Protein AF-A0AAT9FQ95-F1 (afdb_monomer_lite)

pLDDT: mean 83.49, std 17.1, range [31.92, 98.12]

Radius of gyration: 27.53 Å; chains: 1; bounding box: 65×52×80 Å

Structure (mmCIF, N/CA/C/O backbone):
data_AF-A0AAT9FQ95-F1
#
_entry.id   AF-A0AAT9FQ95-F1
#
loop_
_atom_site.group_PDB
_atom_site.id
_atom_site.type_symbol
_atom_site.label_atom_id
_atom_site.label_alt_id
_atom_site.label_comp_id
_atom_site.label_asym_id
_atom_site.label_entity_id
_atom_site.label_seq_id
_atom_site.pdbx_PDB_ins_code
_atom_site.Cartn_x
_atom_site.Cartn_y
_atom_site.Cartn_z
_atom_site.occupancy
_atom_site.B_iso_or_equiv
_atom_site.auth_seq_id
_atom_site.auth_comp_id
_atom_site.auth_asym_id
_atom_site.auth_atom_id
_atom_site.pdbx_PDB_model_num
ATOM 1 N N . MET A 1 1 ? 34.301 5.284 -1.609 1.00 42.84 1 MET A N 1
ATOM 2 C CA . MET A 1 1 ? 33.116 6.092 -1.217 1.00 42.84 1 MET A CA 1
ATOM 3 C C . MET A 1 1 ? 32.814 7.274 -2.146 1.00 42.84 1 MET A C 1
ATOM 5 O O . MET A 1 1 ? 31.638 7.531 -2.356 1.00 42.84 1 MET A O 1
ATOM 9 N N . LYS A 1 2 ? 33.801 7.967 -2.741 1.00 31.92 2 LYS A N 1
ATOM 10 C CA . LYS A 1 2 ? 33.558 9.135 -3.623 1.00 31.92 2 LYS A CA 1
ATOM 11 C C . LYS A 1 2 ? 32.830 8.804 -4.947 1.00 31.92 2 LYS A C 1
ATOM 13 O O . LYS A 1 2 ? 31.993 9.579 -5.390 1.00 31.92 2 LYS A O 1
ATOM 18 N N . THR A 1 3 ? 33.036 7.604 -5.496 1.00 39.94 3 THR A N 1
ATOM 19 C CA . THR A 1 3 ? 32.391 7.107 -6.733 1.00 39.94 3 THR A CA 1
ATOM 20 C C . THR A 1 3 ? 30.867 6.934 -6.630 1.00 39.94 3 THR A C 1
ATOM 22 O O . THR A 1 3 ? 30.146 7.121 -7.605 1.00 39.94 3 THR A O 1
ATOM 25 N N . SER A 1 4 ? 30.348 6.631 -5.434 1.00 41.28 4 SER A N 1
ATOM 26 C CA . SER A 1 4 ? 28.904 6.494 -5.182 1.00 41.28 4 SER A CA 1
ATOM 27 C C . SER A 1 4 ? 28.184 7.849 -5.171 1.00 41.28 4 SER A C 1
ATOM 29 O O . SER A 1 4 ? 27.014 7.944 -5.546 1.00 41.28 4 SER A O 1
ATOM 31 N N . LEU A 1 5 ? 28.890 8.918 -4.786 1.00 41.53 5 LEU A N 1
ATOM 32 C CA . LEU A 1 5 ? 28.325 10.255 -4.606 1.00 41.53 5 LEU A CA 1
ATOM 33 C C . LEU A 1 5 ? 28.071 10.949 -5.951 1.00 41.53 5 LEU A C 1
ATOM 35 O O . LEU A 1 5 ? 27.014 11.543 -6.146 1.00 41.53 5 LEU A O 1
ATOM 39 N N . ALA A 1 6 ? 28.991 10.774 -6.903 1.00 45.38 6 ALA A N 1
ATOM 40 C CA . ALA A 1 6 ? 28.930 11.375 -8.232 1.00 45.38 6 ALA A CA 1
ATOM 41 C C . ALA A 1 6 ? 27.690 10.947 -9.034 1.00 45.38 6 ALA A C 1
ATOM 43 O O . ALA A 1 6 ? 26.856 11.755 -9.438 1.00 45.38 6 ALA A O 1
ATOM 44 N N . ILE A 1 7 ? 27.496 9.637 -9.150 1.00 50.16 7 ILE A N 1
ATOM 45 C CA . ILE A 1 7 ? 26.383 9.051 -9.900 1.00 50.16 7 ILE A CA 1
ATOM 46 C C . ILE A 1 7 ? 25.042 9.314 -9.179 1.00 50.16 7 ILE A C 1
ATOM 48 O O . ILE A 1 7 ? 23.983 9.405 -9.803 1.00 50.16 7 ILE A O 1
ATOM 52 N N . THR A 1 8 ? 25.068 9.472 -7.849 1.00 50.09 8 THR A N 1
ATOM 53 C CA . THR A 1 8 ? 23.892 9.866 -7.049 1.00 50.09 8 THR A CA 1
ATOM 54 C C . THR A 1 8 ? 23.502 11.305 -7.288 1.00 50.09 8 THR A C 1
ATOM 56 O O . THR A 1 8 ? 22.309 11.567 -7.377 1.00 50.09 8 THR A O 1
ATOM 59 N N . LEU A 1 9 ? 24.465 12.195 -7.520 1.00 51.22 9 LEU A N 1
ATOM 60 C CA . LEU A 1 9 ? 24.189 13.566 -7.917 1.00 51.22 9 LEU A CA 1
ATOM 61 C C . LEU A 1 9 ? 23.565 13.636 -9.316 1.00 51.22 9 LEU A C 1
ATOM 63 O O . LEU A 1 9 ? 22.531 14.273 -9.472 1.00 51.22 9 LEU A O 1
ATOM 67 N N . THR A 1 10 ? 24.115 12.930 -10.315 1.00 54.44 10 THR A N 1
ATOM 68 C CA . THR A 1 10 ? 23.543 12.918 -11.675 1.00 54.44 10 THR A CA 1
ATOM 69 C C . THR A 1 10 ? 22.112 12.399 -11.650 1.00 54.44 10 THR A C 1
ATOM 71 O O . THR A 1 10 ? 21.208 13.070 -12.134 1.00 54.44 10 THR A O 1
ATOM 74 N N . ILE A 1 11 ? 21.867 11.257 -11.003 1.00 58.84 11 ILE A N 1
ATOM 75 C CA . ILE A 1 11 ? 20.513 10.709 -10.880 1.00 58.84 11 ILE A CA 1
ATOM 76 C C . ILE A 1 11 ? 19.602 11.627 -10.056 1.00 58.84 11 ILE A C 1
ATOM 78 O O . ILE A 1 11 ? 18.448 11.803 -10.431 1.00 58.84 11 ILE A O 1
ATOM 82 N N . ALA A 1 12 ? 20.090 12.260 -8.986 1.00 55.25 12 ALA A N 1
ATOM 83 C CA . ALA A 1 12 ? 19.311 13.225 -8.209 1.00 55.25 12 ALA A CA 1
ATOM 84 C C . ALA A 1 12 ? 18.932 14.466 -9.032 1.00 55.25 12 ALA A C 1
ATOM 86 O O . ALA A 1 12 ? 17.811 14.953 -8.901 1.00 55.25 12 ALA A O 1
ATOM 87 N N . VAL A 1 13 ? 19.812 14.941 -9.918 1.00 60.44 13 VAL A N 1
ATOM 88 C CA . VAL A 1 13 ? 19.520 16.019 -10.875 1.00 60.44 13 VAL A CA 1
ATOM 89 C C . VAL A 1 13 ? 18.468 15.563 -11.889 1.00 60.44 13 VAL A C 1
ATOM 91 O O . VAL A 1 13 ? 17.491 16.281 -12.104 1.00 60.44 13 VAL A O 1
ATOM 94 N N . LEU A 1 14 ? 18.583 14.340 -12.427 1.00 56.44 14 LEU A N 1
ATOM 95 C CA . LEU A 1 14 ? 17.564 13.763 -13.313 1.00 56.44 14 LEU A CA 1
ATOM 96 C C . LEU A 1 14 ? 16.201 13.629 -12.606 1.00 56.44 14 LEU A C 1
ATOM 98 O O . LEU A 1 14 ? 15.176 14.009 -13.167 1.00 56.44 14 LEU A O 1
ATOM 102 N N . PHE A 1 15 ? 16.171 13.154 -11.355 1.00 56.19 15 PHE A N 1
ATOM 103 C CA . PHE A 1 15 ? 14.943 13.051 -10.558 1.00 56.19 15 PHE A CA 1
ATOM 104 C C . PHE A 1 15 ? 14.344 14.420 -10.244 1.00 56.19 15 PHE A C 1
ATOM 106 O O . PHE A 1 15 ? 13.137 14.598 -10.395 1.00 56.19 15 PHE A O 1
ATOM 113 N N . SER A 1 16 ? 15.164 15.388 -9.836 1.00 53.69 16 SER A N 1
ATOM 114 C CA . SER A 1 16 ? 14.702 16.738 -9.496 1.00 53.69 16 SER A CA 1
ATOM 115 C C . SER A 1 16 ? 14.086 17.429 -10.711 1.00 53.69 16 SER A C 1
ATOM 117 O O . SER A 1 16 ? 13.026 18.042 -10.601 1.00 53.69 16 SER A O 1
ATOM 119 N N . TYR A 1 17 ? 14.689 17.253 -11.889 1.00 59.50 17 TYR A N 1
ATOM 120 C CA . TYR A 1 17 ? 14.167 17.784 -13.143 1.00 59.50 17 TYR A CA 1
ATOM 121 C C . TYR A 1 17 ? 12.883 17.073 -13.607 1.00 59.50 17 TYR A C 1
ATOM 123 O O . TYR A 1 17 ? 11.918 17.735 -13.989 1.00 59.50 17 TYR A O 1
ATOM 131 N N . LEU A 1 18 ? 12.817 15.736 -13.524 1.00 55.28 18 LEU A N 1
ATOM 132 C CA . LE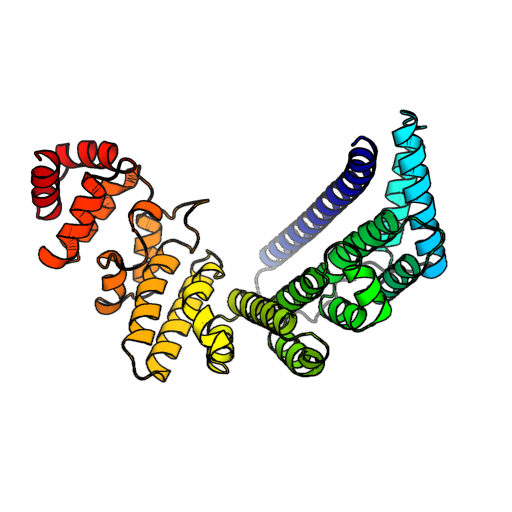U A 1 18 ? 11.605 14.976 -13.861 1.00 55.28 18 LEU A CA 1
ATOM 133 C C . LEU A 1 18 ? 10.428 15.326 -12.940 1.00 55.28 18 LEU A C 1
ATOM 135 O O . LEU A 1 18 ? 9.312 15.510 -13.425 1.00 55.28 18 LEU A O 1
ATOM 139 N N . ILE A 1 19 ? 10.672 15.462 -11.633 1.00 55.03 19 ILE A N 1
ATOM 140 C CA . ILE A 1 19 ? 9.662 15.885 -10.651 1.00 55.03 19 ILE A CA 1
ATOM 141 C C . ILE A 1 19 ? 9.203 17.318 -10.945 1.00 55.03 19 ILE A C 1
ATOM 143 O O . ILE A 1 19 ? 8.001 17.584 -10.954 1.00 55.03 19 ILE A O 1
ATOM 147 N N . TRP A 1 20 ? 10.132 18.231 -11.238 1.00 52.12 20 TRP A N 1
ATOM 148 C CA . TRP A 1 20 ? 9.805 19.618 -11.574 1.00 52.12 20 TRP A CA 1
ATOM 149 C C . TRP A 1 20 ? 8.958 19.726 -12.849 1.00 52.12 20 TRP A C 1
ATOM 151 O O . TRP A 1 20 ? 7.940 20.414 -12.863 1.00 52.12 20 TRP A O 1
ATOM 161 N N . ASN A 1 21 ? 9.310 18.988 -13.902 1.00 55.19 21 ASN A N 1
ATOM 162 C CA . ASN A 1 21 ? 8.576 19.007 -15.166 1.00 55.19 21 ASN A CA 1
ATOM 163 C C . ASN A 1 21 ? 7.199 18.319 -15.049 1.00 55.19 21 ASN A C 1
ATOM 165 O O . ASN A 1 21 ? 6.212 18.806 -15.599 1.00 55.19 21 ASN A O 1
ATOM 169 N N . GLN A 1 22 ? 7.082 17.235 -14.269 1.00 55.62 22 GLN A N 1
ATOM 170 C CA . GLN A 1 22 ? 5.776 16.639 -13.956 1.00 55.62 22 GLN A CA 1
ATOM 171 C C . GLN A 1 22 ? 4.875 17.594 -13.168 1.00 55.62 22 GLN A C 1
ATOM 173 O O . GLN A 1 22 ? 3.688 17.687 -13.477 1.00 55.62 22 GLN A O 1
ATOM 178 N N . LYS A 1 23 ? 5.432 18.342 -12.207 1.00 48.84 23 LYS A N 1
ATOM 179 C CA . LYS A 1 23 ? 4.695 19.370 -11.465 1.00 48.84 23 LYS A CA 1
ATOM 180 C C . LYS A 1 23 ? 4.187 20.475 -12.398 1.00 48.84 23 LYS A C 1
ATOM 182 O O . LYS A 1 23 ? 2.997 20.757 -12.400 1.00 48.84 23 LYS A O 1
ATOM 187 N N . ASN A 1 24 ? 5.037 20.988 -13.289 1.00 49.66 24 ASN A N 1
ATOM 188 C CA . ASN A 1 24 ? 4.646 22.021 -14.257 1.00 49.66 24 ASN A CA 1
ATOM 189 C C . ASN A 1 24 ? 3.596 21.522 -15.277 1.00 49.66 24 ASN A C 1
ATOM 191 O O . ASN A 1 24 ? 2.704 22.272 -15.682 1.00 49.66 24 ASN A O 1
ATOM 195 N N . LYS A 1 25 ? 3.651 20.245 -15.683 1.00 49.78 25 LYS A N 1
ATOM 196 C CA . LYS A 1 25 ? 2.600 19.616 -16.508 1.00 49.78 25 LYS A CA 1
ATOM 197 C C . LYS A 1 25 ? 1.280 19.452 -15.740 1.00 49.78 25 LYS A C 1
ATOM 199 O O . LYS A 1 25 ? 0.218 19.650 -16.317 1.00 49.78 25 LYS A O 1
ATOM 204 N N . GLY A 1 26 ? 1.332 19.135 -14.446 1.00 42.84 26 GLY A N 1
ATOM 205 C CA . GLY A 1 26 ? 0.152 19.104 -13.576 1.00 42.84 26 GLY A CA 1
ATOM 206 C C . GLY A 1 26 ? -0.483 20.486 -13.396 1.00 42.84 26 GLY A C 1
ATOM 207 O O . GLY A 1 26 ? -1.689 20.635 -13.571 1.00 42.84 26 GLY A O 1
ATOM 208 N N . ASP A 1 27 ? 0.335 21.506 -13.140 1.00 50.84 27 ASP A N 1
ATOM 209 C CA . ASP A 1 27 ? -0.112 22.889 -12.941 1.00 50.84 27 ASP A CA 1
ATOM 210 C C . ASP A 1 27 ? -0.695 23.498 -14.233 1.00 50.84 27 ASP A C 1
ATOM 212 O O . ASP A 1 27 ? -1.682 24.238 -14.199 1.00 50.84 27 ASP A O 1
ATOM 216 N N . SER A 1 28 ? -0.157 23.130 -15.402 1.00 45.97 28 SER A N 1
ATOM 217 C CA . SER A 1 28 ? -0.729 23.534 -16.697 1.00 45.97 28 SER A CA 1
ATOM 218 C C . SER A 1 28 ? -2.067 22.847 -16.989 1.00 45.97 28 SER A C 1
ATOM 220 O O . SER A 1 28 ? -3.004 23.526 -17.394 1.00 45.97 28 SER A O 1
ATOM 222 N N . LEU A 1 29 ? -2.226 21.556 -16.681 1.00 50.97 29 LEU A N 1
ATOM 223 C CA . LEU A 1 29 ? -3.519 20.867 -16.807 1.00 50.97 29 LEU A CA 1
ATOM 224 C C . LEU A 1 29 ? -4.570 21.396 -15.817 1.00 50.97 29 LEU A C 1
ATOM 226 O O . LEU A 1 29 ? -5.743 21.509 -16.167 1.00 50.97 29 LEU A O 1
ATOM 230 N N . LEU A 1 30 ? -4.165 21.761 -14.596 1.00 53.91 30 LEU A N 1
ATOM 231 C CA . LEU A 1 30 ? -5.051 22.384 -13.608 1.00 53.91 30 LEU A CA 1
ATOM 232 C C . LEU A 1 30 ? -5.470 23.798 -14.024 1.00 53.91 30 LEU A C 1
ATOM 234 O O . LEU A 1 30 ? -6.633 24.162 -13.855 1.00 53.91 30 LEU A O 1
ATOM 238 N N . SER A 1 31 ? -4.562 24.590 -14.599 1.00 55.53 31 SER A N 1
ATOM 239 C CA . SER A 1 31 ? -4.916 25.911 -15.133 1.00 55.53 31 SER A CA 1
ATOM 240 C C . SER A 1 31 ? -5.821 25.808 -16.366 1.00 55.53 31 SER A C 1
ATOM 242 O O . SER A 1 31 ? -6.785 26.564 -16.468 1.00 55.53 31 SER A O 1
ATOM 244 N N . GLU A 1 32 ? -5.612 24.818 -17.237 1.00 60.03 32 GLU A N 1
ATOM 245 C CA . GLU A 1 32 ? -6.502 24.518 -18.364 1.00 60.03 32 GLU A CA 1
ATOM 246 C C . GLU A 1 32 ? -7.889 24.057 -17.883 1.00 60.03 32 GLU A C 1
ATOM 248 O O . GLU A 1 32 ? -8.904 24.558 -18.365 1.00 60.03 32 GLU A O 1
ATOM 253 N N . GLN A 1 33 ? -7.969 23.208 -16.850 1.00 59.47 33 GLN A N 1
ATOM 254 C CA . GLN A 1 33 ? -9.240 22.859 -16.204 1.00 59.47 33 GLN A CA 1
ATOM 255 C C . GLN A 1 33 ? -9.931 24.071 -15.574 1.00 59.47 33 GLN A C 1
ATOM 257 O O . GLN A 1 33 ? -11.143 24.212 -15.708 1.00 59.47 33 GLN A O 1
ATOM 262 N N . GLN A 1 34 ? -9.198 24.969 -14.914 1.00 60.62 34 GLN A N 1
ATOM 263 C CA . GLN A 1 34 ? -9.779 26.192 -14.353 1.00 60.62 34 GLN A CA 1
ATOM 264 C C . GLN A 1 34 ? -10.290 27.145 -15.439 1.00 60.62 34 GLN A C 1
ATOM 266 O O . GLN A 1 34 ? -11.312 27.802 -15.236 1.00 60.62 34 GLN A O 1
ATOM 271 N N . ILE A 1 35 ? -9.615 27.215 -16.590 1.00 67.81 35 ILE A N 1
ATOM 272 C CA . ILE A 1 35 ? -10.079 27.973 -17.757 1.00 67.81 35 ILE A CA 1
ATOM 273 C C . ILE A 1 35 ? -11.358 27.341 -18.309 1.00 67.81 35 ILE A C 1
ATOM 275 O O . ILE A 1 35 ? -12.352 28.045 -18.465 1.00 67.81 35 ILE A O 1
ATOM 279 N N . LEU A 1 36 ? -11.381 26.020 -18.502 1.00 61.06 36 LEU A N 1
ATOM 280 C CA . LEU A 1 36 ? -12.561 25.292 -18.977 1.00 61.06 36 LEU A CA 1
ATOM 281 C C . LEU A 1 36 ? -13.746 25.427 -18.010 1.00 61.06 36 LEU A C 1
ATOM 283 O O . LEU A 1 36 ? -14.862 25.681 -18.453 1.00 61.06 36 LEU A O 1
ATOM 287 N N . LEU A 1 37 ? -13.509 25.358 -16.696 1.00 63.06 37 LEU A N 1
ATOM 288 C CA . LEU A 1 37 ? -14.534 25.562 -15.670 1.00 63.06 37 LEU A CA 1
ATOM 289 C C . LEU A 1 37 ? -15.085 26.997 -15.689 1.00 63.06 37 LEU A C 1
ATOM 291 O O . LEU A 1 37 ? -16.299 27.196 -15.598 1.00 63.06 37 LEU A O 1
ATOM 295 N N . LYS A 1 38 ? -14.222 28.004 -15.875 1.00 67.56 38 LYS A N 1
ATOM 296 C CA . LYS A 1 38 ? -14.633 29.409 -16.040 1.00 67.56 38 LYS A CA 1
ATOM 297 C C . LYS A 1 38 ? -15.397 29.642 -17.345 1.00 67.56 38 LYS A C 1
ATOM 299 O O . LYS A 1 38 ? -16.343 30.429 -17.358 1.00 67.56 38 LYS A O 1
ATOM 304 N N . GLU A 1 39 ? -15.035 28.958 -18.426 1.00 58.53 39 GLU A N 1
ATOM 305 C CA . GLU A 1 39 ? -15.763 29.012 -19.697 1.00 58.53 39 GLU A CA 1
ATOM 306 C C . GLU A 1 39 ? -17.139 28.340 -19.602 1.00 58.53 39 GLU A C 1
ATOM 308 O O . GLU A 1 39 ? -18.116 28.893 -20.111 1.00 58.53 39 GLU A O 1
ATOM 313 N N . THR A 1 40 ? -17.252 27.214 -18.888 1.00 57.59 40 THR A N 1
ATOM 314 C CA . THR A 1 40 ? -18.545 26.568 -18.604 1.00 57.59 40 THR A CA 1
ATOM 315 C C . THR A 1 40 ? -19.413 27.375 -17.640 1.00 57.59 40 THR A C 1
ATOM 317 O O . THR A 1 40 ? -20.632 27.356 -17.767 1.00 57.59 40 THR A O 1
ATOM 320 N N . ALA A 1 41 ? -18.814 28.140 -16.722 1.00 57.22 41 ALA A N 1
ATOM 321 C CA . ALA A 1 41 ? -19.545 29.045 -15.835 1.00 57.22 41 ALA A CA 1
ATOM 322 C C . ALA A 1 41 ? -20.040 30.314 -16.557 1.00 57.22 41 ALA A C 1
ATOM 324 O O . ALA A 1 41 ? -21.096 30.840 -16.221 1.00 57.22 41 ALA A O 1
ATOM 325 N N . LYS A 1 42 ? -19.308 30.800 -17.574 1.00 61.62 42 LYS A N 1
ATOM 326 C CA . LYS A 1 42 ? -19.722 31.949 -18.405 1.00 61.62 42 LYS A CA 1
ATOM 327 C C . LYS A 1 42 ? -20.806 31.610 -19.430 1.00 61.62 42 LYS A C 1
ATOM 329 O O . LYS A 1 42 ? -21.556 32.496 -19.827 1.00 61.62 42 LYS A O 1
ATOM 334 N N . LYS A 1 43 ? -20.886 30.358 -19.882 1.00 53.41 43 LYS A N 1
ATOM 335 C CA . LYS A 1 43 ? -21.899 29.884 -20.834 1.00 53.41 43 LYS A CA 1
ATOM 336 C C . LYS A 1 43 ? -22.941 29.065 -20.079 1.00 53.41 43 LYS A C 1
ATOM 338 O O . LYS A 1 43 ? -22.847 27.845 -20.026 1.00 53.41 43 LYS A O 1
ATOM 343 N N . GLY A 1 44 ? -23.896 29.743 -19.446 1.00 43.78 44 GLY A N 1
ATOM 344 C CA . GLY A 1 44 ? -24.949 29.104 -18.657 1.00 43.78 44 GLY A CA 1
ATOM 345 C C . GLY A 1 44 ? -25.664 27.973 -19.410 1.00 43.78 44 GLY A C 1
ATOM 346 O O . GLY A 1 44 ? -26.435 28.235 -20.321 1.00 43.78 44 GLY A O 1
ATOM 347 N N . SER A 1 45 ? -25.412 26.738 -18.966 1.00 41.50 45 SER A N 1
ATOM 348 C CA . SER A 1 45 ? -26.164 25.492 -19.193 1.00 41.50 45 SER A CA 1
ATOM 349 C C . SER A 1 45 ? -26.359 24.951 -20.631 1.00 41.50 45 SER A C 1
ATOM 351 O O . SER A 1 45 ? -26.930 25.583 -21.512 1.00 41.50 45 SER A O 1
ATOM 353 N N . VAL A 1 46 ? -25.993 23.667 -20.757 1.00 45.47 46 VAL A N 1
ATOM 354 C CA . VAL A 1 46 ? -26.406 22.631 -21.727 1.00 45.47 46 VAL A CA 1
ATOM 355 C C . VAL A 1 46 ? -26.233 22.969 -23.209 1.00 45.47 46 VAL A C 1
ATOM 357 O O . VAL A 1 46 ? -27.157 23.342 -23.921 1.00 45.47 46 VAL A O 1
ATOM 360 N N . THR A 1 47 ? -25.054 22.635 -23.726 1.00 34.94 47 THR A N 1
ATOM 361 C CA . THR A 1 47 ? -24.930 22.155 -25.106 1.00 34.94 47 THR A CA 1
ATOM 362 C C . THR A 1 47 ? -24.139 20.855 -25.109 1.00 34.94 47 THR A C 1
ATOM 364 O O . THR A 1 47 ? -23.048 20.764 -24.552 1.00 34.94 47 THR A O 1
ATOM 367 N N . ARG A 1 48 ? -24.753 19.830 -25.706 1.00 43.62 48 ARG A N 1
ATOM 368 C CA . ARG A 1 48 ? -24.207 18.501 -25.995 1.00 43.62 48 ARG A CA 1
ATOM 369 C C . ARG A 1 48 ? -22.823 18.672 -26.623 1.00 43.62 48 ARG A C 1
ATOM 371 O O . ARG A 1 48 ? -22.710 19.034 -27.792 1.00 43.62 48 ARG A O 1
ATOM 378 N N . SER A 1 49 ? -21.774 18.466 -25.835 1.00 36.12 49 SER A N 1
ATOM 379 C CA . SER A 1 49 ? -20.405 18.510 -26.320 1.00 36.12 49 SER A CA 1
ATOM 380 C C . SER A 1 49 ? -20.184 17.289 -27.206 1.00 36.12 49 SER A C 1
ATOM 382 O O . SER A 1 49 ? -19.972 16.173 -26.740 1.00 36.12 49 SER A O 1
ATOM 384 N N . THR A 1 50 ? -20.216 17.494 -28.522 1.00 36.41 50 THR A N 1
ATOM 385 C CA . THR A 1 50 ? -19.398 16.678 -29.424 1.00 36.41 50 THR A CA 1
ATOM 386 C C . THR A 1 50 ? -17.998 16.576 -28.818 1.00 36.41 50 THR A C 1
ATOM 388 O O . THR A 1 50 ? -17.500 17.614 -28.361 1.00 36.41 50 THR A O 1
ATOM 391 N N . PRO A 1 51 ? -17.358 15.391 -28.788 1.00 33.56 51 PRO A N 1
ATOM 392 C CA . PRO A 1 51 ? -15.999 15.256 -28.294 1.00 33.56 51 PRO A CA 1
ATOM 393 C C . PRO A 1 51 ? -15.099 16.057 -29.229 1.00 33.56 51 PRO A C 1
ATOM 395 O O . PRO A 1 51 ? -14.637 15.584 -30.263 1.00 33.56 51 PRO A O 1
ATOM 398 N N . ARG A 1 52 ? -14.897 17.326 -28.882 1.00 34.78 52 ARG A N 1
ATOM 399 C CA . ARG A 1 52 ? -13.878 18.169 -29.464 1.00 34.78 52 ARG A CA 1
ATOM 400 C C . ARG A 1 52 ? -12.601 17.602 -28.886 1.00 34.78 52 ARG A C 1
ATOM 402 O O . ARG A 1 52 ? -12.230 17.917 -27.760 1.00 34.78 52 ARG A O 1
ATOM 409 N N . THR A 1 53 ? -12.032 16.658 -29.628 1.00 34.22 53 THR A N 1
ATOM 410 C CA . THR A 1 53 ? -10.685 16.139 -29.459 1.00 34.22 53 THR A CA 1
ATOM 411 C C . THR A 1 53 ? -9.815 17.315 -29.065 1.00 34.22 53 THR A C 1
ATOM 413 O O . THR A 1 53 ? -9.554 18.209 -29.875 1.00 34.22 53 THR A O 1
ATOM 416 N N . ALA A 1 54 ? -9.443 17.358 -27.781 1.00 33.28 54 ALA A N 1
ATOM 417 C CA . ALA A 1 54 ? -8.395 18.237 -27.315 1.00 33.28 54 ALA A CA 1
ATOM 418 C C . ALA A 1 54 ? -7.251 18.005 -28.289 1.00 33.28 54 ALA A C 1
ATOM 420 O O . ALA A 1 54 ? -6.815 16.865 -28.491 1.00 33.28 54 ALA A O 1
ATOM 421 N N . LYS A 1 55 ? -6.896 19.070 -29.004 1.00 35.19 55 LYS A N 1
ATOM 422 C CA . LYS A 1 55 ? -5.871 19.074 -30.031 1.00 35.19 55 LYS A CA 1
ATOM 423 C C . LYS A 1 55 ? -4.572 18.810 -29.282 1.00 35.19 55 LYS A C 1
ATOM 425 O O . LYS A 1 55 ? -3.903 19.732 -28.837 1.00 35.19 55 LYS A O 1
ATOM 430 N N . ARG A 1 56 ? -4.300 17.524 -29.046 1.00 36.78 56 ARG A N 1
ATOM 431 C CA . ARG A 1 56 ? -3.061 16.971 -28.520 1.00 36.78 56 ARG A CA 1
ATOM 432 C C . ARG A 1 56 ? -1.994 17.640 -29.360 1.00 36.78 56 ARG A C 1
ATOM 434 O O . ARG A 1 56 ? -1.970 17.388 -30.564 1.00 36.78 56 ARG A O 1
ATOM 441 N N . ASN A 1 57 ? -1.245 18.568 -28.758 1.00 37.47 57 ASN A N 1
ATOM 442 C CA . ASN A 1 57 ? -0.207 19.327 -29.444 1.00 37.47 57 ASN A CA 1
ATOM 443 C C . ASN A 1 57 ? 0.502 18.392 -30.411 1.00 37.47 57 ASN A C 1
ATOM 445 O O . ASN A 1 57 ? 0.971 17.325 -30.001 1.00 37.47 57 ASN A O 1
ATOM 449 N N . ASN A 1 58 ? 0.444 18.762 -31.689 1.00 35.25 58 ASN A N 1
ATOM 450 C CA . ASN A 1 58 ? 1.046 18.039 -32.789 1.00 35.25 58 ASN A CA 1
ATOM 451 C C . ASN A 1 58 ? 2.420 17.526 -32.340 1.00 35.25 58 ASN A C 1
ATOM 453 O O . ASN A 1 58 ? 3.363 18.301 -32.213 1.00 35.25 58 ASN A O 1
ATOM 457 N N . ARG A 1 59 ? 2.538 16.208 -32.133 1.00 44.66 59 ARG A N 1
ATOM 458 C CA . ARG A 1 59 ? 3.807 15.475 -32.237 1.00 44.66 59 ARG A CA 1
ATOM 459 C C . ARG A 1 59 ? 4.221 15.489 -33.715 1.00 44.66 59 ARG A C 1
ATOM 461 O O . ARG A 1 59 ? 4.305 14.442 -34.349 1.00 44.66 59 ARG A O 1
ATOM 468 N N . SER A 1 60 ? 4.346 16.675 -34.307 1.00 39.66 60 SER A N 1
ATOM 469 C CA . SER A 1 60 ? 4.766 16.842 -35.689 1.00 39.66 60 SER A CA 1
ATOM 470 C C . SER A 1 60 ? 6.238 16.469 -35.758 1.00 39.66 60 SER A C 1
ATOM 472 O O . SER A 1 60 ? 7.070 17.181 -35.209 1.00 39.66 60 SER A O 1
ATOM 474 N N . ILE A 1 61 ? 6.510 15.340 -36.416 1.00 44.84 61 ILE A N 1
ATOM 475 C CA . ILE A 1 61 ? 7.840 14.895 -36.838 1.00 44.84 61 ILE A CA 1
ATOM 476 C C . ILE A 1 61 ? 8.788 14.710 -35.639 1.00 44.84 61 ILE A C 1
ATOM 478 O O . ILE A 1 61 ? 9.742 15.456 -35.449 1.00 44.84 61 ILE A O 1
ATOM 482 N N . ARG A 1 62 ? 8.524 13.695 -34.800 1.00 57.19 62 ARG A N 1
ATOM 483 C CA . ARG A 1 62 ? 9.588 13.144 -33.942 1.00 57.19 62 ARG A CA 1
ATOM 484 C C . ARG A 1 62 ? 10.637 12.561 -34.887 1.00 57.19 62 ARG A C 1
ATOM 486 O O . ARG A 1 62 ? 10.313 11.655 -35.654 1.00 57.19 62 ARG A O 1
ATOM 493 N N . GLU A 1 63 ? 11.859 13.077 -34.839 1.00 68.38 63 GLU A N 1
ATOM 494 C CA . GLU A 1 63 ? 13.012 12.350 -35.360 1.00 68.38 63 GLU A CA 1
ATOM 495 C C . GLU A 1 63 ? 13.011 10.974 -34.686 1.00 68.38 63 GLU A C 1
ATOM 497 O O . GLU A 1 63 ? 12.867 10.877 -33.463 1.00 68.38 63 GLU A O 1
ATOM 502 N N . LYS A 1 64 ? 13.020 9.906 -35.486 1.00 79.50 64 LYS A N 1
ATOM 503 C CA . LYS A 1 64 ? 12.993 8.544 -34.959 1.00 79.50 64 LYS A CA 1
ATOM 504 C C . LYS A 1 64 ? 14.311 8.327 -34.222 1.00 79.50 64 LYS A C 1
ATOM 506 O O . LYS A 1 64 ? 15.358 8.263 -34.858 1.00 79.50 64 LYS A O 1
ATOM 511 N N . ILE A 1 65 ? 14.255 8.260 -32.896 1.00 86.50 65 ILE A N 1
ATOM 512 C CA . ILE A 1 65 ? 15.438 8.013 -32.075 1.00 86.50 65 ILE A CA 1
ATOM 513 C C . ILE A 1 65 ? 15.763 6.528 -32.200 1.00 86.50 65 ILE A C 1
ATOM 515 O O . ILE A 1 65 ? 14.916 5.695 -31.897 1.00 86.50 65 ILE A O 1
ATOM 519 N N . ASP A 1 66 ? 16.972 6.201 -32.653 1.00 93.19 66 ASP A N 1
ATOM 520 C CA . ASP A 1 66 ? 17.481 4.829 -32.642 1.00 93.19 66 ASP A CA 1
ATOM 521 C C . ASP A 1 66 ? 17.795 4.410 -31.189 1.00 93.19 66 ASP A C 1
ATOM 523 O O . ASP A 1 66 ? 18.703 4.985 -30.572 1.00 93.19 66 ASP A O 1
ATOM 527 N N . PRO A 1 67 ? 17.072 3.425 -30.618 1.00 93.06 67 PRO A N 1
ATOM 528 C CA . PRO A 1 67 ? 17.267 2.980 -29.239 1.00 93.06 67 PRO A CA 1
ATOM 529 C C . PRO A 1 67 ? 18.680 2.471 -28.951 1.00 93.06 67 PRO A C 1
ATOM 531 O O . PRO A 1 67 ? 19.194 2.694 -27.853 1.00 93.06 67 PRO A O 1
ATOM 534 N N . ALA A 1 68 ? 19.337 1.833 -29.923 1.00 93.69 68 ALA A N 1
ATOM 535 C CA . ALA A 1 68 ? 20.694 1.324 -29.756 1.00 93.69 68 ALA A CA 1
ATOM 536 C C . ALA A 1 68 ? 21.706 2.473 -29.683 1.00 93.69 68 ALA A C 1
ATOM 538 O O . ALA A 1 68 ? 22.539 2.524 -28.771 1.00 93.69 68 ALA A O 1
ATOM 539 N N . ALA A 1 69 ? 21.600 3.430 -30.610 1.00 93.50 69 ALA A N 1
ATOM 540 C CA . ALA A 1 69 ? 22.461 4.608 -30.638 1.00 93.50 69 ALA A CA 1
ATOM 541 C C . ALA A 1 69 ? 22.280 5.468 -29.378 1.00 93.50 69 ALA A C 1
ATOM 543 O O . ALA A 1 69 ? 23.264 5.863 -28.749 1.00 93.50 69 ALA A O 1
ATOM 544 N N . PHE A 1 70 ? 21.032 5.694 -28.956 1.00 94.31 70 PHE A N 1
ATOM 545 C CA . PHE A 1 70 ? 20.739 6.462 -27.748 1.00 94.31 70 PHE A CA 1
ATOM 546 C C . PHE A 1 70 ? 21.205 5.744 -26.474 1.00 94.31 70 PHE A C 1
ATOM 548 O O . PHE A 1 70 ? 21.770 6.383 -25.588 1.00 94.31 70 PHE A O 1
ATOM 555 N N . ALA A 1 71 ? 21.051 4.418 -26.381 1.00 94.19 71 ALA A N 1
ATOM 556 C CA . ALA A 1 71 ? 21.598 3.632 -25.273 1.00 94.19 71 ALA A CA 1
ATOM 557 C C . ALA A 1 71 ? 23.123 3.796 -25.159 1.00 94.19 71 ALA A C 1
ATOM 559 O O . ALA A 1 71 ? 23.639 4.054 -24.067 1.00 94.19 71 ALA A O 1
ATOM 560 N N . ALA A 1 72 ? 23.841 3.699 -26.281 1.00 93.12 72 ALA A N 1
ATOM 561 C CA . ALA A 1 72 ? 25.287 3.897 -26.321 1.00 93.12 72 ALA A CA 1
ATOM 562 C C . ALA A 1 72 ? 25.683 5.331 -25.924 1.00 93.12 72 ALA A C 1
ATOM 564 O O . ALA A 1 72 ? 26.621 5.520 -25.144 1.00 93.12 72 ALA A O 1
ATOM 565 N N . GLU A 1 73 ? 24.959 6.345 -26.408 1.00 91.94 73 GLU A N 1
ATOM 566 C CA . GLU A 1 73 ? 25.181 7.746 -26.036 1.00 91.94 73 GLU A CA 1
ATOM 567 C C . GLU A 1 73 ? 24.959 7.979 -24.535 1.00 91.94 73 GLU A C 1
ATOM 569 O O . GLU A 1 73 ? 25.795 8.596 -23.868 1.00 91.94 73 GLU A O 1
ATOM 574 N N . LEU A 1 74 ? 23.867 7.447 -23.986 1.00 90.81 74 LEU A N 1
ATOM 575 C CA . LEU A 1 74 ? 23.514 7.583 -22.577 1.00 90.81 74 LEU A CA 1
ATOM 576 C C . LEU A 1 74 ? 24.559 6.921 -21.667 1.00 90.81 74 LEU A C 1
ATOM 578 O O . LEU A 1 74 ? 24.951 7.498 -20.650 1.00 90.81 74 LEU A O 1
ATOM 582 N N . MET A 1 75 ? 25.065 5.746 -22.055 1.00 90.75 75 MET A N 1
ATOM 583 C CA . MET A 1 75 ? 26.129 5.041 -21.334 1.00 90.75 75 MET A CA 1
ATOM 584 C C . MET A 1 75 ? 27.471 5.778 -21.400 1.00 90.75 75 MET A C 1
ATOM 586 O O . MET A 1 75 ? 28.135 5.942 -20.373 1.00 90.75 75 MET A O 1
ATOM 590 N N . ARG A 1 76 ? 27.860 6.284 -22.579 1.00 89.75 76 ARG A N 1
ATOM 591 C CA . ARG A 1 76 ? 29.065 7.119 -22.731 1.00 89.75 76 ARG A CA 1
ATOM 592 C C . ARG A 1 76 ? 28.979 8.373 -21.877 1.00 89.75 76 ARG A C 1
ATOM 594 O O . ARG A 1 76 ? 29.912 8.670 -21.142 1.00 89.75 76 ARG A O 1
ATOM 601 N N . TYR A 1 77 ? 27.843 9.059 -21.912 1.00 88.12 77 TYR A N 1
ATOM 602 C CA . TYR A 1 77 ? 27.624 10.234 -21.084 1.00 88.12 77 TYR A CA 1
ATOM 603 C C . TYR A 1 77 ? 27.732 9.925 -19.589 1.00 88.12 77 TYR A C 1
ATOM 605 O O . TYR A 1 77 ? 28.387 10.669 -18.866 1.00 88.12 77 TYR A O 1
ATOM 613 N N . ASN A 1 78 ? 27.147 8.819 -19.116 1.00 84.62 78 ASN A N 1
ATOM 614 C CA . ASN A 1 78 ? 27.257 8.423 -17.710 1.00 84.62 78 ASN A CA 1
ATOM 615 C C . ASN A 1 78 ? 28.725 8.232 -17.280 1.00 84.62 78 ASN A C 1
ATOM 617 O O . ASN A 1 78 ? 29.132 8.724 -16.226 1.00 84.62 78 ASN A O 1
ATOM 621 N N . ARG A 1 79 ? 29.529 7.587 -18.135 1.00 84.94 79 ARG A N 1
ATOM 622 C CA . ARG A 1 79 ? 30.973 7.408 -17.932 1.00 84.94 79 ARG A CA 1
ATOM 623 C C . ARG A 1 79 ? 31.726 8.739 -17.935 1.00 84.94 79 ARG A C 1
ATOM 625 O O . ARG A 1 79 ? 32.516 8.980 -17.025 1.00 84.94 79 ARG A O 1
ATOM 632 N N . ASP A 1 80 ? 31.471 9.601 -18.919 1.00 84.12 80 ASP A N 1
ATOM 633 C CA . ASP A 1 80 ? 32.106 10.921 -19.025 1.00 84.12 80 ASP A CA 1
ATOM 634 C C . ASP A 1 80 ? 31.828 11.757 -17.766 1.00 84.12 80 ASP A C 1
ATOM 636 O O . ASP A 1 80 ? 32.740 12.345 -17.185 1.00 84.12 80 ASP A O 1
ATOM 640 N N . MET A 1 81 ? 30.582 11.732 -17.279 1.00 80.81 81 MET A N 1
ATOM 641 C CA . MET A 1 81 ? 30.181 12.426 -16.055 1.00 80.81 81 MET A CA 1
ATOM 642 C C . MET A 1 81 ? 30.887 11.912 -14.814 1.00 80.81 81 MET A C 1
ATOM 644 O O . MET A 1 81 ? 31.325 12.700 -13.977 1.00 80.81 81 MET A O 1
ATOM 648 N N . LYS A 1 82 ? 31.028 10.595 -14.692 1.00 78.12 82 LYS A N 1
ATOM 649 C CA . LYS A 1 82 ? 31.770 9.993 -13.587 1.00 78.12 82 LYS A CA 1
ATOM 65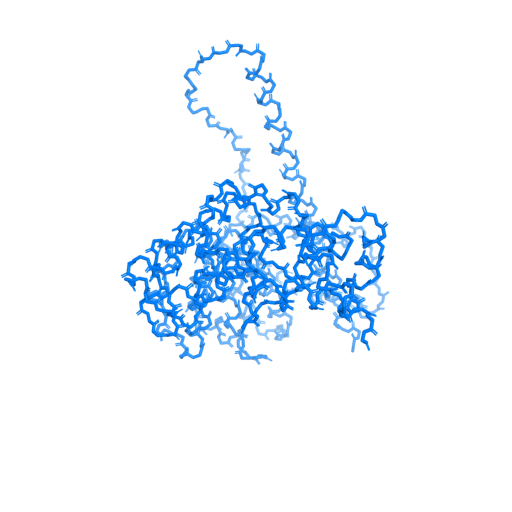0 C C . LYS A 1 82 ? 33.233 10.443 -13.591 1.00 78.12 82 LYS A C 1
ATOM 652 O O . LYS A 1 82 ? 33.737 10.837 -12.543 1.00 78.12 82 LYS A O 1
ATOM 657 N N . LEU A 1 83 ? 33.883 10.453 -14.757 1.00 82.69 83 LEU A N 1
ATOM 658 C CA . LEU A 1 83 ? 35.277 10.885 -14.897 1.00 82.69 83 LEU A CA 1
ATOM 659 C C . LEU A 1 83 ? 35.473 12.368 -14.555 1.00 82.69 83 LEU A C 1
ATOM 661 O O . LEU A 1 83 ? 36.454 12.707 -13.896 1.00 82.69 83 LEU A O 1
ATOM 665 N N . LEU A 1 84 ? 34.550 13.243 -14.968 1.00 79.25 84 LEU A N 1
ATOM 666 C CA . LEU A 1 84 ? 34.576 14.670 -14.616 1.00 79.25 84 LEU A CA 1
ATOM 667 C C . LEU A 1 84 ? 34.472 14.868 -13.096 1.00 79.25 84 LEU A C 1
ATOM 669 O O . LEU A 1 84 ? 35.318 15.518 -12.480 1.00 79.25 84 LEU A O 1
ATOM 673 N N . MET A 1 85 ? 33.504 14.202 -12.459 1.00 74.44 85 MET A N 1
ATOM 674 C CA . MET A 1 85 ? 33.295 14.305 -11.013 1.00 74.44 85 MET A CA 1
ATOM 675 C C . MET A 1 85 ? 34.444 13.711 -10.186 1.00 74.44 85 MET A C 1
ATOM 677 O O . MET A 1 85 ? 34.759 14.234 -9.119 1.00 74.44 85 MET A O 1
ATOM 681 N N . GLU A 1 86 ? 35.089 12.641 -10.656 1.00 81.62 86 GLU A N 1
ATOM 682 C CA . GLU A 1 86 ? 36.269 12.061 -9.998 1.00 81.62 86 GLU A CA 1
ATOM 683 C C . GLU A 1 86 ? 37.493 12.985 -10.063 1.00 81.62 86 GLU A C 1
ATOM 685 O O . GLU A 1 86 ? 38.285 13.012 -9.120 1.00 81.62 86 GLU A O 1
ATOM 690 N N . LYS A 1 87 ? 37.619 13.777 -11.134 1.00 82.00 87 LYS A N 1
ATOM 691 C CA . LYS A 1 87 ? 38.687 14.773 -11.305 1.00 82.00 87 LYS A CA 1
ATOM 692 C C . LYS A 1 87 ? 38.434 16.081 -10.548 1.00 82.00 87 LYS A C 1
ATOM 694 O O . LYS A 1 87 ? 39.331 16.915 -10.493 1.00 82.00 87 LYS A O 1
ATOM 699 N N . GLY A 1 88 ? 37.246 16.260 -9.963 1.00 73.81 88 GLY A N 1
ATOM 700 C CA . GLY A 1 88 ? 36.833 17.534 -9.363 1.00 73.81 88 GLY A CA 1
ATOM 701 C C . GLY A 1 88 ? 36.665 18.655 -10.393 1.00 73.81 88 GLY A C 1
ATOM 702 O O . GLY A 1 88 ? 36.643 19.823 -10.021 1.00 73.81 88 GLY A O 1
ATOM 703 N N . ASP A 1 89 ? 36.569 18.296 -11.674 1.00 70.69 89 ASP A N 1
ATOM 704 C CA . ASP A 1 89 ? 36.355 19.218 -12.778 1.00 70.69 89 ASP A CA 1
ATOM 705 C C . ASP A 1 89 ? 34.857 19.242 -13.086 1.00 70.69 89 ASP A C 1
ATOM 707 O O . ASP A 1 89 ? 34.261 18.225 -13.447 1.00 70.69 89 ASP A O 1
ATOM 711 N N . HIS A 1 90 ? 34.229 20.397 -12.892 1.00 63.09 90 HIS A N 1
ATOM 712 C CA . HIS A 1 90 ? 32.811 20.581 -13.194 1.00 63.09 90 HIS A CA 1
ATOM 713 C C . HIS A 1 90 ? 32.568 20.872 -14.686 1.00 63.09 90 HIS A C 1
ATOM 715 O O . HIS A 1 90 ? 31.420 20.871 -15.131 1.00 63.09 90 HIS A O 1
ATOM 721 N N . GLY A 1 91 ? 33.636 21.021 -15.483 1.00 63.72 91 GLY A N 1
ATOM 722 C CA . GLY A 1 91 ? 33.548 21.447 -16.873 1.00 63.72 91 GLY A CA 1
ATOM 723 C C . GLY A 1 91 ? 32.892 22.825 -17.004 1.00 63.72 91 GLY A C 1
ATOM 724 O O . GLY A 1 91 ? 32.693 23.548 -16.029 1.00 63.72 91 GLY A O 1
ATOM 725 N N . ASP A 1 92 ? 32.527 23.204 -18.229 1.00 74.56 92 ASP A N 1
ATOM 726 C CA . ASP A 1 92 ? 31.603 24.323 -18.425 1.00 74.56 92 ASP A CA 1
ATOM 727 C C . ASP A 1 92 ? 30.188 23.877 -18.023 1.00 74.56 92 ASP A C 1
ATOM 729 O O . ASP A 1 92 ? 29.507 23.161 -18.771 1.00 74.56 92 ASP A O 1
ATOM 733 N N . ASP A 1 93 ? 29.746 24.324 -16.843 1.00 71.44 93 ASP A N 1
ATOM 734 C CA . ASP A 1 93 ? 28.426 24.050 -16.267 1.00 71.44 93 ASP A CA 1
ATOM 735 C C . ASP A 1 93 ? 27.278 24.273 -17.268 1.00 71.44 93 ASP A C 1
ATOM 737 O O . ASP A 1 93 ? 26.274 23.553 -17.235 1.00 71.44 93 ASP A O 1
ATOM 741 N N . LYS A 1 94 ? 27.404 25.229 -18.204 1.00 75.88 94 LYS A N 1
ATOM 742 C CA . LYS A 1 94 ? 26.365 25.495 -19.214 1.00 75.88 94 LYS A CA 1
ATOM 743 C C . LYS A 1 94 ? 26.295 24.401 -20.272 1.00 75.88 94 LYS A C 1
ATOM 745 O O . LYS A 1 94 ? 25.197 23.972 -20.630 1.00 75.88 94 LYS A O 1
ATOM 750 N N . MET A 1 95 ? 27.441 23.940 -20.769 1.00 77.38 95 MET A N 1
ATOM 751 C CA . MET A 1 95 ? 27.506 22.855 -21.754 1.00 77.38 95 MET A CA 1
ATOM 752 C C . MET A 1 95 ? 27.044 21.535 -21.142 1.00 77.38 95 MET A C 1
ATOM 754 O O . MET A 1 95 ? 26.277 20.798 -21.767 1.00 77.38 95 MET A O 1
ATOM 758 N N . LEU A 1 96 ? 27.433 21.280 -19.892 1.00 73.50 96 LEU A N 1
ATOM 759 C CA . LEU A 1 96 ? 26.962 20.134 -19.129 1.00 73.50 96 LEU A CA 1
ATOM 760 C C . LEU A 1 96 ? 25.439 20.171 -18.935 1.00 73.50 96 LEU A C 1
ATOM 762 O O . LEU A 1 96 ? 24.742 19.214 -19.273 1.00 73.50 96 LEU A O 1
ATOM 766 N N . THR A 1 97 ? 24.904 21.300 -18.468 1.00 75.12 97 THR A N 1
ATOM 767 C CA . THR A 1 97 ? 23.458 21.488 -18.282 1.00 75.12 97 THR A CA 1
ATOM 768 C C . THR A 1 97 ? 22.698 21.304 -19.594 1.00 75.12 97 THR A C 1
ATOM 770 O O . THR A 1 97 ? 21.684 20.609 -19.628 1.00 75.12 97 THR A O 1
ATOM 773 N N . LYS A 1 98 ? 23.207 21.856 -20.703 1.00 82.62 98 LYS A N 1
ATOM 774 C CA . LYS A 1 98 ? 22.608 21.684 -22.033 1.00 82.62 98 LYS A CA 1
ATOM 775 C C . LYS A 1 98 ? 22.580 20.214 -22.458 1.00 82.62 98 LYS A C 1
ATOM 777 O O . LYS A 1 98 ? 21.569 19.763 -22.991 1.00 82.62 98 LYS A O 1
ATOM 782 N N . LYS A 1 99 ? 23.652 19.459 -22.195 1.00 79.75 99 LYS A N 1
ATOM 783 C CA . LYS A 1 99 ? 23.717 18.023 -22.498 1.00 79.75 99 LYS A CA 1
ATOM 784 C C . LYS A 1 99 ? 22.734 17.216 -21.642 1.00 79.75 99 LYS A C 1
ATOM 786 O O . LYS A 1 99 ? 22.033 16.371 -22.189 1.00 79.75 99 LYS A O 1
ATOM 791 N N . ILE A 1 100 ? 22.601 17.531 -20.347 1.00 78.50 100 ILE A N 1
ATOM 792 C CA . ILE A 1 100 ? 21.589 16.925 -19.457 1.00 78.50 100 ILE A CA 1
ATOM 793 C C . ILE A 1 100 ? 20.181 17.163 -19.997 1.00 78.50 100 ILE A C 1
ATOM 795 O O . ILE A 1 100 ? 19.401 16.219 -20.112 1.00 78.50 100 ILE A O 1
ATOM 799 N N . ILE A 1 101 ? 19.855 18.415 -20.328 1.00 80.25 101 ILE A N 1
ATOM 800 C CA . ILE A 1 101 ? 18.534 18.783 -20.848 1.00 80.25 101 ILE A CA 1
ATOM 801 C C . ILE A 1 101 ? 18.267 18.044 -22.161 1.00 80.25 101 ILE A C 1
ATOM 803 O O . ILE A 1 101 ? 17.233 17.399 -22.280 1.00 80.25 101 ILE A O 1
ATOM 807 N N . SER A 1 102 ? 19.228 18.036 -23.091 1.00 85.69 102 SER A N 1
ATOM 808 C CA . SER A 1 102 ? 19.107 17.325 -24.370 1.00 85.69 102 SER A CA 1
ATOM 809 C C . SER A 1 102 ? 18.818 15.833 -24.184 1.00 85.69 102 SER A C 1
ATOM 811 O O . SER A 1 102 ? 17.929 15.289 -24.834 1.00 85.69 102 SER A O 1
ATOM 813 N N . GLN A 1 103 ? 19.525 15.162 -23.273 1.00 85.19 103 GLN A N 1
ATOM 814 C CA . GLN A 1 103 ? 19.284 13.745 -22.998 1.00 85.19 103 GLN A CA 1
ATOM 815 C C . GLN A 1 103 ? 17.944 13.493 -22.317 1.00 85.19 103 GLN A C 1
ATOM 817 O O . GLN A 1 103 ? 17.314 12.466 -22.558 1.00 85.19 103 GLN A O 1
ATOM 822 N N . MET A 1 104 ? 17.490 14.413 -21.468 1.00 80.25 104 MET A N 1
ATOM 823 C CA . MET A 1 104 ? 16.161 14.331 -20.869 1.00 80.25 104 MET A CA 1
ATOM 824 C C . MET A 1 104 ? 15.059 14.550 -21.895 1.00 80.25 104 MET A C 1
ATOM 826 O O . MET A 1 104 ? 14.066 13.825 -21.864 1.00 80.25 104 MET A O 1
ATOM 830 N N . ASP A 1 105 ? 15.241 15.487 -22.819 1.00 84.44 105 ASP A N 1
ATOM 831 C CA . ASP A 1 105 ? 14.308 15.723 -23.914 1.00 84.44 105 ASP A CA 1
ATOM 832 C C . ASP A 1 105 ? 14.234 14.498 -24.826 1.00 84.44 105 ASP A C 1
ATOM 834 O O . ASP A 1 105 ? 13.135 14.035 -25.120 1.00 84.44 105 ASP A O 1
ATOM 838 N N . GLN A 1 106 ? 15.378 13.904 -25.185 1.00 88.12 106 GLN A N 1
ATOM 839 C CA . GLN A 1 106 ? 15.436 12.649 -25.940 1.00 88.12 106 GLN A CA 1
ATOM 840 C C . GLN A 1 106 ? 14.778 11.490 -25.181 1.00 88.12 106 GLN A C 1
ATOM 842 O O . GLN A 1 106 ? 13.948 10.785 -25.746 1.00 88.12 106 GLN A O 1
ATOM 847 N N . LEU A 1 107 ? 15.052 11.335 -23.881 1.00 86.94 107 LEU A N 1
ATOM 848 C CA . LEU A 1 107 ? 14.433 10.304 -23.046 1.00 86.94 107 LEU A CA 1
ATOM 849 C C . LEU A 1 107 ? 12.904 10.464 -22.975 1.00 86.94 107 LEU A C 1
ATOM 851 O O . LEU A 1 107 ? 12.170 9.486 -23.093 1.00 86.94 107 LEU A O 1
ATOM 855 N N . GLN A 1 108 ? 12.404 11.693 -22.821 1.00 84.94 108 GLN A N 1
ATOM 856 C CA . GLN A 1 108 ? 10.968 11.999 -22.884 1.00 84.94 108 GLN A CA 1
ATOM 857 C C . GLN A 1 108 ? 10.403 11.870 -24.307 1.00 84.94 108 GLN A C 1
ATOM 859 O O . GLN A 1 108 ? 9.193 11.689 -24.494 1.00 84.94 108 GLN A O 1
ATOM 864 N N . ALA A 1 109 ? 11.267 11.983 -25.315 1.00 87.56 109 ALA A N 1
ATOM 865 C CA . ALA A 1 109 ? 10.969 11.765 -26.717 1.00 87.56 109 ALA A CA 1
ATOM 866 C C . ALA A 1 109 ? 10.960 10.277 -27.112 1.00 87.56 109 ALA A C 1
ATOM 868 O O . ALA A 1 109 ? 10.518 9.964 -28.213 1.00 87.56 109 ALA A O 1
ATOM 869 N N . LEU A 1 110 ? 11.317 9.345 -26.231 1.00 88.88 110 LEU A N 1
ATOM 870 C CA . LEU A 1 110 ? 11.088 7.925 -26.492 1.00 88.88 110 LEU A CA 1
ATOM 871 C C . LEU A 1 110 ? 9.600 7.573 -26.327 1.00 88.88 110 LEU A C 1
ATOM 873 O O . LEU A 1 110 ? 8.824 8.231 -25.622 1.00 88.88 110 LEU A O 1
ATOM 877 N N . SER A 1 111 ? 9.148 6.570 -27.064 1.00 91.69 111 SER A N 1
ATOM 878 C CA . SER A 1 111 ? 7.969 5.768 -26.739 1.00 91.69 111 SER A CA 1
ATOM 879 C C . SER A 1 111 ? 8.320 4.736 -25.663 1.00 91.69 111 SER A C 1
ATOM 881 O O . SER A 1 111 ? 9.489 4.486 -25.380 1.00 91.69 111 SER A O 1
ATOM 883 N N . ASN A 1 112 ? 7.310 4.114 -25.053 1.00 90.69 112 ASN A N 1
ATOM 884 C CA . ASN A 1 112 ? 7.547 3.088 -24.035 1.00 90.69 112 ASN A CA 1
ATOM 885 C C . ASN A 1 112 ? 8.262 1.856 -24.630 1.00 90.69 112 ASN A C 1
ATOM 887 O O . ASN A 1 112 ? 9.112 1.268 -23.967 1.00 90.69 112 ASN A O 1
ATOM 891 N N . THR A 1 113 ? 7.964 1.506 -25.888 1.00 93.56 113 THR A N 1
ATOM 892 C CA . THR A 1 113 ? 8.643 0.431 -26.631 1.00 93.56 113 THR A CA 1
ATOM 893 C C . THR A 1 113 ? 10.108 0.768 -26.879 1.00 93.56 113 THR A C 1
ATOM 895 O O . THR A 1 113 ? 10.973 -0.017 -26.510 1.00 93.56 113 THR A O 1
ATOM 898 N N . GLU A 1 114 ? 10.401 1.967 -27.391 1.00 94.19 114 GLU A N 1
ATOM 899 C CA . GLU A 1 114 ? 11.788 2.412 -27.586 1.00 94.19 114 GLU A CA 1
ATOM 900 C C . GLU A 1 114 ? 12.545 2.474 -26.248 1.00 94.19 114 GLU A C 1
ATOM 902 O O . GLU A 1 114 ? 13.699 2.072 -26.171 1.00 94.19 114 GLU A O 1
ATOM 907 N N . LEU A 1 115 ? 11.897 2.903 -25.158 1.00 93.50 115 LEU A N 1
ATOM 908 C CA . LEU A 1 115 ? 12.493 2.887 -23.818 1.00 93.50 115 LEU A CA 1
ATOM 909 C C . LEU A 1 115 ? 12.811 1.460 -23.334 1.00 93.50 115 LEU A C 1
ATOM 911 O O . LEU A 1 115 ? 13.865 1.241 -22.737 1.00 93.50 115 LEU A O 1
ATOM 915 N N . SER A 1 116 ? 11.929 0.492 -23.600 1.00 94.25 116 SER A N 1
ATOM 916 C CA . SER A 1 116 ? 12.190 -0.930 -23.340 1.00 94.25 116 SER A CA 1
ATOM 917 C C . SER A 1 116 ? 13.403 -1.428 -24.133 1.00 94.25 116 SER A C 1
ATOM 919 O O . SER A 1 116 ? 14.263 -2.104 -23.573 1.00 94.25 116 SER A O 1
ATOM 921 N N . GLU A 1 117 ? 13.514 -1.064 -25.410 1.00 94.88 117 GLU A N 1
ATOM 922 C CA . GLU A 1 117 ? 14.665 -1.420 -26.250 1.00 94.88 117 GLU A CA 1
ATOM 923 C C . GLU A 1 117 ? 15.966 -0.786 -25.736 1.00 94.88 117 GLU A C 1
ATOM 925 O O . GLU A 1 117 ? 16.981 -1.472 -25.627 1.00 94.88 117 GLU A O 1
ATOM 930 N N . VAL A 1 118 ? 15.940 0.483 -25.311 1.00 95.62 118 VAL A N 1
ATOM 931 C CA . VAL A 1 118 ? 17.092 1.145 -24.672 1.00 95.62 118 VAL A CA 1
ATOM 932 C C . VAL A 1 118 ? 17.546 0.384 -23.422 1.00 95.62 118 VAL A C 1
ATOM 934 O O . VAL A 1 118 ? 18.745 0.168 -23.243 1.00 95.62 118 VAL A O 1
ATOM 937 N N . ILE A 1 119 ? 16.615 -0.059 -22.565 1.00 94.69 119 ILE A N 1
ATOM 938 C CA . ILE A 1 119 ? 16.932 -0.870 -21.372 1.00 94.69 119 ILE A CA 1
ATOM 939 C C . ILE A 1 119 ? 17.650 -2.164 -21.774 1.00 94.69 119 ILE A C 1
ATOM 941 O O . ILE A 1 119 ? 18.671 -2.508 -21.173 1.00 94.69 119 ILE A O 1
ATOM 945 N N . MET A 1 120 ? 17.157 -2.845 -22.811 1.00 95.38 120 MET A N 1
ATOM 946 C CA . MET A 1 120 ? 17.773 -4.065 -23.337 1.00 95.38 120 MET A CA 1
ATOM 947 C C . MET A 1 120 ? 19.167 -3.800 -23.915 1.00 95.38 120 MET A C 1
ATOM 949 O O . MET A 1 120 ? 20.104 -4.544 -23.636 1.00 95.38 120 MET A O 1
ATOM 953 N N . HIS A 1 121 ? 19.365 -2.728 -24.680 1.00 95.94 121 HIS A N 1
ATOM 954 C CA . HIS A 1 121 ? 20.692 -2.393 -25.201 1.00 95.94 121 HIS A CA 1
ATOM 955 C C . HIS A 1 121 ? 21.686 -2.082 -24.075 1.00 95.94 121 HIS A C 1
ATOM 957 O O . HIS A 1 121 ? 22.812 -2.583 -24.091 1.00 95.94 121 HIS A O 1
ATOM 963 N N . ILE A 1 122 ? 21.257 -1.346 -23.045 1.00 94.50 122 ILE A N 1
ATOM 964 C CA . ILE A 1 122 ? 22.089 -1.068 -21.869 1.00 94.50 122 ILE A CA 1
ATOM 965 C C . ILE A 1 122 ? 22.465 -2.360 -21.142 1.00 94.50 122 ILE A C 1
ATOM 967 O O . ILE A 1 122 ? 23.626 -2.514 -20.763 1.00 94.50 122 ILE A O 1
ATOM 971 N N . SER A 1 123 ? 21.540 -3.310 -20.953 1.00 92.75 123 SER A N 1
ATOM 972 C CA . SER A 1 123 ? 21.859 -4.566 -20.258 1.00 92.75 123 SER A CA 1
ATOM 973 C C . SER A 1 123 ? 22.914 -5.394 -20.997 1.00 92.75 123 SER A C 1
ATOM 975 O O . SER A 1 123 ? 23.712 -6.081 -20.356 1.00 92.75 123 SER A O 1
ATOM 977 N N . HIS A 1 124 ? 22.990 -5.279 -22.325 1.00 94.38 124 HIS A N 1
ATOM 978 C CA . HIS A 1 124 ? 23.926 -6.024 -23.172 1.00 94.38 124 HIS A CA 1
ATOM 979 C C . HIS A 1 124 ? 25.274 -5.329 -23.430 1.00 94.38 124 HIS A C 1
ATOM 981 O O . HIS A 1 124 ? 26.185 -5.984 -23.936 1.00 94.38 124 HIS A O 1
ATOM 987 N N . ALA A 1 125 ? 25.447 -4.063 -23.036 1.00 93.81 125 ALA A N 1
ATOM 988 C CA . ALA A 1 125 ? 26.652 -3.265 -23.301 1.00 93.81 125 ALA A CA 1
ATOM 989 C C . ALA A 1 125 ? 27.859 -3.661 -22.409 1.00 93.81 125 ALA A C 1
ATOM 991 O O . ALA A 1 125 ? 28.251 -2.952 -21.478 1.00 93.81 125 ALA A O 1
ATOM 992 N N . LYS A 1 126 ? 28.425 -4.855 -22.640 1.00 91.56 126 LYS A N 1
ATOM 993 C CA . LYS A 1 126 ? 29.479 -5.487 -21.815 1.00 91.56 126 LYS A CA 1
ATOM 994 C C . LYS A 1 126 ? 30.765 -4.661 -21.681 1.00 91.56 126 LYS A C 1
ATOM 996 O O . LYS A 1 126 ? 31.531 -4.902 -20.755 1.00 91.56 126 LYS A O 1
ATOM 1001 N N . GLU A 1 127 ? 30.986 -3.695 -22.562 1.00 90.75 127 GLU A N 1
ATOM 1002 C CA . GLU A 1 127 ? 32.075 -2.722 -22.519 1.00 90.75 127 GLU A CA 1
ATOM 1003 C C . GLU A 1 127 ? 31.931 -1.678 -21.396 1.00 90.75 127 GLU A C 1
ATOM 1005 O O . GLU A 1 127 ? 32.862 -0.908 -21.142 1.00 90.75 127 GLU A O 1
ATOM 1010 N N . PHE A 1 128 ? 30.782 -1.639 -20.714 1.00 89.31 128 PHE A N 1
ATOM 1011 C CA . PHE A 1 128 ? 30.535 -0.818 -19.532 1.00 89.31 128 PHE A CA 1
ATOM 1012 C C . PHE A 1 128 ? 30.448 -1.645 -18.249 1.00 89.31 128 PHE A C 1
ATOM 1014 O O . PHE A 1 128 ? 30.003 -2.800 -18.238 1.00 89.31 128 PHE A O 1
ATOM 1021 N N . ASP A 1 129 ? 30.831 -1.001 -17.145 1.00 89.50 129 ASP A N 1
ATOM 1022 C CA . ASP A 1 129 ? 30.796 -1.596 -15.817 1.00 89.50 129 ASP A CA 1
ATOM 1023 C C . ASP A 1 129 ? 29.381 -2.089 -15.461 1.00 89.50 129 ASP A C 1
ATOM 1025 O O . ASP A 1 129 ? 28.364 -1.466 -15.787 1.00 89.50 129 ASP A O 1
ATOM 1029 N N . LEU A 1 130 ? 29.315 -3.246 -14.799 1.00 87.94 130 LEU A N 1
ATOM 1030 C CA . LEU A 1 130 ? 28.053 -3.907 -14.469 1.00 87.94 130 LEU A CA 1
ATOM 1031 C C . LEU A 1 130 ? 27.172 -3.033 -13.566 1.00 87.94 130 LEU A C 1
ATOM 1033 O O . LEU A 1 130 ? 25.953 -2.988 -13.751 1.00 87.94 130 LEU A O 1
ATOM 1037 N N . TYR A 1 131 ? 27.769 -2.335 -12.597 1.00 85.19 131 TYR A N 1
ATOM 1038 C CA . TYR A 1 131 ? 27.025 -1.484 -11.674 1.00 85.19 131 TYR A CA 1
ATOM 1039 C C . TYR A 1 131 ? 26.420 -0.275 -12.403 1.00 85.19 131 TYR A C 1
ATOM 1041 O O . TYR A 1 131 ? 25.248 0.042 -12.180 1.00 85.19 131 TYR A O 1
ATOM 1049 N N . GLU A 1 132 ? 27.163 0.347 -13.324 1.00 86.44 132 GLU A N 1
ATOM 1050 C CA . GLU A 1 132 ? 26.682 1.462 -14.158 1.00 86.44 132 GLU A CA 1
ATOM 1051 C C . GLU A 1 132 ? 25.487 1.050 -15.024 1.00 86.44 132 GLU A C 1
ATOM 1053 O O . GLU A 1 132 ? 24.412 1.654 -14.925 1.00 86.44 132 GLU A O 1
ATOM 1058 N N . ARG A 1 133 ? 25.634 -0.034 -15.802 1.00 91.00 133 ARG A N 1
ATOM 1059 C CA . ARG A 1 133 ? 24.555 -0.548 -16.661 1.00 91.00 133 ARG A CA 1
ATOM 1060 C C . ARG A 1 133 ? 23.286 -0.832 -15.871 1.00 91.00 133 ARG A C 1
ATOM 1062 O O . ARG A 1 133 ? 22.188 -0.458 -16.281 1.00 91.00 133 ARG A O 1
ATOM 1069 N N . ARG A 1 134 ? 23.417 -1.500 -14.722 1.00 87.19 134 ARG A N 1
ATOM 1070 C CA . ARG A 1 134 ? 22.268 -1.891 -13.896 1.00 87.19 134 ARG A CA 1
ATOM 1071 C C . ARG A 1 134 ? 21.560 -0.698 -13.294 1.00 87.19 134 ARG A C 1
ATOM 1073 O O . ARG A 1 134 ? 20.335 -0.665 -13.259 1.00 87.19 134 ARG A O 1
ATOM 1080 N N . ARG A 1 135 ? 22.323 0.267 -12.788 1.00 84.62 135 ARG A N 1
ATOM 1081 C CA . ARG A 1 135 ? 21.769 1.462 -12.163 1.00 84.62 135 ARG A CA 1
ATOM 1082 C C . ARG A 1 135 ? 20.988 2.298 -13.173 1.00 84.62 135 ARG A C 1
ATOM 1084 O O . ARG A 1 135 ? 19.898 2.766 -12.848 1.00 84.62 135 ARG A O 1
ATOM 1091 N N . LEU A 1 136 ? 21.512 2.437 -14.391 1.00 88.94 136 LEU A N 1
ATOM 1092 C CA . LEU A 1 136 ? 20.805 3.108 -15.475 1.00 88.94 136 LEU A CA 1
ATOM 1093 C C . LEU A 1 136 ? 19.567 2.315 -15.915 1.00 88.94 136 LEU A C 1
ATOM 1095 O O . LEU A 1 136 ? 18.482 2.883 -15.988 1.00 88.94 136 LEU A O 1
ATOM 1099 N N . SER A 1 137 ? 19.695 0.997 -16.096 1.00 91.12 137 SER A N 1
ATOM 1100 C CA . SER A 1 137 ? 18.557 0.116 -16.405 1.00 91.12 137 SER A CA 1
ATOM 1101 C C . SER A 1 137 ? 17.456 0.225 -15.349 1.00 91.12 137 SER A C 1
ATOM 1103 O O . SER A 1 137 ? 16.285 0.329 -15.691 1.00 91.12 137 SER A O 1
ATOM 1105 N N . TRP A 1 138 ? 17.813 0.275 -14.060 1.00 87.62 138 TRP A N 1
ATOM 1106 C CA . TRP A 1 138 ? 16.856 0.468 -12.971 1.00 87.62 138 TRP A CA 1
ATOM 1107 C C . TRP A 1 138 ? 16.132 1.810 -13.082 1.00 87.62 138 TRP A C 1
ATOM 1109 O O . TRP A 1 138 ? 14.907 1.851 -12.988 1.00 87.62 138 TRP A O 1
ATOM 1119 N N . PHE A 1 139 ? 16.865 2.900 -13.295 1.00 86.81 139 PHE A N 1
ATOM 1120 C CA . PHE A 1 139 ? 16.264 4.221 -13.461 1.00 86.81 139 PHE A CA 1
ATOM 1121 C C . PHE A 1 139 ? 15.251 4.247 -14.618 1.00 86.81 139 PHE A C 1
ATOM 1123 O O . PHE A 1 139 ? 14.139 4.753 -14.467 1.00 86.81 139 PHE A O 1
ATOM 1130 N N . LEU A 1 140 ? 15.606 3.643 -15.751 1.00 91.94 140 LEU A N 1
ATOM 1131 C CA . LEU A 1 140 ? 14.735 3.574 -16.921 1.00 91.94 140 LEU A CA 1
ATOM 1132 C C . LEU A 1 140 ? 13.532 2.647 -16.691 1.00 91.94 140 LEU A C 1
ATOM 1134 O O . LEU A 1 140 ? 12.415 3.025 -17.035 1.00 91.94 140 LEU A O 1
ATOM 1138 N N . LEU A 1 141 ? 13.717 1.498 -16.032 1.00 92.00 141 LEU A N 1
ATOM 1139 C CA . LEU A 1 141 ? 12.627 0.601 -15.624 1.00 92.00 141 LEU A CA 1
ATOM 1140 C C . LEU A 1 141 ? 11.664 1.276 -14.639 1.00 92.00 141 LEU A C 1
ATOM 1142 O O . LEU A 1 141 ? 10.457 1.054 -14.713 1.00 92.00 141 LEU A O 1
ATOM 1146 N N . ASP A 1 142 ? 12.162 2.113 -13.725 1.00 90.06 142 ASP A N 1
ATOM 1147 C CA . ASP A 1 142 ? 11.324 2.897 -12.812 1.00 90.06 142 ASP A CA 1
ATOM 1148 C C . ASP A 1 142 ? 10.425 3.876 -13.575 1.00 90.06 142 ASP A C 1
ATOM 1150 O O . ASP A 1 142 ? 9.228 3.980 -13.290 1.00 90.06 142 ASP A O 1
ATOM 1154 N N . SER A 1 143 ? 10.998 4.557 -14.571 1.00 89.62 143 SER A N 1
ATOM 1155 C CA . SER A 1 143 ? 10.265 5.444 -15.473 1.00 89.62 143 SER A CA 1
ATOM 1156 C C . SER A 1 143 ? 9.225 4.670 -16.286 1.00 89.62 143 SER A C 1
ATOM 1158 O O . SER A 1 143 ? 8.039 5.011 -16.256 1.00 89.62 143 SER A O 1
ATOM 1160 N N . LEU A 1 144 ? 9.635 3.569 -16.927 1.00 92.44 144 LEU A N 1
ATOM 1161 C CA . LEU A 1 144 ? 8.748 2.713 -17.712 1.00 92.44 144 LEU A CA 1
ATOM 1162 C C . LEU A 1 144 ? 7.594 2.188 -16.854 1.00 92.44 144 LEU A C 1
ATOM 1164 O O . LEU A 1 144 ? 6.446 2.311 -17.250 1.00 92.44 144 LEU A O 1
ATOM 1168 N N . THR A 1 145 ? 7.859 1.743 -15.623 1.00 94.12 145 THR A N 1
ATOM 1169 C CA . THR A 1 145 ? 6.826 1.253 -14.691 1.00 94.12 145 THR A CA 1
ATOM 1170 C C . THR A 1 145 ? 5.750 2.296 -14.396 1.00 94.12 145 THR A C 1
ATOM 1172 O O . THR A 1 145 ? 4.563 1.978 -14.317 1.00 94.12 145 THR A O 1
ATOM 1175 N N . LYS A 1 146 ? 6.145 3.561 -14.223 1.00 89.50 146 LYS A N 1
ATOM 1176 C CA . LYS A 1 146 ? 5.198 4.651 -13.952 1.00 89.50 146 LYS A CA 1
ATOM 1177 C C . LYS A 1 146 ? 4.285 4.909 -15.149 1.00 89.50 146 LYS A C 1
ATOM 1179 O O . LYS A 1 146 ? 3.092 5.168 -14.954 1.00 89.50 146 LYS A O 1
ATOM 1184 N N . HIS A 1 147 ? 4.827 4.830 -16.361 1.00 89.94 147 HIS A N 1
ATOM 1185 C CA . HIS A 1 147 ? 4.112 5.143 -17.596 1.00 89.94 147 HIS A CA 1
ATOM 1186 C C . HIS A 1 147 ? 3.322 3.953 -18.152 1.00 89.94 147 HIS A C 1
ATOM 1188 O O . HIS A 1 147 ? 2.163 4.121 -18.521 1.00 89.94 147 HIS A O 1
ATOM 1194 N N . ASP A 1 148 ? 3.912 2.763 -18.141 1.00 93.56 148 ASP A N 1
ATOM 1195 C CA . ASP A 1 148 ? 3.404 1.537 -18.751 1.00 93.56 148 ASP A CA 1
ATOM 1196 C C . ASP A 1 148 ? 3.870 0.297 -17.967 1.00 93.56 148 ASP A C 1
ATOM 1198 O O . ASP A 1 148 ? 4.815 -0.394 -18.353 1.00 93.56 148 ASP A O 1
ATOM 1202 N N . PRO A 1 149 ? 3.231 0.015 -16.818 1.00 96.06 149 PRO A N 1
ATOM 1203 C CA . PRO A 1 149 ? 3.627 -1.108 -15.979 1.00 96.06 149 PRO A CA 1
ATOM 1204 C C . PRO A 1 149 ? 3.409 -2.463 -16.664 1.00 96.06 149 PRO A C 1
ATOM 1206 O O . PRO A 1 149 ? 4.124 -3.408 -16.348 1.00 96.06 149 PRO A O 1
ATOM 1209 N N . HIS A 1 150 ? 2.470 -2.560 -17.612 1.00 95.19 150 HIS A N 1
ATOM 1210 C CA . HIS A 1 150 ? 2.252 -3.778 -18.389 1.00 95.19 150 HIS A CA 1
ATOM 1211 C C . HIS A 1 150 ? 3.429 -4.051 -19.329 1.00 95.19 150 HIS A C 1
ATOM 1213 O O . HIS A 1 150 ? 3.965 -5.158 -19.328 1.00 95.19 150 HIS A O 1
ATOM 1219 N N . LEU A 1 151 ? 3.894 -3.036 -20.069 1.00 94.69 151 LEU A N 1
ATOM 1220 C CA . LEU A 1 151 ? 5.090 -3.196 -20.887 1.00 94.69 151 LEU A CA 1
ATOM 1221 C C . LEU A 1 151 ? 6.317 -3.509 -20.027 1.00 94.69 151 LEU A C 1
ATOM 1223 O O . LEU A 1 151 ? 7.040 -4.429 -20.379 1.00 94.69 151 LEU A O 1
ATOM 1227 N N . THR A 1 152 ? 6.513 -2.846 -18.877 1.00 95.56 152 THR A N 1
ATOM 1228 C CA . THR A 1 152 ? 7.618 -3.199 -17.964 1.00 95.56 152 THR A CA 1
ATOM 1229 C C . THR A 1 152 ? 7.598 -4.674 -17.583 1.00 95.56 152 THR A C 1
ATOM 1231 O O . THR A 1 152 ? 8.639 -5.327 -17.606 1.00 95.56 152 THR A O 1
ATOM 1234 N N . LEU A 1 153 ? 6.433 -5.201 -17.201 1.00 95.69 153 LEU A N 1
ATOM 1235 C CA . LEU A 1 153 ? 6.297 -6.604 -16.829 1.00 95.69 153 LEU A CA 1
ATOM 1236 C C . LEU A 1 153 ? 6.678 -7.531 -17.987 1.00 95.69 153 LEU A C 1
ATOM 1238 O O . LEU A 1 153 ? 7.415 -8.487 -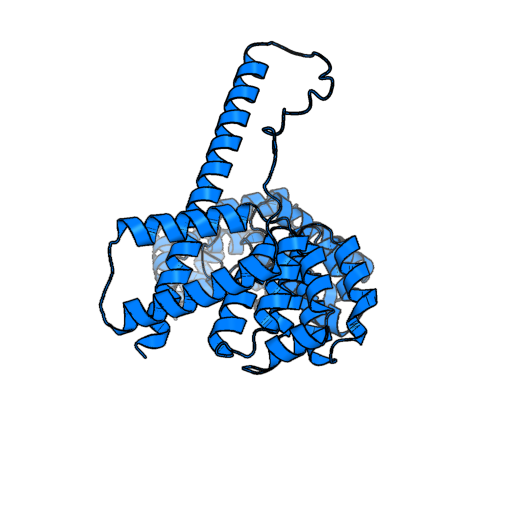17.768 1.00 95.69 153 LEU A O 1
ATOM 1242 N N . ASN A 1 154 ? 6.258 -7.202 -19.210 1.00 94.31 154 ASN A N 1
ATOM 1243 C CA . ASN A 1 154 ? 6.614 -7.961 -20.409 1.00 94.31 154 ASN A CA 1
ATOM 1244 C C . ASN A 1 154 ? 8.105 -7.853 -20.749 1.00 94.31 154 ASN A C 1
ATOM 1246 O O . ASN A 1 154 ? 8.722 -8.856 -21.088 1.00 94.31 154 ASN A O 1
ATOM 1250 N N . THR A 1 155 ? 8.722 -6.683 -20.586 1.00 93.00 155 THR A N 1
ATOM 1251 C CA . THR A 1 155 ? 10.177 -6.516 -20.716 1.00 93.00 155 THR A CA 1
ATOM 1252 C C . THR A 1 155 ? 10.919 -7.396 -19.705 1.00 93.00 155 THR A C 1
ATOM 1254 O O . THR A 1 155 ? 11.922 -8.021 -20.034 1.00 93.00 155 THR A O 1
ATOM 1257 N N . LEU A 1 156 ? 10.403 -7.515 -18.477 1.00 93.00 156 LEU A N 1
ATOM 1258 C CA . LEU A 1 156 ? 10.954 -8.386 -17.433 1.00 93.00 156 LEU A CA 1
ATOM 1259 C C . LEU A 1 156 ? 10.670 -9.883 -17.668 1.00 93.00 156 LEU A C 1
ATOM 1261 O O . LEU A 1 156 ? 11.163 -10.713 -16.899 1.00 93.00 156 LEU A O 1
ATOM 1265 N N . LEU A 1 157 ? 9.925 -10.264 -18.715 1.00 92.25 157 LEU A N 1
ATOM 1266 C CA . LEU A 1 157 ? 9.826 -11.660 -19.158 1.00 92.25 157 LEU A CA 1
ATOM 1267 C C . LEU A 1 157 ? 11.077 -12.124 -19.918 1.00 92.25 157 LEU A C 1
ATOM 1269 O O . LEU A 1 157 ? 11.311 -13.333 -20.003 1.00 92.25 157 LEU A O 1
ATOM 1273 N N . ASP A 1 158 ? 11.929 -11.204 -20.364 1.00 91.75 158 ASP A N 1
ATOM 1274 C CA . ASP A 1 158 ? 13.218 -11.541 -20.955 1.00 91.75 158 ASP A CA 1
ATOM 1275 C C . ASP A 1 158 ? 14.177 -12.143 -19.907 1.00 91.75 158 ASP A C 1
ATOM 1277 O O . ASP A 1 158 ? 14.481 -11.543 -18.867 1.00 91.75 158 ASP A O 1
ATOM 1281 N N . SER A 1 159 ? 14.653 -13.365 -20.163 1.00 85.69 159 SER A N 1
ATOM 1282 C CA . SER A 1 159 ? 15.516 -14.097 -19.231 1.00 85.69 159 SER A CA 1
ATOM 1283 C C . SER A 1 159 ? 16.899 -13.472 -19.067 1.00 85.69 159 SER A C 1
ATOM 1285 O O . SER A 1 159 ? 17.474 -13.557 -17.977 1.00 85.69 159 SER A O 1
ATOM 1287 N N . ASP A 1 160 ? 17.438 -12.844 -20.113 1.00 89.69 160 ASP A N 1
ATOM 1288 C CA . ASP A 1 160 ? 18.755 -12.215 -20.073 1.00 89.69 160 ASP A CA 1
ATOM 1289 C C . ASP A 1 160 ? 18.717 -10.936 -19.252 1.00 89.69 160 ASP A C 1
ATOM 1291 O O . ASP A 1 160 ? 19.582 -10.744 -18.390 1.00 89.69 160 ASP A O 1
ATOM 1295 N N . LEU A 1 161 ? 17.669 -10.126 -19.418 1.00 90.38 161 LEU A N 1
ATOM 1296 C CA . LEU A 1 161 ? 17.446 -8.960 -18.576 1.00 90.38 161 LEU A CA 1
ATOM 1297 C C . LEU A 1 161 ? 17.249 -9.360 -17.109 1.00 90.38 161 LEU A C 1
ATOM 1299 O O . LEU A 1 161 ? 17.901 -8.787 -16.234 1.00 90.38 161 LEU A O 1
ATOM 1303 N N . ARG A 1 162 ? 16.415 -10.368 -16.805 1.00 88.62 162 ARG A N 1
ATOM 1304 C CA . ARG A 1 162 ? 16.238 -10.838 -15.414 1.00 88.62 162 ARG A CA 1
ATOM 1305 C C . ARG A 1 162 ? 17.546 -11.311 -14.797 1.00 88.62 162 ARG A C 1
ATOM 1307 O O . ARG A 1 162 ? 17.896 -10.893 -13.693 1.00 88.62 162 ARG A O 1
ATOM 1314 N N . ARG A 1 163 ? 18.298 -12.144 -15.520 1.00 87.44 163 ARG A N 1
ATOM 1315 C CA . ARG A 1 163 ? 19.604 -12.644 -15.074 1.00 87.44 163 ARG A CA 1
ATOM 1316 C C . ARG A 1 163 ? 20.594 -11.503 -14.856 1.00 87.44 163 ARG A C 1
ATOM 1318 O O . ARG A 1 163 ? 21.333 -11.510 -13.878 1.00 87.44 163 ARG A O 1
ATOM 1325 N N . PHE A 1 164 ? 20.605 -10.505 -15.732 1.00 89.31 164 PHE A N 1
ATOM 1326 C CA . PHE A 1 164 ? 21.417 -9.304 -15.565 1.00 89.31 164 PHE A CA 1
ATOM 1327 C C . PHE A 1 164 ? 21.035 -8.520 -14.293 1.00 89.31 164 PHE A C 1
ATOM 1329 O O . PHE A 1 164 ? 21.905 -8.099 -13.521 1.00 89.31 164 PHE A O 1
ATOM 1336 N N . LEU A 1 165 ? 19.736 -8.380 -14.015 1.00 86.50 165 LEU A N 1
ATOM 1337 C CA . LEU A 1 165 ? 19.228 -7.693 -12.827 1.00 86.50 165 LEU A CA 1
ATOM 1338 C C . LEU A 1 165 ? 19.448 -8.487 -11.523 1.00 86.50 165 LEU A C 1
ATOM 1340 O O . LEU A 1 165 ? 19.593 -7.877 -10.460 1.00 86.50 165 LEU A O 1
ATOM 1344 N N . SER A 1 166 ? 19.567 -9.816 -11.555 1.00 82.75 166 SER A N 1
ATOM 1345 C CA . SER A 1 166 ? 19.745 -10.628 -10.339 1.00 82.75 166 SER A CA 1
ATOM 1346 C C . SER A 1 166 ? 21.187 -10.655 -9.795 1.00 82.75 166 SER A C 1
ATOM 1348 O O . SER A 1 166 ? 21.372 -10.736 -8.583 1.00 82.75 166 SER A O 1
ATOM 1350 N N . GLN A 1 167 ? 22.208 -10.420 -10.631 1.00 81.06 167 GLN A N 1
ATOM 1351 C CA . GLN A 1 167 ? 23.657 -10.589 -10.342 1.00 81.06 167 GLN A CA 1
ATOM 1352 C C . GLN A 1 167 ? 24.295 -9.852 -9.134 1.00 81.06 167 GLN A C 1
ATOM 1354 O O . GLN A 1 167 ? 25.466 -10.073 -8.856 1.00 81.06 167 GLN A O 1
ATOM 1359 N N . TYR A 1 168 ? 23.598 -8.963 -8.424 1.00 66.19 168 TYR A N 1
ATOM 1360 C CA . TYR A 1 168 ? 24.192 -8.095 -7.388 1.00 66.19 168 TYR A CA 1
ATOM 1361 C C . TYR A 1 168 ? 23.515 -8.263 -6.029 1.00 66.19 168 TYR A C 1
ATOM 1363 O O . TYR A 1 168 ? 24.126 -7.915 -5.035 1.00 66.19 168 TYR A O 1
ATOM 1371 N N . ASN A 1 169 ? 22.278 -8.780 -5.973 1.00 62.69 169 ASN A N 1
ATOM 1372 C CA . ASN A 1 169 ? 21.506 -8.902 -4.725 1.00 62.69 169 ASN A CA 1
ATOM 1373 C C . ASN A 1 169 ? 20.407 -9.988 -4.765 1.00 62.69 169 ASN A C 1
ATOM 1375 O O . ASN A 1 169 ? 19.586 -10.024 -3.856 1.00 62.69 169 ASN A O 1
ATOM 1379 N N . ASN A 1 170 ? 20.335 -10.835 -5.804 1.00 59.56 170 ASN A N 1
ATOM 1380 C CA . ASN A 1 170 ? 19.261 -11.829 -5.990 1.00 59.56 170 ASN A CA 1
ATOM 1381 C C . ASN A 1 170 ? 17.825 -11.257 -5.912 1.00 59.56 170 ASN A C 1
ATOM 1383 O O . ASN A 1 170 ? 16.893 -11.979 -5.575 1.00 59.56 170 ASN A O 1
ATOM 1387 N N . ASP A 1 171 ? 17.638 -9.964 -6.205 1.00 65.88 171 ASP A N 1
ATOM 1388 C CA . ASP A 1 171 ? 16.377 -9.254 -5.943 1.00 65.88 171 ASP A CA 1
ATOM 1389 C C . ASP A 1 171 ? 15.784 -8.592 -7.198 1.00 65.88 171 ASP A C 1
ATOM 1391 O O . ASP A 1 171 ? 15.385 -7.426 -7.207 1.00 65.88 171 ASP A O 1
ATOM 1395 N N . ASP A 1 172 ? 15.744 -9.358 -8.289 1.00 72.19 172 ASP A N 1
ATOM 1396 C CA . ASP A 1 172 ? 14.945 -9.053 -9.484 1.00 72.19 172 ASP A CA 1
ATOM 1397 C C . ASP A 1 172 ? 13.440 -8.938 -9.159 1.00 72.19 172 ASP A C 1
ATOM 1399 O O . ASP A 1 172 ? 12.710 -8.185 -9.810 1.00 72.19 172 ASP A O 1
ATOM 1403 N N . SER A 1 173 ? 13.004 -9.605 -8.084 1.00 82.00 173 SER A N 1
ATOM 1404 C CA . SER A 1 173 ? 11.637 -9.577 -7.564 1.00 82.00 173 SER A CA 1
ATOM 1405 C C . SER A 1 173 ? 11.123 -8.156 -7.324 1.00 82.00 173 SER A C 1
ATOM 1407 O O . SER A 1 173 ? 9.960 -7.872 -7.594 1.00 82.00 173 SER A O 1
ATOM 1409 N N . ARG A 1 174 ? 11.978 -7.213 -6.896 1.00 87.06 174 ARG A N 1
ATOM 1410 C CA . ARG A 1 174 ? 11.575 -5.812 -6.667 1.00 87.06 174 ARG A CA 1
ATOM 1411 C C . ARG A 1 174 ? 10.968 -5.150 -7.896 1.00 87.06 174 ARG A C 1
ATOM 1413 O O . ARG A 1 174 ? 10.042 -4.353 -7.740 1.00 87.06 174 ARG A O 1
ATOM 1420 N N . TYR A 1 175 ? 11.482 -5.441 -9.089 1.00 88.69 175 TYR A N 1
ATOM 1421 C CA . TYR A 1 175 ? 11.025 -4.795 -10.320 1.00 88.69 175 TYR A CA 1
ATOM 1422 C C . TYR A 1 175 ? 9.671 -5.338 -10.750 1.00 88.69 175 TYR A C 1
ATOM 1424 O O . TYR A 1 175 ? 8.753 -4.559 -11.003 1.00 88.69 175 TYR A O 1
ATOM 1432 N N . VAL A 1 176 ? 9.535 -6.666 -10.729 1.00 93.88 176 VAL A N 1
ATOM 1433 C CA . VAL A 1 176 ? 8.271 -7.347 -11.017 1.00 93.88 176 VAL A CA 1
ATOM 1434 C C . VAL A 1 176 ? 7.217 -6.924 -10.002 1.00 93.88 176 VAL A C 1
ATOM 1436 O O . VAL A 1 176 ? 6.160 -6.455 -10.400 1.00 93.88 176 VAL A O 1
ATOM 1439 N N . ASN A 1 177 ? 7.535 -6.947 -8.704 1.00 94.44 177 ASN A N 1
ATOM 1440 C CA . ASN A 1 177 ? 6.645 -6.489 -7.638 1.00 94.44 177 ASN A CA 1
ATOM 1441 C C . ASN A 1 177 ? 6.159 -5.058 -7.872 1.00 94.44 177 ASN A C 1
ATOM 1443 O O . ASN A 1 177 ? 4.966 -4.782 -7.794 1.00 94.44 177 ASN A O 1
ATOM 1447 N N . LYS A 1 178 ? 7.072 -4.126 -8.161 1.00 94.44 178 LYS A N 1
ATOM 1448 C CA . LYS A 1 178 ? 6.712 -2.719 -8.352 1.00 94.44 178 LYS A CA 1
ATOM 1449 C C . LYS A 1 178 ? 5.826 -2.519 -9.579 1.00 94.44 178 LYS A C 1
ATOM 1451 O O . LYS A 1 178 ? 4.847 -1.775 -9.501 1.00 94.44 178 LYS A O 1
ATOM 1456 N N . ALA A 1 179 ? 6.167 -3.163 -10.692 1.00 96.44 179 ALA A N 1
ATOM 1457 C CA . ALA A 1 179 ? 5.390 -3.073 -11.917 1.00 96.44 179 ALA A CA 1
ATOM 1458 C C . ALA A 1 179 ? 4.025 -3.749 -11.769 1.00 96.44 179 ALA A C 1
ATOM 1460 O O . ALA A 1 179 ? 3.019 -3.153 -12.140 1.00 96.44 179 ALA A O 1
ATOM 1461 N N . LEU A 1 180 ? 3.965 -4.911 -11.120 1.00 97.75 180 LEU A N 1
ATOM 1462 C CA . LEU A 1 180 ? 2.731 -5.643 -10.857 1.00 97.75 180 LEU A CA 1
ATOM 1463 C C . LEU A 1 180 ? 1.811 -4.893 -9.898 1.00 97.75 180 LEU A C 1
ATOM 1465 O O . LEU A 1 180 ? 0.635 -4.733 -10.197 1.00 97.75 180 LEU A O 1
ATOM 1469 N N . GLU A 1 181 ? 2.341 -4.348 -8.803 1.00 97.31 181 GLU A N 1
ATOM 1470 C CA . GLU A 1 181 ? 1.579 -3.495 -7.886 1.00 97.31 181 GLU A CA 1
ATOM 1471 C C . GLU A 1 181 ? 1.045 -2.246 -8.605 1.00 97.31 181 GLU A C 1
ATOM 1473 O O . GLU A 1 181 ? -0.108 -1.853 -8.410 1.00 97.31 181 GLU A O 1
ATOM 1478 N N . SER A 1 182 ? 1.858 -1.631 -9.475 1.00 96.50 182 SER A N 1
ATOM 1479 C CA . SER A 1 182 ? 1.428 -0.478 -10.266 1.00 96.50 182 SER A CA 1
ATOM 1480 C C . SER A 1 182 ? 0.367 -0.842 -11.304 1.00 96.50 182 SER A C 1
ATOM 1482 O O . SER A 1 182 ? -0.578 -0.069 -11.458 1.00 96.50 182 SER A O 1
ATOM 1484 N N . LEU A 1 183 ? 0.505 -1.967 -12.013 1.00 97.81 183 LEU A N 1
ATOM 1485 C CA . LEU A 1 183 ? -0.491 -2.445 -12.971 1.00 97.81 183 LEU A CA 1
ATOM 1486 C C . LEU A 1 183 ? -1.796 -2.765 -12.245 1.00 97.81 183 LEU A C 1
ATOM 1488 O O . LEU A 1 183 ? -2.840 -2.257 -12.631 1.00 97.81 183 LEU A O 1
ATOM 1492 N N . ALA A 1 184 ? -1.724 -3.502 -11.140 1.00 97.94 184 ALA A N 1
ATOM 1493 C CA . ALA A 1 184 ? -2.865 -3.887 -10.319 1.00 97.94 184 ALA A CA 1
ATOM 1494 C C . ALA A 1 184 ? -3.644 -2.684 -9.769 1.00 97.94 184 ALA A C 1
ATOM 1496 O O . ALA A 1 184 ? -4.867 -2.716 -9.724 1.00 97.94 184 ALA A O 1
ATOM 1497 N N . SER A 1 185 ? -2.953 -1.594 -9.421 1.00 95.75 185 SER A N 1
ATOM 1498 C CA . SER A 1 185 ? -3.601 -0.342 -9.001 1.00 95.75 185 SER A CA 1
ATOM 1499 C C . SER A 1 185 ? -4.267 0.449 -10.136 1.00 95.75 185 SER A C 1
ATOM 1501 O O . SER A 1 185 ? -5.040 1.359 -9.863 1.00 95.75 185 SER A O 1
ATOM 1503 N N . LYS A 1 186 ? -3.965 0.149 -11.405 1.00 95.69 186 LYS A N 1
ATOM 1504 C CA . LYS A 1 186 ? -4.548 0.828 -12.579 1.00 95.69 186 LYS A CA 1
ATOM 1505 C C . LYS A 1 186 ? -5.595 -0.037 -13.283 1.00 95.69 186 LYS A C 1
ATOM 1507 O O . LYS A 1 186 ? -6.594 0.478 -13.775 1.00 95.69 186 LYS A O 1
ATOM 1512 N N . SER A 1 187 ? -5.347 -1.341 -13.361 1.00 96.75 187 SER A N 1
ATOM 1513 C CA . SER A 1 187 ? -6.141 -2.326 -14.096 1.00 96.75 187 SER A CA 1
ATOM 1514 C C . SER A 1 187 ? -6.046 -3.691 -13.391 1.00 96.75 187 SER A C 1
ATOM 1516 O O . SER A 1 187 ? -5.246 -4.535 -13.802 1.00 96.75 187 SER A O 1
ATOM 1518 N N . PRO A 1 188 ? -6.828 -3.907 -12.310 1.00 97.25 188 PRO A N 1
ATOM 1519 C CA . PRO A 1 188 ? -6.795 -5.133 -11.509 1.00 97.25 188 PRO A CA 1
ATOM 1520 C C . PRO A 1 188 ? -6.914 -6.423 -12.325 1.00 97.25 188 PRO A C 1
ATOM 1522 O O . PRO A 1 188 ? -6.112 -7.329 -12.131 1.00 97.25 188 PRO A O 1
ATOM 1525 N N . ASP A 1 189 ? -7.873 -6.494 -13.254 1.00 97.38 189 ASP A N 1
ATOM 1526 C CA . ASP A 1 189 ? -8.107 -7.681 -14.089 1.00 97.38 189 ASP A CA 1
ATOM 1527 C C . ASP A 1 189 ? -6.890 -8.032 -14.942 1.00 97.38 189 ASP A C 1
ATOM 1529 O O . ASP A 1 189 ? -6.374 -9.141 -14.863 1.00 97.38 189 ASP A O 1
ATOM 1533 N N . THR A 1 190 ? -6.338 -7.048 -15.652 1.00 97.44 190 THR A N 1
ATOM 1534 C CA . THR A 1 190 ? -5.129 -7.237 -16.462 1.00 97.44 190 THR A CA 1
ATOM 1535 C C . THR A 1 190 ? -3.939 -7.703 -15.620 1.00 97.44 190 THR A C 1
ATOM 1537 O O . THR A 1 190 ? -3.145 -8.519 -16.077 1.00 97.44 190 THR A O 1
ATOM 1540 N N . ALA A 1 191 ? -3.799 -7.208 -14.387 1.00 98.12 191 ALA A N 1
ATOM 1541 C CA . ALA A 1 191 ? -2.731 -7.642 -13.489 1.00 98.12 191 ALA A CA 1
ATOM 1542 C C . ALA A 1 191 ? -2.914 -9.088 -13.005 1.00 98.12 191 ALA A C 1
ATOM 1544 O O . ALA A 1 191 ? -1.930 -9.823 -12.911 1.00 98.12 191 ALA A O 1
ATOM 1545 N N . ILE A 1 192 ? -4.154 -9.491 -12.706 1.00 97.56 192 ILE A N 1
ATOM 1546 C CA . ILE A 1 192 ? -4.496 -10.867 -12.324 1.00 97.56 192 ILE A CA 1
ATOM 1547 C C . ILE A 1 192 ? -4.199 -11.814 -13.486 1.00 97.56 192 ILE A C 1
ATOM 1549 O O . ILE A 1 192 ? -3.503 -12.809 -13.287 1.00 97.56 192 ILE A O 1
ATOM 1553 N N . ASP A 1 193 ? -4.668 -11.483 -14.690 1.00 97.69 193 ASP A N 1
ATOM 1554 C CA . ASP A 1 193 ? -4.454 -12.291 -15.893 1.00 97.69 193 ASP A CA 1
ATOM 1555 C C . ASP A 1 193 ? -2.965 -12.430 -16.203 1.00 97.69 193 ASP A C 1
ATOM 1557 O O . ASP A 1 193 ? -2.471 -13.535 -16.447 1.00 97.69 193 ASP A O 1
ATOM 1561 N N . TRP A 1 194 ? -2.221 -11.323 -16.116 1.00 97.75 194 TRP A N 1
ATOM 1562 C CA . TRP A 1 194 ? -0.777 -11.339 -16.298 1.00 97.75 194 TRP A CA 1
ATOM 1563 C C . TRP A 1 194 ? -0.091 -12.233 -15.261 1.00 97.75 194 TRP A C 1
ATOM 1565 O O . TRP A 1 194 ? 0.727 -13.072 -15.632 1.00 97.75 194 TRP A O 1
ATOM 1575 N N . PHE A 1 195 ? -0.432 -12.096 -13.974 1.00 97.06 195 PHE A N 1
ATOM 1576 C CA . PHE A 1 195 ? 0.175 -12.897 -12.910 1.00 97.06 195 PHE A CA 1
ATOM 1577 C C . PHE A 1 195 ? -0.125 -14.388 -13.087 1.00 97.06 195 PHE A C 1
ATOM 1579 O O . PHE A 1 195 ? 0.790 -15.206 -13.026 1.00 97.06 195 PHE A O 1
ATOM 1586 N N . ARG A 1 196 ? -1.381 -14.751 -13.369 1.00 95.81 196 ARG A N 1
ATOM 1587 C CA . ARG A 1 196 ? -1.782 -16.146 -13.610 1.00 95.81 196 ARG A CA 1
ATOM 1588 C C . ARG A 1 196 ? -1.057 -16.751 -14.813 1.00 95.81 196 ARG A C 1
ATOM 1590 O O . ARG A 1 196 ? -0.656 -17.906 -14.736 1.00 95.81 196 ARG A O 1
ATOM 1597 N N . SER A 1 197 ? -0.828 -15.966 -15.865 1.00 97.31 197 SER A N 1
ATOM 1598 C CA . SER A 1 197 ? -0.188 -16.435 -17.104 1.00 97.31 197 SER A CA 1
ATOM 1599 C C . SER A 1 197 ? 1.337 -16.566 -17.026 1.00 97.31 197 SER A C 1
ATOM 1601 O O . SER A 1 197 ? 1.916 -17.222 -17.883 1.00 97.31 197 SER A O 1
ATOM 1603 N N . HIS A 1 198 ? 1.994 -15.931 -16.047 1.00 96.38 198 HIS A N 1
ATOM 1604 C CA . HIS A 1 198 ? 3.464 -15.839 -16.008 1.00 96.38 198 HIS A CA 1
ATOM 1605 C C . HIS A 1 198 ? 4.090 -16.179 -14.646 1.00 96.38 198 HIS A C 1
ATOM 1607 O O . HIS A 1 198 ? 5.308 -16.090 -14.484 1.00 96.38 198 HIS A O 1
ATOM 1613 N N . SER A 1 199 ? 3.287 -16.506 -13.628 1.00 93.56 199 SER A N 1
ATOM 1614 C CA . SER A 1 199 ? 3.789 -16.761 -12.268 1.00 93.56 199 SER A CA 1
ATOM 1615 C C . SER A 1 199 ? 4.747 -17.956 -12.192 1.00 93.56 199 SER A C 1
ATOM 1617 O O . SER A 1 199 ? 5.706 -17.920 -11.422 1.00 93.56 199 SER A O 1
ATOM 1619 N N . ASP A 1 200 ? 4.537 -18.976 -13.017 1.00 95.00 200 ASP A N 1
ATOM 1620 C CA . ASP A 1 200 ? 5.326 -20.208 -13.092 1.00 95.00 200 ASP A CA 1
ATOM 1621 C C . ASP A 1 200 ? 6.786 -19.991 -13.526 1.00 95.00 200 ASP A C 1
ATOM 1623 O O . ASP A 1 200 ? 7.660 -20.771 -13.150 1.00 95.00 200 ASP A O 1
ATOM 1627 N N . ILE A 1 201 ? 7.073 -18.891 -14.227 1.00 91.69 201 ILE A N 1
ATOM 1628 C CA . ILE A 1 201 ? 8.430 -18.480 -14.623 1.00 91.69 201 ILE A CA 1
ATOM 1629 C C . ILE A 1 201 ? 9.285 -18.102 -13.399 1.00 91.69 201 ILE A C 1
ATOM 1631 O O . ILE A 1 201 ? 10.517 -18.162 -13.440 1.00 91.69 201 ILE A O 1
ATOM 1635 N N . PHE A 1 202 ? 8.647 -17.693 -12.301 1.00 90.19 202 PHE A N 1
ATOM 1636 C CA . PHE A 1 202 ? 9.321 -17.251 -11.085 1.00 90.19 202 PHE A CA 1
ATOM 1637 C C . PHE A 1 202 ? 9.462 -18.392 -10.075 1.00 90.19 202 PHE A C 1
ATOM 1639 O O . PHE A 1 202 ? 8.603 -19.265 -9.965 1.00 90.19 202 PHE A O 1
ATOM 1646 N N . SER A 1 203 ? 10.522 -18.358 -9.264 1.00 90.12 203 SER A N 1
ATOM 1647 C CA . SER A 1 203 ? 10.668 -19.290 -8.137 1.00 90.12 203 SER A CA 1
ATOM 1648 C C . SER A 1 203 ? 9.527 -19.118 -7.127 1.00 90.12 203 SER A C 1
ATOM 1650 O O . SER A 1 203 ? 8.969 -18.028 -6.994 1.00 90.12 203 SER A O 1
ATOM 1652 N N . LYS A 1 204 ? 9.206 -20.159 -6.344 1.00 91.56 204 LYS A N 1
ATOM 1653 C CA . LYS A 1 204 ? 8.131 -20.086 -5.334 1.00 91.56 204 LYS A CA 1
ATOM 1654 C C . LYS A 1 204 ? 8.244 -18.857 -4.412 1.00 91.56 204 LYS A C 1
ATOM 1656 O O . LYS A 1 204 ? 7.252 -18.145 -4.297 1.00 91.56 204 LYS A O 1
ATOM 1661 N N . PRO A 1 205 ? 9.405 -18.519 -3.811 1.00 90.56 205 PRO A N 1
ATOM 1662 C CA . PRO A 1 205 ? 9.519 -17.301 -3.002 1.00 90.56 205 PRO A CA 1
ATOM 1663 C C . PRO A 1 205 ? 9.204 -16.013 -3.780 1.00 90.56 205 PRO A C 1
ATOM 1665 O O . PRO A 1 205 ? 8.539 -15.122 -3.257 1.00 90.56 205 PRO A O 1
ATOM 1668 N N . GLN A 1 206 ? 9.624 -15.915 -5.044 1.00 90.56 206 GLN A N 1
ATOM 1669 C CA . GLN A 1 206 ? 9.303 -14.765 -5.895 1.00 90.56 206 GLN A CA 1
ATOM 1670 C C . GLN A 1 206 ? 7.809 -14.717 -6.241 1.00 90.56 206 GLN A C 1
ATOM 1672 O O . GLN A 1 206 ? 7.221 -13.641 -6.186 1.00 90.56 206 GLN A O 1
ATOM 1677 N N . GLN A 1 207 ? 7.167 -15.858 -6.521 1.00 92.88 207 GLN A N 1
ATOM 1678 C CA . GLN A 1 207 ? 5.715 -15.931 -6.726 1.00 92.88 207 GLN A CA 1
ATOM 1679 C C . GLN A 1 207 ? 4.956 -15.379 -5.520 1.00 92.88 207 GLN A C 1
ATOM 1681 O O . GLN A 1 207 ? 3.997 -14.634 -5.692 1.00 92.88 207 GLN A O 1
ATOM 1686 N N . GLN A 1 208 ? 5.415 -15.679 -4.302 1.00 92.25 208 GLN A N 1
ATOM 1687 C CA . GLN A 1 208 ? 4.799 -15.168 -3.080 1.00 92.25 208 GLN A CA 1
ATOM 1688 C C . GLN A 1 208 ? 4.904 -13.646 -2.957 1.00 92.25 208 GLN A C 1
ATOM 1690 O O . GLN A 1 208 ? 3.932 -12.985 -2.582 1.00 92.25 208 GLN A O 1
ATOM 1695 N N . LEU A 1 209 ? 6.068 -13.084 -3.284 1.00 92.75 209 LEU A N 1
ATOM 1696 C CA . LEU A 1 209 ? 6.275 -11.637 -3.287 1.00 92.75 209 LEU A CA 1
ATOM 1697 C C . LEU A 1 209 ? 5.438 -10.953 -4.375 1.00 92.75 209 LEU A C 1
ATOM 1699 O O . LEU A 1 209 ? 4.778 -9.953 -4.087 1.00 92.75 209 LEU A O 1
ATOM 1703 N N . ASN A 1 210 ? 5.397 -11.535 -5.575 1.00 94.50 210 ASN A N 1
ATOM 1704 C CA . ASN A 1 210 ? 4.612 -11.046 -6.706 1.00 94.50 210 ASN A CA 1
ATOM 1705 C C . ASN A 1 210 ? 3.109 -11.090 -6.389 1.00 94.50 210 ASN A C 1
ATOM 1707 O O . ASN A 1 210 ? 2.408 -10.102 -6.592 1.00 94.50 210 ASN A O 1
ATOM 1711 N N . TYR A 1 211 ? 2.620 -12.190 -5.810 1.00 95.94 211 TYR A N 1
ATOM 1712 C CA . TYR A 1 211 ? 1.243 -12.313 -5.336 1.00 95.94 211 TYR A CA 1
ATOM 1713 C C . TYR A 1 211 ? 0.920 -11.240 -4.294 1.00 95.94 211 TYR A C 1
ATOM 1715 O O . TYR A 1 211 ? -0.103 -10.561 -4.379 1.00 95.94 211 TYR A O 1
ATOM 1723 N N . SER A 1 212 ? 1.833 -11.025 -3.340 1.00 94.88 212 SER A N 1
ATOM 1724 C CA . SER A 1 212 ? 1.675 -9.964 -2.352 1.00 94.88 212 SER A CA 1
ATOM 1725 C C . SER A 1 212 ? 1.551 -8.599 -3.033 1.00 94.88 212 SER A C 1
ATOM 1727 O O . SER A 1 212 ? 0.617 -7.854 -2.751 1.00 94.88 212 SER A O 1
ATOM 1729 N N . ALA A 1 213 ? 2.439 -8.287 -3.979 1.00 95.94 213 ALA A N 1
ATOM 1730 C CA . ALA A 1 213 ? 2.428 -7.038 -4.732 1.00 95.94 213 ALA A CA 1
ATOM 1731 C C . ALA A 1 213 ? 1.143 -6.836 -5.558 1.00 95.94 213 ALA A C 1
ATOM 1733 O O . ALA A 1 213 ? 0.577 -5.741 -5.529 1.00 95.94 213 ALA A O 1
ATOM 1734 N N . LEU A 1 214 ? 0.649 -7.888 -6.222 1.00 97.50 214 LEU A N 1
ATOM 1735 C CA . LEU A 1 214 ? -0.636 -7.908 -6.926 1.00 97.50 214 LEU A CA 1
ATOM 1736 C C . LEU A 1 214 ? -1.771 -7.516 -5.979 1.00 97.50 214 LEU A C 1
ATOM 1738 O O . LEU A 1 214 ? -2.438 -6.506 -6.196 1.00 97.50 214 LEU A O 1
ATOM 1742 N N . VAL A 1 215 ? -1.940 -8.267 -4.887 1.00 97.25 215 VAL A N 1
ATOM 1743 C CA . VAL A 1 215 ? -2.997 -8.025 -3.898 1.00 97.25 215 VAL A CA 1
ATOM 1744 C C . VAL A 1 215 ? -2.888 -6.613 -3.320 1.00 97.25 215 VAL A C 1
ATOM 1746 O O . VAL A 1 215 ? -3.900 -5.924 -3.182 1.00 97.25 215 VAL A O 1
ATOM 1749 N N . ARG A 1 216 ? -1.668 -6.134 -3.029 1.00 95.19 216 ARG A N 1
ATOM 1750 C CA . ARG A 1 216 ? -1.467 -4.767 -2.530 1.00 95.19 216 ARG A CA 1
ATOM 1751 C C . ARG A 1 216 ? -1.919 -3.702 -3.522 1.00 95.19 216 ARG A C 1
ATOM 1753 O O . ARG A 1 216 ? -2.472 -2.689 -3.098 1.00 95.19 216 ARG A O 1
ATOM 1760 N N . GLY A 1 217 ? -1.652 -3.901 -4.810 1.00 95.62 217 GLY A N 1
ATOM 1761 C CA . GLY A 1 217 ? -2.070 -2.977 -5.858 1.00 95.62 217 GLY A CA 1
ATOM 1762 C C . GLY A 1 217 ? -3.588 -2.948 -6.016 1.00 95.62 217 GLY A C 1
ATOM 1763 O O . GLY A 1 217 ? -4.164 -1.862 -6.031 1.00 95.62 217 GLY A O 1
ATOM 1764 N N . ILE A 1 218 ? -4.233 -4.121 -6.026 1.00 97.12 218 ILE A N 1
ATOM 1765 C CA . ILE A 1 218 ? -5.699 -4.245 -6.100 1.00 97.12 218 ILE A CA 1
ATOM 1766 C C . ILE A 1 218 ? -6.352 -3.570 -4.888 1.00 97.12 218 ILE A C 1
ATOM 1768 O O . ILE A 1 218 ? -7.256 -2.758 -5.055 1.00 97.12 218 ILE A O 1
ATOM 1772 N N . ALA A 1 219 ? -5.852 -3.819 -3.672 1.00 95.44 219 ALA A N 1
ATOM 1773 C CA . ALA A 1 219 ? -6.446 -3.310 -2.431 1.00 95.44 219 ALA A CA 1
ATOM 1774 C C . ALA A 1 219 ? -6.517 -1.773 -2.344 1.00 95.44 219 ALA A C 1
ATOM 1776 O O . ALA A 1 219 ? -7.293 -1.242 -1.550 1.00 95.44 219 ALA A O 1
ATOM 1777 N N . ARG A 1 220 ? -5.719 -1.049 -3.144 1.00 91.94 220 ARG A N 1
ATOM 1778 C CA . ARG A 1 220 ? -5.752 0.422 -3.217 1.00 91.94 220 ARG A CA 1
ATOM 1779 C C . ARG A 1 220 ? -6.938 0.975 -3.999 1.00 91.94 220 ARG A C 1
ATOM 1781 O O . ARG A 1 220 ? -7.268 2.139 -3.801 1.00 91.94 220 ARG A O 1
ATOM 1788 N N . VAL A 1 221 ? -7.526 0.180 -4.891 1.00 93.25 221 VAL A N 1
ATOM 1789 C CA . VAL A 1 221 ? -8.607 0.612 -5.791 1.00 93.25 221 VAL A CA 1
ATOM 1790 C C . VAL A 1 221 ? -9.884 -0.201 -5.622 1.00 93.25 221 VAL A C 1
ATOM 1792 O O . VAL A 1 221 ? -10.971 0.358 -5.703 1.00 93.25 221 VAL A O 1
ATOM 1795 N N . ASP A 1 222 ? -9.762 -1.494 -5.332 1.00 95.56 222 ASP A N 1
ATOM 1796 C CA . ASP A 1 222 ? -10.877 -2.412 -5.124 1.00 95.56 222 ASP A CA 1
ATOM 1797 C C . ASP A 1 222 ? -10.551 -3.380 -3.979 1.00 95.56 222 ASP A C 1
ATOM 1799 O O . ASP A 1 222 ? -10.009 -4.475 -4.150 1.00 95.56 222 ASP A O 1
ATOM 1803 N N . TYR A 1 223 ? -10.863 -2.948 -2.760 1.00 95.75 223 TYR A N 1
ATOM 1804 C CA . TYR A 1 223 ? -10.575 -3.725 -1.559 1.00 95.75 223 TYR A CA 1
ATOM 1805 C C . TYR A 1 223 ? -11.365 -5.040 -1.495 1.00 95.75 223 TYR A C 1
ATOM 1807 O O . TYR A 1 223 ? -10.855 -6.040 -0.993 1.00 95.75 223 TYR A O 1
ATOM 1815 N N . ALA A 1 224 ? -12.604 -5.054 -1.999 1.00 95.94 224 ALA A N 1
ATOM 1816 C CA . ALA A 1 224 ? -13.445 -6.249 -1.989 1.00 95.94 224 ALA A CA 1
ATOM 1817 C C . ALA A 1 224 ? -12.855 -7.335 -2.896 1.00 95.94 224 ALA A C 1
ATOM 1819 O O . ALA A 1 224 ? -12.740 -8.488 -2.480 1.00 95.94 224 ALA A O 1
ATOM 1820 N N . LYS A 1 225 ? -12.383 -6.945 -4.083 1.00 96.50 225 LYS A N 1
ATOM 1821 C CA . LYS A 1 225 ? -11.671 -7.843 -4.990 1.00 96.50 225 LYS A CA 1
ATOM 1822 C C . LYS A 1 225 ? -10.353 -8.342 -4.407 1.00 96.50 225 LYS A C 1
ATOM 1824 O O . LYS A 1 225 ? -10.039 -9.518 -4.535 1.00 96.50 225 LYS A O 1
ATOM 1829 N N . ALA A 1 226 ? -9.594 -7.493 -3.711 1.00 97.44 226 ALA A N 1
ATOM 1830 C CA . ALA A 1 226 ? -8.372 -7.937 -3.036 1.00 97.44 226 ALA A CA 1
ATOM 1831 C C . ALA A 1 226 ? -8.647 -9.013 -1.967 1.00 97.44 226 ALA A C 1
ATOM 1833 O O . ALA A 1 226 ? -7.880 -9.968 -1.860 1.00 97.44 226 ALA A O 1
ATOM 1834 N N . LEU A 1 227 ? -9.742 -8.883 -1.205 1.00 96.94 227 LEU A N 1
ATOM 1835 C CA . LEU A 1 227 ? -10.182 -9.913 -0.255 1.00 96.94 227 LEU A CA 1
ATOM 1836 C C . LEU A 1 227 ? -10.559 -11.220 -0.959 1.00 96.94 227 LEU A C 1
ATOM 1838 O O . LEU A 1 227 ? -10.187 -12.285 -0.483 1.00 96.94 227 LEU A O 1
ATOM 1842 N N . GLU A 1 228 ? -11.275 -11.141 -2.082 1.00 95.69 228 GLU A N 1
ATOM 1843 C CA . GLU A 1 228 ? -11.631 -12.314 -2.887 1.00 95.69 228 GLU A CA 1
ATOM 1844 C C . GLU A 1 228 ? -10.395 -13.055 -3.395 1.00 95.69 228 GLU A C 1
ATOM 1846 O O . GLU A 1 228 ? -10.290 -14.253 -3.162 1.00 95.69 228 GLU A O 1
ATOM 1851 N N . ILE A 1 229 ? -9.423 -12.343 -3.976 1.00 96.06 229 ILE A N 1
ATOM 1852 C CA . ILE A 1 229 ? -8.153 -12.950 -4.394 1.00 96.06 229 ILE A CA 1
ATOM 1853 C C . ILE A 1 229 ? -7.452 -13.598 -3.196 1.00 96.06 229 ILE A C 1
ATOM 1855 O O . ILE A 1 229 ? -7.001 -14.734 -3.285 1.00 96.06 229 ILE A O 1
ATOM 1859 N N . CYS A 1 230 ? -7.407 -12.921 -2.044 1.00 96.25 230 CYS A N 1
ATOM 1860 C CA . CYS A 1 230 ? -6.851 -13.492 -0.819 1.00 96.25 230 CYS A CA 1
ATOM 1861 C C . CYS A 1 230 ? -7.524 -14.803 -0.381 1.00 96.25 230 CYS A C 1
ATOM 1863 O O . CYS A 1 230 ? -6.824 -15.671 0.136 1.00 96.25 230 CYS A O 1
ATOM 1865 N N . ASP A 1 231 ? -8.829 -14.968 -0.586 1.00 93.94 231 ASP A N 1
ATOM 1866 C CA . ASP A 1 231 ? -9.542 -16.202 -0.235 1.00 93.94 231 ASP A CA 1
ATOM 1867 C C . ASP A 1 231 ? -9.185 -17.390 -1.142 1.00 93.94 231 ASP A C 1
ATOM 1869 O O . ASP A 1 231 ? -9.370 -18.536 -0.727 1.00 93.94 231 ASP A O 1
ATOM 1873 N N . GLU A 1 232 ? -8.639 -17.149 -2.340 1.00 93.00 232 GLU A N 1
ATOM 1874 C CA . GLU A 1 232 ? -8.276 -18.202 -3.302 1.00 93.00 232 GLU A CA 1
ATOM 1875 C C . GLU A 1 232 ? -7.133 -19.107 -2.800 1.00 93.00 232 GLU A C 1
ATOM 1877 O O . GLU A 1 232 ? -6.905 -20.183 -3.355 1.00 93.00 232 GLU A O 1
ATOM 1882 N N . SER A 1 233 ? -6.392 -18.707 -1.756 1.00 90.19 233 SER A N 1
ATOM 1883 C CA . SER A 1 233 ? -5.265 -19.487 -1.226 1.00 90.19 233 SER A CA 1
ATOM 1884 C C . SER A 1 233 ? -5.022 -19.285 0.274 1.00 90.19 233 SER A C 1
ATOM 1886 O O . SER A 1 233 ? -5.260 -18.214 0.826 1.00 90.19 233 SER A O 1
ATOM 1888 N N . GLU A 1 234 ? -4.449 -20.289 0.948 1.00 88.12 234 GLU A N 1
ATOM 1889 C CA . GLU A 1 234 ? -4.054 -20.181 2.368 1.00 88.12 234 GLU A CA 1
ATOM 1890 C C . GLU A 1 234 ? -3.046 -19.052 2.621 1.00 88.12 234 GLU A C 1
ATOM 1892 O O . GLU A 1 234 ? -3.124 -18.317 3.608 1.00 88.12 234 GLU A O 1
ATOM 1897 N N . GLN A 1 235 ? -2.119 -18.856 1.683 1.00 86.88 235 GLN A N 1
ATOM 1898 C CA . GLN A 1 235 ? -1.189 -17.738 1.737 1.00 86.88 235 GLN A CA 1
ATOM 1899 C C . GLN A 1 235 ? -1.928 -16.398 1.654 1.00 86.88 235 GLN A C 1
ATOM 1901 O O . GLN A 1 235 ? -1.627 -15.485 2.425 1.00 86.88 235 GLN A O 1
ATOM 1906 N N . GLY A 1 236 ? -2.903 -16.276 0.753 1.00 89.75 236 GLY A N 1
ATOM 1907 C CA . GLY A 1 236 ? -3.727 -15.082 0.633 1.00 89.75 236 GLY A CA 1
ATOM 1908 C C . GLY A 1 236 ? -4.503 -14.774 1.911 1.00 89.75 236 GLY A C 1
ATOM 1909 O O . GLY A 1 236 ? -4.467 -13.631 2.371 1.00 89.75 236 GLY A O 1
ATOM 1910 N N . LYS A 1 237 ? -5.095 -15.786 2.556 1.00 91.25 237 LYS A N 1
ATOM 1911 C CA . LYS A 1 237 ? -5.822 -15.627 3.827 1.00 91.25 237 LYS A CA 1
ATOM 1912 C C . LYS A 1 237 ? -4.956 -15.006 4.923 1.00 91.25 237 LYS A C 1
ATOM 1914 O O . LYS A 1 237 ? -5.418 -14.122 5.645 1.00 91.25 237 LYS A O 1
ATOM 1919 N N . SER A 1 238 ? -3.676 -15.381 4.998 1.00 90.19 238 SER A N 1
ATOM 1920 C CA . SER A 1 238 ? -2.725 -14.797 5.961 1.00 90.19 238 SER A CA 1
ATOM 1921 C C . SER A 1 238 ? -2.471 -13.294 5.752 1.00 90.19 238 SER A C 1
ATOM 1923 O O . SER A 1 238 ? -2.077 -12.591 6.685 1.00 90.19 238 SER A O 1
ATOM 1925 N N . MET A 1 239 ? -2.725 -12.769 4.548 1.00 91.75 239 MET A N 1
ATOM 1926 C CA . MET A 1 239 ? -2.542 -11.351 4.233 1.00 91.75 239 MET A CA 1
ATOM 1927 C C . MET A 1 239 ? -3.731 -10.478 4.639 1.00 91.75 239 MET A C 1
ATOM 1929 O O . MET A 1 239 ? -3.544 -9.277 4.852 1.00 91.75 239 MET A O 1
ATOM 1933 N N . ILE A 1 240 ? -4.930 -11.054 4.766 1.00 93.50 240 ILE A N 1
ATOM 1934 C CA . ILE A 1 240 ? -6.184 -10.319 4.994 1.00 93.50 240 ILE A CA 1
ATOM 1935 C C . ILE A 1 240 ? -6.089 -9.323 6.167 1.00 93.50 240 ILE A C 1
ATOM 1937 O O . ILE A 1 240 ? -6.439 -8.155 5.968 1.00 93.50 240 ILE A O 1
ATOM 1941 N N . PRO A 1 241 ? -5.554 -9.685 7.356 1.00 88.94 241 PRO A N 1
ATOM 1942 C CA . PRO A 1 241 ? -5.452 -8.751 8.484 1.00 88.94 241 PRO A CA 1
ATOM 1943 C C . PRO A 1 241 ? -4.593 -7.506 8.202 1.00 88.94 241 PRO A C 1
ATOM 1945 O O . PRO A 1 241 ? -4.703 -6.494 8.900 1.00 88.94 241 PRO A O 1
ATOM 1948 N N . ASN A 1 242 ? -3.717 -7.577 7.196 1.00 88.75 242 ASN A N 1
ATOM 1949 C CA . ASN A 1 242 ? -2.779 -6.519 6.841 1.00 88.75 242 ASN A CA 1
ATOM 1950 C C . ASN A 1 242 ? -3.236 -5.674 5.644 1.00 88.75 242 ASN A C 1
ATOM 1952 O O . ASN A 1 242 ? -2.681 -4.595 5.433 1.00 88.75 242 ASN A O 1
ATOM 1956 N N . LEU A 1 243 ? -4.256 -6.096 4.888 1.00 91.88 243 LEU A N 1
ATOM 1957 C CA . LEU A 1 243 ? -4.742 -5.329 3.733 1.00 91.88 243 LEU A CA 1
ATOM 1958 C C . LEU A 1 243 ? -5.239 -3.939 4.125 1.00 91.88 243 LEU A C 1
ATOM 1960 O O . LEU A 1 243 ? -5.026 -2.973 3.396 1.00 91.88 243 LEU A O 1
ATOM 1964 N N . VAL A 1 244 ? -5.818 -3.810 5.318 1.00 90.38 244 VAL A N 1
ATOM 1965 C CA . VAL A 1 244 ? -6.338 -2.542 5.840 1.00 90.38 244 VAL A CA 1
ATOM 1966 C C . VAL A 1 244 ? -5.278 -1.429 5.910 1.00 90.38 244 VAL A C 1
ATOM 1968 O O . VAL A 1 244 ? -5.615 -0.252 5.822 1.00 90.38 244 VAL A O 1
ATOM 1971 N N . PHE A 1 245 ? -3.986 -1.773 6.002 1.00 87.75 245 PHE A N 1
ATOM 1972 C CA . PHE A 1 245 ? -2.878 -0.802 5.999 1.00 87.75 245 PHE A CA 1
ATOM 1973 C C . PHE A 1 245 ? -2.626 -0.144 4.633 1.00 87.75 245 PHE A C 1
ATOM 1975 O O . PHE A 1 245 ? -1.858 0.817 4.525 1.00 87.75 245 PHE A O 1
ATOM 1982 N N . LEU A 1 246 ? -3.230 -0.688 3.578 1.00 89.44 246 LEU A N 1
ATOM 1983 C CA . LEU A 1 246 ? -3.036 -0.270 2.192 1.00 89.44 246 LEU A CA 1
ATOM 1984 C C . LEU A 1 246 ? -4.153 0.649 1.705 1.00 89.44 246 LEU A C 1
ATOM 1986 O O . LEU A 1 246 ? -4.006 1.266 0.651 1.00 89.44 246 LEU A O 1
ATOM 1990 N N . VAL A 1 247 ? -5.238 0.743 2.475 1.00 90.06 247 VAL A N 1
ATOM 1991 C CA . VAL A 1 247 ? -6.407 1.555 2.154 1.00 90.06 247 VAL A CA 1
ATOM 1992 C C . VAL A 1 247 ? -6.014 3.035 2.192 1.00 90.06 247 VAL A C 1
ATOM 1994 O O . VAL A 1 247 ? -5.436 3.488 3.189 1.00 90.06 247 VAL A O 1
ATOM 1997 N N . PRO A 1 248 ? -6.305 3.805 1.130 1.00 87.50 248 PRO A N 1
ATOM 1998 C CA . PRO A 1 248 ? -6.140 5.251 1.149 1.00 87.50 248 PRO A CA 1
ATOM 1999 C C . PRO A 1 248 ? -6.897 5.912 2.313 1.00 87.50 248 PRO A C 1
ATOM 2001 O O . PRO A 1 248 ? -7.918 5.418 2.788 1.00 87.50 248 PRO A O 1
ATOM 2004 N N . ARG A 1 249 ? -6.384 7.047 2.800 1.00 85.94 249 ARG A N 1
ATOM 2005 C CA . ARG A 1 249 ? -6.915 7.725 3.998 1.00 85.94 249 ARG A CA 1
ATOM 2006 C C . ARG A 1 249 ? -8.263 8.408 3.794 1.00 85.94 249 ARG A C 1
ATOM 2008 O O . ARG A 1 249 ? -8.935 8.724 4.778 1.00 85.94 249 ARG A O 1
ATOM 2015 N N . ASP A 1 250 ? -8.648 8.676 2.554 1.00 89.38 250 ASP A N 1
ATOM 2016 C CA . ASP A 1 250 ? -9.888 9.384 2.278 1.00 89.38 250 ASP A CA 1
ATOM 2017 C C . ASP A 1 250 ? -11.112 8.588 2.770 1.00 89.38 250 ASP A C 1
ATOM 2019 O O . ASP A 1 250 ? -11.100 7.359 2.874 1.00 89.38 250 ASP A O 1
ATOM 2023 N N . SER A 1 251 ? -12.172 9.312 3.141 1.00 90.75 251 SER A N 1
ATOM 2024 C CA . SER A 1 251 ? -13.367 8.713 3.753 1.00 90.75 251 SER A CA 1
ATOM 2025 C C . SER A 1 251 ? -14.023 7.665 2.843 1.00 90.75 251 SER A C 1
ATOM 2027 O O . SER A 1 251 ? -14.459 6.617 3.326 1.00 90.75 251 SER A O 1
ATOM 2029 N N . ALA A 1 252 ? -14.037 7.909 1.526 1.00 92.38 252 ALA A N 1
ATOM 2030 C CA . ALA A 1 252 ? -14.681 7.035 0.552 1.00 92.38 252 ALA A CA 1
ATOM 2031 C C . ALA A 1 252 ? -13.958 5.686 0.437 1.00 92.38 252 ALA A C 1
ATOM 2033 O O . ALA A 1 252 ? -14.601 4.643 0.567 1.00 92.38 252 ALA A O 1
ATOM 2034 N N . SER A 1 253 ? -12.630 5.694 0.296 1.00 92.38 253 SER A N 1
ATOM 2035 C CA . SER A 1 253 ? -11.810 4.477 0.258 1.00 92.38 253 SER A CA 1
ATOM 2036 C C . SER A 1 253 ? -11.952 3.651 1.534 1.00 92.38 253 SER A C 1
ATOM 2038 O O . SER A 1 253 ? -12.121 2.431 1.484 1.00 92.38 253 SER A O 1
ATOM 2040 N N . ARG A 1 254 ? -11.957 4.310 2.697 1.00 94.44 254 ARG A N 1
ATOM 2041 C CA . ARG A 1 254 ? -12.163 3.639 3.986 1.00 94.44 254 ARG A CA 1
ATOM 2042 C C . ARG A 1 254 ? -13.540 2.992 4.110 1.00 94.44 254 ARG A C 1
ATOM 2044 O O . ARG A 1 254 ? -13.649 1.877 4.620 1.00 94.44 254 ARG A O 1
ATOM 2051 N N . LEU A 1 255 ? -14.585 3.679 3.652 1.00 95.62 255 LEU A N 1
ATOM 2052 C CA . LEU A 1 255 ? -15.948 3.152 3.653 1.00 95.62 255 LEU A CA 1
ATOM 2053 C C . LEU A 1 255 ? -16.084 1.953 2.706 1.00 95.62 255 LEU A C 1
ATOM 2055 O O . LEU A 1 255 ? -16.676 0.940 3.079 1.00 95.62 255 LEU A O 1
ATOM 2059 N N . ALA A 1 256 ? -15.500 2.046 1.510 1.00 95.00 256 ALA A N 1
ATOM 2060 C CA . ALA A 1 256 ? -15.463 0.949 0.550 1.00 95.00 256 ALA A CA 1
ATOM 2061 C C . ALA A 1 256 ? -14.759 -0.285 1.138 1.00 95.00 256 ALA A C 1
ATOM 2063 O O . ALA A 1 256 ? -15.303 -1.388 1.074 1.00 95.00 256 ALA A O 1
ATOM 2064 N N . ALA A 1 257 ? -13.611 -0.097 1.799 1.00 96.19 257 ALA A N 1
ATOM 2065 C CA . ALA A 1 257 ? -12.890 -1.177 2.468 1.00 96.19 257 ALA A CA 1
ATOM 2066 C C . ALA A 1 257 ? -13.706 -1.828 3.598 1.00 96.19 257 ALA A C 1
ATOM 2068 O O . ALA A 1 257 ? -13.778 -3.056 3.670 1.00 96.19 257 ALA A O 1
ATOM 2069 N N . LEU A 1 258 ? -14.373 -1.035 4.448 1.00 96.44 258 LEU A N 1
ATOM 2070 C CA . LEU A 1 258 ? -15.243 -1.575 5.500 1.00 96.44 258 LEU A CA 1
ATOM 2071 C C . LEU A 1 258 ? -16.398 -2.396 4.913 1.00 96.44 258 LEU A C 1
ATOM 2073 O O . LEU A 1 258 ? -16.696 -3.484 5.401 1.00 96.44 258 LEU A O 1
ATOM 2077 N N . ASN A 1 259 ? -17.041 -1.897 3.857 1.00 96.81 259 ASN A N 1
ATOM 2078 C CA . ASN A 1 259 ? -18.127 -2.618 3.197 1.00 96.81 259 ASN A CA 1
ATOM 2079 C C . ASN A 1 259 ? -17.635 -3.932 2.574 1.00 96.81 259 ASN A C 1
ATOM 2081 O O . ASN A 1 259 ? -18.300 -4.956 2.738 1.00 96.81 259 ASN A O 1
ATOM 2085 N N . GLY A 1 260 ? -16.451 -3.932 1.953 1.00 96.62 260 GLY A N 1
ATOM 2086 C CA . GLY A 1 260 ? -15.793 -5.148 1.473 1.00 96.62 260 GLY A CA 1
ATOM 2087 C C . GLY A 1 260 ? -15.544 -6.159 2.597 1.00 96.62 260 GLY A C 1
ATOM 2088 O O . GLY A 1 260 ? -15.903 -7.326 2.463 1.00 96.62 260 GLY A O 1
ATOM 2089 N N . LEU A 1 261 ? -15.030 -5.715 3.750 1.00 96.25 261 LEU A N 1
ATOM 2090 C CA . LEU A 1 261 ? -14.817 -6.578 4.923 1.00 96.25 261 LEU A CA 1
ATOM 2091 C C . LEU A 1 261 ? -16.118 -7.139 5.501 1.00 96.25 261 LEU A C 1
ATOM 2093 O O . LEU A 1 261 ? -16.158 -8.302 5.897 1.00 96.25 261 LEU A O 1
ATOM 2097 N N . ARG A 1 262 ? -17.189 -6.339 5.551 1.00 96.88 262 ARG A N 1
ATOM 2098 C CA . ARG A 1 262 ? -18.517 -6.791 6.000 1.00 96.88 262 ARG A CA 1
ATOM 2099 C C . ARG A 1 262 ? -19.065 -7.878 5.083 1.00 96.88 262 ARG A C 1
ATOM 2101 O O . ARG A 1 262 ? -19.536 -8.905 5.568 1.00 96.88 262 ARG A O 1
ATOM 2108 N N . GLN A 1 263 ? -18.975 -7.672 3.769 1.00 96.38 263 GLN A N 1
ATOM 2109 C CA . GLN A 1 263 ? -19.390 -8.663 2.776 1.00 96.38 263 GLN A CA 1
ATOM 2110 C C . GLN A 1 263 ? -18.547 -9.936 2.881 1.00 96.38 263 GLN A C 1
ATOM 2112 O O . GLN A 1 263 ? -19.104 -11.029 2.957 1.00 96.38 263 GLN A O 1
ATOM 2117 N N . TRP A 1 264 ? -17.224 -9.802 2.976 1.00 95.88 264 TRP A N 1
ATOM 2118 C CA . TRP A 1 264 ? -16.310 -10.924 3.163 1.00 95.88 264 TRP A CA 1
ATOM 2119 C C . TRP A 1 264 ? -16.608 -11.711 4.446 1.00 95.88 264 TRP A C 1
ATOM 2121 O O . TRP A 1 264 ? -16.742 -12.932 4.397 1.00 95.88 264 TRP A O 1
ATOM 2131 N N . SER A 1 265 ? -16.817 -11.027 5.575 1.00 95.00 265 SER A N 1
ATOM 2132 C CA . SER A 1 265 ? -17.198 -11.663 6.841 1.00 95.00 265 SER A CA 1
ATOM 2133 C C . SER A 1 265 ? -18.539 -12.394 6.737 1.00 95.00 265 SER A C 1
ATOM 2135 O O . SER A 1 265 ? -18.668 -13.503 7.254 1.00 95.00 265 SER A O 1
ATOM 2137 N N . LYS A 1 266 ? -19.517 -11.815 6.025 1.00 95.62 266 LYS A N 1
ATOM 2138 C CA . LYS A 1 266 ? -20.814 -12.450 5.754 1.00 95.62 266 LYS A CA 1
ATOM 2139 C C . LYS A 1 266 ? -20.673 -13.716 4.904 1.00 95.62 266 LYS A C 1
ATOM 2141 O O . LYS A 1 266 ? -21.299 -14.715 5.239 1.00 95.62 266 LYS A O 1
ATOM 2146 N N . ARG A 1 267 ? -19.842 -13.710 3.850 1.00 95.12 267 ARG A N 1
ATOM 2147 C CA . ARG A 1 267 ? -19.558 -14.913 3.034 1.00 95.12 267 ARG A CA 1
ATOM 2148 C C . ARG A 1 267 ? -18.964 -16.051 3.869 1.00 95.12 267 ARG A C 1
ATOM 2150 O O . ARG A 1 267 ? -19.238 -17.211 3.596 1.00 95.12 267 ARG A O 1
ATOM 2157 N N . HIS A 1 268 ? -18.218 -15.712 4.918 1.00 92.81 268 HIS A N 1
ATOM 2158 C CA . HIS A 1 268 ? -17.643 -16.660 5.875 1.00 92.81 268 HIS A CA 1
ATOM 2159 C C . HIS A 1 268 ? -18.559 -16.947 7.072 1.00 92.81 268 HIS A C 1
ATOM 2161 O O . HIS A 1 268 ? -18.072 -17.288 8.151 1.00 92.81 268 HIS A O 1
ATOM 2167 N N . ASN A 1 269 ? -19.877 -16.768 6.913 1.00 93.69 269 ASN A N 1
ATOM 2168 C CA . ASN A 1 269 ? -20.894 -17.024 7.938 1.00 93.69 269 ASN A CA 1
ATOM 2169 C C . ASN A 1 269 ? -20.580 -16.381 9.293 1.00 93.69 269 ASN A C 1
ATOM 2171 O O . ASN A 1 269 ? -20.921 -16.930 10.337 1.00 93.69 269 ASN A O 1
ATOM 2175 N N . HIS A 1 270 ? -19.899 -15.231 9.287 1.00 89.38 270 HIS A N 1
ATOM 2176 C CA . HIS A 1 270 ? -19.494 -14.546 10.508 1.00 89.38 270 HIS A CA 1
ATOM 2177 C C . HIS A 1 270 ? -18.693 -15.431 11.477 1.00 89.38 270 HIS A C 1
ATOM 2179 O O . HIS A 1 270 ? -18.836 -15.295 12.691 1.00 89.38 270 HIS A O 1
ATOM 2185 N N . SER A 1 271 ? -17.835 -16.311 10.945 1.00 90.19 271 SER A N 1
ATOM 2186 C CA . SER A 1 271 ? -16.879 -17.086 11.742 1.00 90.19 271 SER A CA 1
ATOM 2187 C C . SER A 1 271 ? -16.107 -16.200 12.731 1.00 90.19 271 SER A C 1
ATOM 2189 O O . SER A 1 271 ? -15.858 -15.020 12.466 1.00 90.19 271 SER A O 1
ATOM 2191 N N . GLU A 1 272 ? -15.666 -16.764 13.856 1.00 87.69 272 GLU A N 1
ATOM 2192 C CA . GLU A 1 272 ? -14.896 -16.020 14.862 1.00 87.69 272 GLU A CA 1
ATOM 2193 C C . GLU A 1 272 ? -13.655 -15.338 14.258 1.00 87.69 272 GLU A C 1
ATOM 2195 O O . GLU A 1 272 ? -13.374 -14.169 14.543 1.00 87.69 272 GLU A O 1
ATOM 2200 N N . GLY A 1 273 ? -12.952 -16.035 13.359 1.00 87.31 273 GLY A N 1
ATOM 2201 C CA . GLY A 1 273 ? -11.797 -15.496 12.643 1.00 87.31 273 GLY A CA 1
ATOM 2202 C C . GLY A 1 273 ? -12.161 -14.298 11.762 1.00 87.31 273 GLY A C 1
ATOM 2203 O O . GLY A 1 273 ? -11.525 -13.245 11.855 1.00 87.31 273 GLY A O 1
ATOM 2204 N N . SER A 1 274 ? -13.219 -14.411 10.951 1.00 89.81 274 SER A N 1
ATOM 2205 C CA . SER A 1 274 ? -13.639 -13.322 10.061 1.00 89.81 274 SER A CA 1
ATOM 2206 C C . SER A 1 274 ? -14.195 -12.114 10.820 1.00 89.81 274 SER A C 1
ATOM 2208 O O . SER A 1 274 ? -13.939 -10.969 10.438 1.00 89.81 274 SER A O 1
ATOM 2210 N N . GLN A 1 275 ? -14.893 -12.344 11.933 1.00 89.62 275 GLN A N 1
ATOM 2211 C CA . GLN A 1 275 ? -15.350 -11.286 12.834 1.00 89.62 275 GLN A CA 1
ATOM 2212 C C . GLN A 1 275 ? -14.184 -10.579 13.519 1.00 89.62 275 GLN A C 1
ATOM 2214 O O . GLN A 1 275 ? -14.153 -9.352 13.569 1.00 89.62 275 GLN A O 1
ATOM 2219 N N . THR A 1 276 ? -13.178 -11.326 13.973 1.00 88.12 276 THR A N 1
ATOM 2220 C CA . THR A 1 276 ? -11.970 -10.749 14.575 1.00 88.12 276 THR A CA 1
ATOM 2221 C C . THR A 1 276 ? -11.229 -9.847 13.589 1.00 88.12 276 THR A C 1
ATOM 2223 O O . THR A 1 276 ? -10.846 -8.728 13.937 1.00 88.12 276 THR A O 1
ATOM 2226 N N . VAL A 1 277 ? -11.077 -10.286 12.336 1.00 90.25 277 VAL A N 1
ATOM 2227 C CA . VAL A 1 277 ? -10.488 -9.478 11.258 1.00 90.25 277 VAL A CA 1
ATOM 2228 C C . VAL A 1 277 ? -11.306 -8.214 10.991 1.00 90.25 277 VAL A C 1
ATOM 2230 O O . VAL A 1 277 ? -10.726 -7.126 10.914 1.00 90.25 277 VAL A O 1
ATOM 2233 N N . LEU A 1 278 ? -12.633 -8.333 10.872 1.00 92.38 278 LEU A N 1
ATOM 2234 C CA . LEU A 1 278 ? -13.529 -7.195 10.654 1.00 92.38 278 LEU A CA 1
ATOM 2235 C C . LEU A 1 278 ? -13.406 -6.178 11.795 1.00 92.38 278 LEU A C 1
ATOM 2237 O O . LEU A 1 278 ? -13.093 -5.017 11.535 1.00 92.38 278 LEU A O 1
ATOM 2241 N N . SER A 1 279 ? -13.568 -6.611 13.048 1.00 88.44 279 SER A N 1
ATOM 2242 C CA . SER A 1 279 ? -13.445 -5.744 14.222 1.00 88.44 279 SER A CA 1
ATOM 2243 C C . SER A 1 279 ? -12.082 -5.044 14.255 1.00 88.44 279 SER A C 1
ATOM 2245 O O . SER A 1 279 ? -12.017 -3.818 14.305 1.00 88.44 279 SER A O 1
ATOM 2247 N N . ASN A 1 280 ? -10.976 -5.783 14.136 1.00 86.88 280 ASN A N 1
ATOM 2248 C CA . ASN A 1 280 ? -9.634 -5.190 14.165 1.00 86.88 280 ASN A CA 1
ATOM 2249 C C . ASN A 1 280 ? -9.404 -4.169 13.040 1.00 86.88 280 ASN A C 1
ATOM 2251 O O . ASN A 1 280 ? -8.690 -3.178 13.223 1.00 86.88 280 ASN A O 1
ATOM 2255 N N . SER A 1 281 ? -10.022 -4.395 11.882 1.00 91.19 281 SER A N 1
ATOM 2256 C CA . SER A 1 281 ? -9.933 -3.490 10.742 1.00 91.19 281 SER A CA 1
ATOM 2257 C C . SER A 1 281 ? -10.753 -2.219 10.942 1.00 91.19 281 SER A C 1
ATOM 2259 O O . SER A 1 281 ? -10.303 -1.161 10.514 1.00 91.19 281 SER A O 1
ATOM 2261 N N . VAL A 1 282 ? -11.898 -2.276 11.636 1.00 92.88 282 VAL A N 1
ATOM 2262 C CA . VAL A 1 282 ? -12.745 -1.100 11.917 1.00 92.88 282 VAL A CA 1
ATOM 2263 C C . VAL A 1 282 ? -11.949 -0.014 12.628 1.00 92.88 282 VAL A C 1
ATOM 2265 O O . VAL A 1 282 ? -11.921 1.113 12.147 1.00 92.88 282 VAL A O 1
ATOM 2268 N N . MET A 1 283 ? -11.240 -0.342 13.714 1.00 89.38 283 MET A N 1
ATOM 2269 C CA . MET A 1 283 ? -10.430 0.654 14.426 1.00 89.38 283 MET A CA 1
ATOM 2270 C C . MET A 1 283 ? -9.325 1.226 13.522 1.00 89.38 283 MET A C 1
ATOM 2272 O O . MET A 1 283 ? -9.101 2.433 13.489 1.00 89.38 283 MET A O 1
ATOM 2276 N N . ARG A 1 284 ? -8.655 0.388 12.722 1.00 90.06 284 ARG A N 1
ATOM 2277 C CA . ARG A 1 284 ? -7.596 0.854 11.809 1.00 90.06 284 ARG A CA 1
ATOM 2278 C C . ARG A 1 284 ? -8.132 1.777 10.717 1.00 90.06 284 ARG A C 1
ATOM 2280 O O . ARG A 1 284 ? -7.518 2.808 10.453 1.00 90.06 284 ARG A O 1
ATOM 2287 N N . LEU A 1 285 ? -9.270 1.437 10.116 1.00 92.31 285 LEU A N 1
ATOM 2288 C CA . LEU A 1 285 ? -9.954 2.282 9.138 1.00 92.31 285 LEU A CA 1
ATOM 2289 C C . LEU A 1 285 ? -10.396 3.594 9.786 1.00 92.31 285 LEU A C 1
ATOM 2291 O O . LEU A 1 285 ? -10.106 4.664 9.254 1.00 92.31 285 LEU A O 1
ATOM 2295 N N . ALA A 1 286 ? -10.989 3.537 10.976 1.00 91.88 286 ALA A N 1
ATOM 2296 C CA . ALA A 1 286 ? -11.433 4.718 11.707 1.00 91.88 286 ALA A CA 1
ATOM 2297 C C . ALA A 1 286 ? -10.301 5.747 11.881 1.00 91.88 286 ALA A C 1
ATOM 2299 O O . ALA A 1 286 ? -10.513 6.934 11.650 1.00 91.88 286 ALA A O 1
ATOM 2300 N N . HIS A 1 287 ? -9.074 5.283 12.137 1.00 88.31 287 HIS A N 1
ATOM 2301 C CA . HIS A 1 287 ? -7.883 6.122 12.310 1.00 88.31 287 HIS A CA 1
ATOM 2302 C C . HIS A 1 287 ? -7.026 6.348 11.046 1.00 88.31 287 HIS A C 1
ATOM 2304 O O . HIS A 1 287 ? -5.903 6.845 11.147 1.00 88.31 287 HIS A O 1
ATOM 2310 N N . GLY A 1 288 ? -7.498 5.983 9.849 1.00 82.06 288 GLY A N 1
ATOM 2311 C CA . GLY A 1 288 ? -6.764 6.257 8.604 1.00 82.06 288 GLY A CA 1
ATOM 2312 C C . GLY A 1 288 ? -5.528 5.373 8.377 1.00 82.06 288 GLY A C 1
ATOM 2313 O O . GLY A 1 288 ? -4.562 5.796 7.737 1.00 82.06 288 GLY A O 1
ATOM 2314 N N . GLY A 1 289 ? -5.531 4.154 8.922 1.00 69.44 289 GLY A N 1
ATOM 2315 C CA . GLY A 1 289 ? -4.698 3.036 8.471 1.00 69.44 289 GLY A CA 1
ATOM 2316 C C . GLY A 1 289 ? -3.192 3.103 8.749 1.00 69.44 289 GLY A C 1
ATOM 2317 O O . GLY A 1 289 ? -2.514 2.125 8.467 1.00 69.44 289 GLY A O 1
ATOM 2318 N N . ARG A 1 290 ? -2.614 4.182 9.302 1.00 67.25 290 ARG A N 1
ATOM 2319 C CA . ARG A 1 290 ? -1.162 4.253 9.596 1.00 67.25 290 ARG A CA 1
ATOM 2320 C C . ARG A 1 290 ? -0.864 4.862 10.962 1.00 67.25 290 ARG A C 1
ATOM 2322 O O . ARG A 1 290 ? -1.271 5.980 11.247 1.00 67.25 290 ARG A O 1
ATOM 2329 N N . VAL A 1 291 ? -0.073 4.142 11.758 1.00 60.97 291 VAL A N 1
ATOM 2330 C CA . VAL A 1 291 ? 0.183 4.406 13.188 1.00 60.97 291 VAL A CA 1
ATOM 2331 C C . VAL A 1 291 ? 1.073 5.637 13.458 1.00 60.97 291 VAL A C 1
ATOM 2333 O O . VAL A 1 291 ? 1.020 6.201 14.549 1.00 60.97 291 VAL A O 1
ATOM 2336 N N . HIS A 1 292 ? 1.906 6.072 12.501 1.00 57.56 292 HIS A N 1
ATOM 2337 C CA . HIS A 1 292 ? 3.096 6.876 12.837 1.00 57.56 292 HIS A CA 1
ATOM 2338 C C . HIS A 1 292 ? 3.252 8.250 12.177 1.00 57.56 292 HIS A C 1
ATOM 2340 O O . HIS A 1 292 ? 4.146 8.972 12.603 1.00 57.56 292 HIS A O 1
ATOM 2346 N N . LEU A 1 293 ? 2.448 8.627 11.176 1.00 58.81 293 LEU A N 1
ATOM 2347 C CA . LEU A 1 293 ? 2.764 9.827 10.380 1.00 58.81 293 LEU A CA 1
ATOM 2348 C C . LEU A 1 293 ? 1.768 10.975 10.554 1.00 58.81 293 LEU A C 1
ATOM 2350 O O . LEU A 1 293 ? 2.217 12.092 10.735 1.00 58.81 293 LEU A O 1
ATOM 2354 N N . ASP A 1 294 ? 0.466 10.698 10.669 1.00 71.19 294 ASP A N 1
ATOM 2355 C CA . ASP A 1 294 ? -0.533 11.688 11.108 1.00 71.19 294 ASP A CA 1
ATOM 2356 C C . ASP A 1 294 ? -1.694 10.940 11.743 1.00 71.19 294 ASP A C 1
ATOM 2358 O O . ASP A 1 294 ? -2.281 10.064 11.103 1.00 71.19 294 ASP A O 1
ATOM 2362 N N . LYS A 1 295 ? -2.003 11.232 13.000 1.00 81.31 295 LYS A N 1
ATOM 2363 C CA . LYS A 1 295 ? -3.130 10.599 13.684 1.00 81.31 295 LYS A CA 1
ATOM 2364 C C . LYS A 1 295 ? -4.405 11.368 13.353 1.00 81.31 295 LYS A C 1
ATOM 2366 O O . LYS A 1 295 ? -4.393 12.593 13.447 1.00 81.31 295 LYS A O 1
ATOM 2371 N N . ALA A 1 296 ? -5.469 10.660 12.977 1.00 81.94 296 ALA A N 1
ATOM 2372 C CA . ALA A 1 296 ? -6.776 11.274 12.752 1.00 81.94 296 ALA A CA 1
ATOM 2373 C C . ALA A 1 296 ? -7.289 11.925 14.046 1.00 81.94 296 ALA A C 1
ATOM 2375 O O . ALA A 1 296 ? -7.111 11.370 15.136 1.00 81.94 296 ALA A O 1
ATOM 2376 N N . ASP A 1 297 ? -7.908 13.096 13.914 1.00 91.25 297 ASP A N 1
ATOM 2377 C CA . ASP A 1 297 ? -8.538 13.797 15.032 1.00 91.25 297 ASP A CA 1
ATOM 2378 C C . ASP A 1 297 ? -9.772 13.046 15.535 1.00 91.25 297 ASP A C 1
ATOM 2380 O O . ASP A 1 297 ? -10.506 12.460 14.740 1.00 91.25 297 ASP A O 1
ATOM 2384 N N . PHE A 1 298 ? -10.051 13.117 16.840 1.00 94.31 298 PHE A N 1
ATOM 2385 C CA . PHE A 1 298 ? -11.232 12.501 17.457 1.00 94.31 298 PHE A CA 1
ATOM 2386 C C . PHE A 1 298 ? -12.519 12.796 16.668 1.00 94.31 298 PHE A C 1
ATOM 2388 O O . PHE A 1 298 ? -13.239 11.874 16.283 1.00 94.31 298 PHE A O 1
ATOM 2395 N N . GLY A 1 299 ? -12.769 14.069 16.339 1.00 94.94 299 GLY A N 1
ATOM 2396 C CA . GLY A 1 299 ? -13.947 14.481 15.570 1.00 94.94 299 GLY A CA 1
ATOM 2397 C C . GLY A 1 299 ? -14.015 13.882 14.159 1.00 94.94 299 GLY A C 1
ATOM 2398 O O . GLY A 1 299 ? -15.101 13.517 13.700 1.00 94.94 299 GLY A O 1
ATOM 2399 N N . GLU A 1 300 ? -12.874 13.717 13.484 1.00 92.94 300 GLU A N 1
ATOM 2400 C CA . GLU A 1 300 ? -12.804 13.054 12.175 1.00 92.94 300 GLU A CA 1
ATOM 2401 C C . GLU A 1 300 ? -13.168 11.572 12.307 1.00 92.94 300 GLU A C 1
ATOM 2403 O O . GLU A 1 300 ? -13.993 11.063 11.546 1.00 92.94 300 GLU A O 1
ATOM 2408 N N . VAL A 1 301 ? -12.603 10.897 13.315 1.00 94.25 301 VAL A N 1
ATOM 2409 C CA . VAL A 1 301 ? -12.871 9.482 13.587 1.00 94.25 301 VAL A CA 1
ATOM 2410 C C . VAL A 1 301 ? -14.354 9.264 13.891 1.00 94.25 301 VAL A C 1
ATOM 2412 O O . VAL A 1 301 ? -14.984 8.399 13.283 1.00 94.25 301 VAL A O 1
ATOM 2415 N N . MET A 1 302 ? -14.946 10.084 14.764 1.00 96.19 302 MET A N 1
ATOM 2416 C CA . MET A 1 302 ? -16.370 10.001 15.111 1.00 96.19 302 MET A CA 1
ATOM 2417 C C . MET A 1 302 ? -17.278 10.280 13.910 1.00 96.19 302 MET A C 1
ATOM 2419 O O . MET A 1 302 ? -18.254 9.558 13.683 1.00 96.19 302 MET A O 1
ATOM 2423 N N . THR A 1 303 ? -16.938 11.284 13.097 1.00 95.56 303 THR A N 1
ATOM 2424 C CA . THR A 1 303 ? -17.675 11.602 11.866 1.00 95.56 303 THR A CA 1
ATOM 2425 C C . THR A 1 303 ? -17.642 10.429 10.894 1.00 95.56 303 THR A C 1
ATOM 2427 O O . THR A 1 303 ? -18.691 10.018 10.390 1.00 95.56 303 THR A O 1
ATOM 2430 N N . TRP A 1 304 ? -16.461 9.849 10.671 1.00 95.62 304 TRP A N 1
ATOM 2431 C CA . TRP A 1 304 ? -16.307 8.686 9.807 1.00 95.62 304 TRP A CA 1
ATOM 2432 C C . TRP A 1 304 ? -17.090 7.482 10.336 1.00 95.62 304 TRP A C 1
ATOM 2434 O O . TRP A 1 304 ? -17.838 6.873 9.578 1.00 95.62 304 TRP A O 1
ATOM 2444 N N . MET A 1 305 ? -17.002 7.163 11.634 1.00 96.12 305 MET A N 1
ATOM 2445 C CA . MET A 1 305 ? -17.733 6.031 12.221 1.00 96.12 305 MET A CA 1
ATOM 2446 C C . MET A 1 305 ? -19.252 6.183 12.079 1.00 96.12 305 MET A C 1
ATOM 2448 O O . MET A 1 305 ? -19.947 5.212 11.765 1.00 96.12 305 MET A O 1
ATOM 2452 N N . LYS A 1 306 ? -19.770 7.407 12.246 1.00 95.75 306 LYS A N 1
ATOM 2453 C CA . LYS A 1 306 ? -21.186 7.720 12.020 1.00 95.75 306 LYS A CA 1
ATOM 2454 C C . LYS A 1 306 ? -21.581 7.514 10.556 1.00 95.75 306 LYS A C 1
ATOM 2456 O O . LYS A 1 306 ? -22.587 6.861 10.288 1.00 95.75 306 LYS A O 1
ATOM 2461 N N . GLN A 1 307 ? -20.790 8.027 9.610 1.00 96.31 307 GLN A N 1
ATOM 2462 C CA . GLN A 1 307 ? -21.019 7.836 8.169 1.00 96.31 307 GLN A CA 1
ATOM 2463 C C . GLN A 1 307 ? -20.974 6.354 7.776 1.00 96.31 307 GLN A C 1
ATOM 2465 O O . GLN A 1 307 ? -21.832 5.872 7.038 1.00 96.31 307 GLN A O 1
ATOM 2470 N N . ALA A 1 308 ? -20.005 5.622 8.323 1.00 96.44 308 ALA A N 1
ATOM 2471 C CA . ALA A 1 308 ? -19.797 4.200 8.102 1.00 96.44 308 ALA A CA 1
ATOM 2472 C C . ALA A 1 308 ? -20.855 3.305 8.767 1.00 96.44 308 ALA A C 1
ATOM 2474 O O . ALA A 1 308 ? -20.889 2.097 8.503 1.00 96.44 308 ALA A O 1
ATOM 2475 N N . LYS A 1 309 ? -21.731 3.887 9.602 1.00 97.00 309 LYS A N 1
ATOM 2476 C CA . LYS A 1 309 ? -22.745 3.177 10.390 1.00 97.00 309 LYS A CA 1
ATOM 2477 C C . LYS A 1 309 ? -22.107 2.010 11.143 1.00 97.00 309 LYS A C 1
ATOM 2479 O O . LYS A 1 309 ?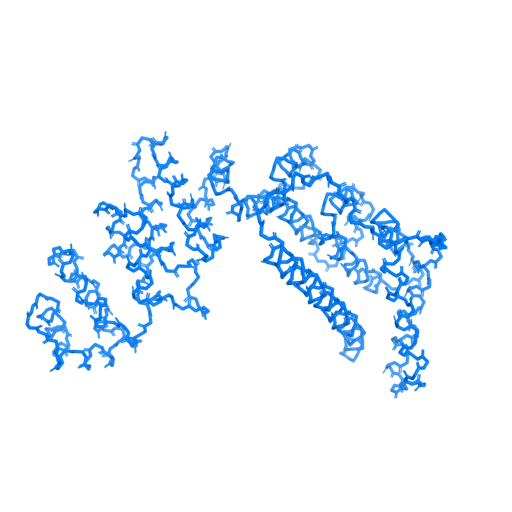 -22.529 0.863 10.994 1.00 97.00 309 LYS A O 1
ATOM 2484 N N . VAL A 1 310 ? -21.012 2.285 11.853 1.00 95.25 310 VAL A N 1
ATOM 2485 C CA . VAL A 1 310 ? -20.318 1.264 12.646 1.00 95.25 310 VAL A CA 1
ATOM 2486 C C . VAL A 1 310 ? -21.279 0.741 13.713 1.00 95.25 310 VAL A C 1
ATOM 2488 O O . VAL A 1 310 ? -21.889 1.512 14.452 1.00 95.25 310 VAL A O 1
ATOM 2491 N N . THR A 1 311 ? -21.461 -0.573 13.745 1.00 92.94 311 THR A N 1
ATOM 2492 C CA . THR A 1 311 ? -22.376 -1.258 14.661 1.00 92.94 311 THR A CA 1
ATOM 2493 C C . THR A 1 311 ? -21.743 -1.439 16.038 1.00 92.94 311 THR A C 1
ATOM 2495 O O . THR A 1 311 ? -20.521 -1.432 16.180 1.00 92.94 311 THR A O 1
ATOM 2498 N N . GLN A 1 312 ? -22.563 -1.687 17.061 1.00 88.62 312 GLN A N 1
ATOM 2499 C CA . GLN A 1 312 ? -22.064 -1.955 18.416 1.00 88.62 312 GLN A CA 1
ATOM 2500 C C . GLN A 1 312 ? -21.104 -3.157 18.475 1.00 88.62 312 GLN A C 1
ATOM 2502 O O . GLN A 1 312 ? -20.082 -3.103 19.155 1.00 88.62 312 GLN A O 1
ATOM 2507 N N . GLY A 1 313 ? -21.368 -4.217 17.702 1.00 87.56 313 GLY A N 1
ATOM 2508 C CA . GLY A 1 313 ? -20.461 -5.369 17.616 1.00 87.56 313 GLY A CA 1
ATOM 2509 C C . GLY A 1 313 ? -19.087 -5.011 17.035 1.00 87.56 313 GLY A C 1
ATOM 2510 O O . GLY A 1 313 ? -18.059 -5.489 17.515 1.00 87.56 313 GLY A O 1
ATOM 2511 N N . GLU A 1 314 ? -19.051 -4.119 16.044 1.00 91.31 314 GLU A N 1
ATOM 2512 C CA . GLU A 1 314 ? -17.816 -3.633 15.417 1.00 91.31 314 GLU A CA 1
ATOM 2513 C C . GLU A 1 314 ? -17.032 -2.675 16.326 1.00 91.31 314 GLU A C 1
ATOM 2515 O O . GLU A 1 314 ? -15.799 -2.716 16.342 1.00 91.31 314 GLU A O 1
ATOM 2520 N N . LEU A 1 315 ? -17.730 -1.870 17.138 1.00 89.44 315 LEU A N 1
ATOM 2521 C CA . LEU A 1 315 ? -17.120 -0.976 18.128 1.00 89.44 315 LEU A CA 1
ATOM 2522 C C . LEU A 1 315 ? -16.322 -1.723 19.203 1.00 89.44 315 LEU A C 1
ATOM 2524 O O . LEU A 1 315 ? -15.393 -1.155 19.778 1.00 89.44 315 LEU A O 1
ATOM 2528 N N . GLY A 1 316 ? -16.596 -3.013 19.421 1.00 86.44 316 GLY A N 1
ATOM 2529 C CA . GLY A 1 316 ? -15.834 -3.850 20.350 1.00 86.44 316 GLY A CA 1
ATOM 2530 C C . GLY A 1 316 ? -14.315 -3.839 20.104 1.00 86.44 316 GLY A C 1
ATOM 2531 O O . GLY A 1 316 ? -13.542 -4.100 21.023 1.00 86.44 316 GLY A O 1
ATOM 2532 N N . ALA A 1 317 ? -13.858 -3.491 18.899 1.00 83.88 317 ALA A N 1
ATOM 2533 C CA . ALA A 1 317 ? -12.441 -3.334 18.574 1.00 83.88 317 ALA A CA 1
ATOM 2534 C C . ALA A 1 317 ? -11.714 -2.255 19.396 1.00 83.88 317 ALA A C 1
ATOM 2536 O O . ALA A 1 317 ? -10.520 -2.386 19.655 1.00 83.88 317 ALA A O 1
ATOM 2537 N N . PHE A 1 318 ? -12.422 -1.204 19.819 1.00 89.06 318 PHE A N 1
ATOM 2538 C CA . PHE A 1 318 ? -11.836 -0.097 20.579 1.00 89.06 318 PHE A CA 1
ATOM 2539 C C . PHE A 1 318 ? -11.518 -0.498 22.023 1.00 89.06 318 PHE A C 1
ATOM 2541 O O . PHE A 1 318 ? -10.560 0.007 22.608 1.00 89.06 318 PHE A O 1
ATOM 2548 N N . VAL A 1 319 ? -12.261 -1.459 22.576 1.00 88.50 319 VAL A N 1
ATOM 2549 C CA . VAL A 1 319 ? -12.078 -1.959 23.947 1.00 88.50 319 VAL A CA 1
ATOM 2550 C C . VAL A 1 319 ? -11.236 -3.235 24.027 1.00 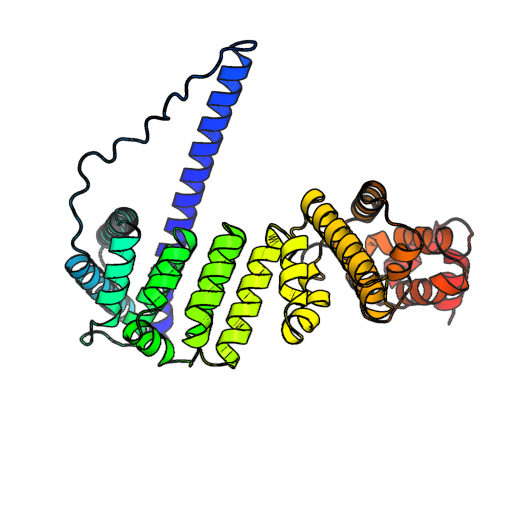88.50 319 VAL A C 1
ATOM 2552 O O . VAL A 1 319 ? -10.531 -3.441 25.015 1.00 88.50 319 VAL A O 1
ATOM 2555 N N . ARG A 1 320 ? -11.205 -4.062 22.972 1.00 81.31 320 ARG A N 1
ATOM 2556 C CA . ARG A 1 320 ? -10.340 -5.254 22.916 1.00 81.31 320 ARG A CA 1
ATOM 2557 C C . ARG A 1 320 ? -8.869 -4.863 22.794 1.00 81.31 320 ARG A C 1
ATOM 2559 O O . ARG A 1 320 ? -8.501 -4.034 21.969 1.00 81.31 320 ARG A O 1
ATOM 2566 N N . THR A 1 321 ? -8.004 -5.501 23.578 1.00 63.53 321 THR A N 1
ATOM 2567 C CA . THR A 1 321 ? -6.556 -5.217 23.618 1.00 63.53 321 THR A CA 1
ATOM 2568 C C . THR A 1 321 ? -5.702 -6.210 22.830 1.00 63.53 321 THR A C 1
ATOM 2570 O O . THR A 1 321 ? -4.483 -6.185 22.952 1.00 63.53 321 THR A O 1
ATOM 2573 N N . SER A 1 322 ? -6.304 -7.131 22.078 1.00 60.56 322 SER A N 1
ATOM 2574 C CA . SER A 1 322 ? -5.613 -8.335 21.596 1.00 60.56 322 SER A CA 1
ATOM 2575 C C . SER A 1 322 ? -4.658 -8.122 20.416 1.00 60.56 322 SER A C 1
ATOM 2577 O O . SER A 1 322 ? -3.878 -9.021 20.125 1.00 60.56 322 SER A O 1
ATOM 2579 N N . SER A 1 323 ? -4.650 -6.961 19.750 1.00 60.66 323 SER A N 1
ATOM 2580 C CA . SER A 1 323 ? -3.724 -6.758 18.615 1.00 60.66 323 SER A CA 1
ATOM 2581 C C . SER A 1 323 ? -3.427 -5.314 18.215 1.00 60.66 323 SER A C 1
ATOM 2583 O O . SER A 1 323 ? -2.538 -5.072 17.399 1.00 60.66 323 SER A O 1
ATOM 2585 N N . VAL A 1 324 ? -4.183 -4.336 18.714 1.00 70.31 324 VAL A N 1
ATOM 2586 C CA . VAL A 1 324 ? -4.062 -2.944 18.274 1.00 70.31 324 V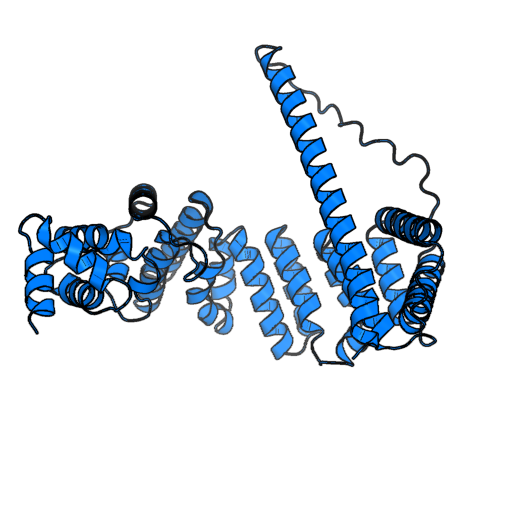AL A CA 1
ATOM 2587 C C . VAL A 1 324 ? -4.295 -2.033 19.473 1.00 70.31 324 VAL A C 1
ATOM 2589 O O . VAL A 1 324 ? -5.351 -2.094 20.095 1.00 70.31 324 VAL A O 1
ATOM 2592 N N . ASP A 1 325 ? -3.305 -1.221 19.840 1.00 82.50 325 ASP A N 1
ATOM 2593 C CA . ASP A 1 325 ? -3.401 -0.372 21.027 1.00 82.50 325 ASP A CA 1
ATOM 2594 C C . ASP A 1 325 ? -3.879 1.043 20.675 1.00 82.50 325 ASP A C 1
ATOM 2596 O O . ASP A 1 325 ? -3.192 1.760 19.943 1.00 82.50 325 ASP A O 1
ATOM 2600 N N . LEU A 1 326 ? -5.040 1.451 21.204 1.00 86.69 326 LEU A N 1
ATOM 2601 C CA . LEU A 1 326 ? -5.675 2.747 20.941 1.00 86.69 326 LEU A CA 1
ATOM 2602 C C . LEU A 1 326 ? -4.705 3.919 21.159 1.00 86.69 326 LEU A C 1
ATOM 2604 O O . LEU A 1 326 ? -4.671 4.854 20.358 1.00 86.69 326 LEU A O 1
ATOM 2608 N N . ILE A 1 327 ? -3.836 3.836 22.174 1.00 88.31 327 ILE A N 1
ATOM 2609 C CA . ILE A 1 327 ? -2.859 4.889 22.509 1.00 88.31 327 ILE A CA 1
ATOM 2610 C C . ILE A 1 327 ? -1.912 5.219 21.340 1.00 88.31 327 ILE A C 1
ATOM 2612 O O . ILE A 1 327 ? -1.361 6.322 21.238 1.00 88.31 327 ILE A O 1
ATOM 2616 N N . HIS A 1 328 ? -1.701 4.266 20.430 1.00 86.38 328 HIS A N 1
ATOM 2617 C CA . HIS A 1 328 ? -0.865 4.463 19.257 1.00 86.38 328 HIS A CA 1
ATOM 2618 C C . HIS A 1 328 ? -1.595 5.174 18.117 1.00 86.38 328 HIS A C 1
ATOM 2620 O O . HIS A 1 328 ? -0.928 5.838 17.330 1.00 86.38 328 HIS A O 1
ATOM 2626 N N . TYR A 1 329 ? -2.927 5.172 18.099 1.00 86.69 329 TYR A N 1
ATOM 2627 C CA . TYR A 1 329 ? -3.740 5.757 17.028 1.00 86.69 329 TYR A CA 1
ATOM 2628 C C . TYR A 1 329 ? -4.350 7.117 17.372 1.00 86.69 329 TYR A C 1
ATOM 2630 O O . TYR A 1 329 ? -4.686 7.866 16.460 1.00 86.69 329 TYR A O 1
ATOM 2638 N N . ILE A 1 330 ? -4.429 7.480 18.655 1.00 90.94 330 ILE A N 1
ATOM 2639 C CA . ILE A 1 330 ? -5.003 8.765 19.085 1.00 90.94 330 ILE A CA 1
ATOM 2640 C C . ILE A 1 330 ? -3.949 9.855 19.265 1.00 90.94 330 ILE A C 1
ATOM 2642 O O . ILE A 1 330 ? -2.816 9.580 19.688 1.00 90.94 330 ILE A O 1
ATOM 2646 N N . LYS A 1 331 ? -4.312 11.106 18.984 1.00 92.69 331 LYS A N 1
ATOM 2647 C CA . LYS A 1 331 ? -3.502 12.253 19.397 1.00 92.69 331 LYS A CA 1
ATOM 2648 C C . LYS A 1 331 ? -3.485 12.336 20.931 1.00 92.69 331 LYS A C 1
ATOM 2650 O O . LYS A 1 331 ? -4.554 12.269 21.538 1.00 92.69 331 LYS A O 1
ATOM 2655 N N . PRO A 1 332 ? -2.308 12.420 21.579 1.00 93.75 332 PRO A N 1
ATOM 2656 C CA . PRO A 1 332 ? -2.221 12.450 23.037 1.00 93.75 332 PRO A CA 1
ATOM 2657 C C . PRO A 1 332 ? -3.094 13.511 23.716 1.00 93.75 332 PRO A C 1
ATOM 2659 O O . PRO A 1 332 ? -3.692 13.245 24.754 1.00 93.75 332 PRO A O 1
ATOM 2662 N N . GLU A 1 333 ? -3.194 14.686 23.107 1.00 95.44 333 GLU A N 1
ATOM 2663 C CA . GLU A 1 333 ? -3.978 15.828 23.564 1.00 95.44 333 GLU A CA 1
ATOM 2664 C C . GLU A 1 333 ? -5.494 15.590 23.560 1.00 95.44 333 GLU A C 1
ATOM 2666 O O . GLU A 1 333 ? -6.205 16.250 24.310 1.00 95.44 333 GLU A O 1
ATOM 2671 N N . GLN A 1 334 ? -5.969 14.598 22.803 1.00 96.00 334 GLN A N 1
ATOM 2672 C CA . GLN A 1 334 ? -7.379 14.199 22.713 1.00 96.00 334 GLN A CA 1
ATOM 2673 C C . GLN A 1 334 ? -7.721 13.031 23.648 1.00 96.00 334 GLN A C 1
ATOM 2675 O O . GLN A 1 334 ? -8.823 12.491 23.603 1.00 96.00 334 GLN A O 1
ATOM 2680 N N . ALA A 1 335 ? -6.787 12.590 24.500 1.00 95.88 335 ALA A N 1
ATOM 2681 C CA . ALA A 1 335 ? -7.004 11.429 25.364 1.00 95.88 335 ALA A CA 1
ATOM 2682 C C . ALA A 1 335 ? -8.225 11.578 26.293 1.00 95.88 335 ALA A C 1
ATOM 2684 O O . ALA A 1 335 ? -8.869 10.577 26.591 1.00 95.88 335 ALA A O 1
ATOM 2685 N N . GLY A 1 336 ? -8.559 12.806 26.708 1.00 96.75 336 GLY A N 1
ATOM 2686 C CA . GLY A 1 336 ? -9.766 13.099 27.488 1.00 96.75 336 GLY A CA 1
ATOM 2687 C C . GLY A 1 336 ? -11.060 12.826 26.716 1.00 96.75 336 GLY A C 1
ATOM 2688 O O . GLY A 1 336 ? -11.923 12.116 27.218 1.00 96.75 336 GLY A O 1
ATOM 2689 N N . GLU A 1 337 ? -11.155 13.285 25.463 1.00 96.69 337 GLU A N 1
ATOM 2690 C CA . GLU A 1 337 ? -12.312 13.025 24.585 1.00 96.69 337 GLU A CA 1
ATOM 2691 C C . GLU A 1 337 ? -12.498 11.519 24.349 1.00 96.69 337 GLU A C 1
ATOM 2693 O O . GLU A 1 337 ? -13.607 10.988 24.410 1.00 96.69 337 GLU A O 1
ATOM 2698 N N . TRP A 1 338 ? -11.390 10.800 24.146 1.00 96.50 338 TRP A N 1
ATOM 2699 C CA . TRP A 1 338 ? -11.408 9.342 24.035 1.00 96.50 338 TRP A CA 1
ATOM 2700 C C . TRP A 1 338 ? -11.854 8.661 25.332 1.00 96.50 338 TRP A C 1
ATOM 2702 O O . TRP A 1 338 ? -12.609 7.692 25.265 1.00 96.50 338 TRP A O 1
ATOM 2712 N N . ALA A 1 339 ? -11.424 9.147 26.499 1.00 96.75 339 ALA A N 1
ATOM 2713 C CA . ALA A 1 339 ? -11.848 8.609 27.789 1.00 96.75 339 ALA A CA 1
ATOM 2714 C C . ALA A 1 339 ? -13.352 8.816 28.032 1.00 96.75 339 ALA A C 1
ATOM 2716 O O . ALA A 1 339 ? -14.040 7.866 28.408 1.00 96.75 339 ALA A O 1
ATOM 2717 N N . GLU A 1 340 ? -13.873 10.015 27.761 1.00 96.06 340 GLU A N 1
ATOM 2718 C CA . GLU A 1 340 ? -15.308 10.314 27.845 1.00 96.06 340 GLU A CA 1
ATOM 2719 C C . GLU A 1 340 ? -16.119 9.406 26.925 1.00 96.06 340 GLU A C 1
ATOM 2721 O O . GLU A 1 340 ? -17.059 8.745 27.369 1.00 96.06 340 GLU A O 1
ATOM 2726 N N . TRP A 1 341 ? -15.716 9.310 25.656 1.00 96.31 341 TRP A N 1
ATOM 2727 C CA . TRP A 1 341 ? -16.405 8.471 24.686 1.00 96.31 341 TRP A CA 1
ATOM 2728 C C . TRP A 1 341 ? -16.397 6.993 25.082 1.00 96.31 341 TRP A C 1
ATOM 2730 O O . TRP A 1 341 ? -17.431 6.334 24.980 1.00 96.31 341 TRP A O 1
ATOM 2740 N N . LEU A 1 342 ? -15.267 6.471 25.572 1.00 95.75 342 LEU A N 1
ATOM 2741 C CA . LEU A 1 342 ? -15.166 5.086 26.039 1.00 95.75 342 LEU A CA 1
ATOM 2742 C C . LEU A 1 342 ? -16.084 4.820 27.240 1.00 95.75 342 LEU A C 1
ATOM 2744 O O . LEU A 1 342 ? -16.775 3.805 27.249 1.00 95.75 342 LEU A O 1
ATOM 2748 N N . GLY A 1 343 ? -16.106 5.718 28.228 1.00 95.19 343 GLY A N 1
ATOM 2749 C CA . GLY A 1 343 ? -16.946 5.562 29.420 1.00 95.19 343 GLY A CA 1
ATOM 2750 C C . GLY A 1 343 ? -18.439 5.761 29.162 1.00 95.19 343 GLY A C 1
ATOM 2751 O O . GLY A 1 343 ? -19.253 5.250 29.923 1.00 95.19 343 GLY A O 1
ATOM 2752 N N . TYR A 1 344 ? -18.801 6.492 28.106 1.00 94.81 344 TYR A N 1
ATOM 2753 C CA . TYR A 1 344 ? -20.191 6.661 27.684 1.00 94.81 344 TYR A CA 1
ATOM 2754 C C . TYR A 1 344 ? -20.684 5.514 26.789 1.00 94.81 344 TYR A C 1
ATOM 2756 O O . TYR A 1 344 ? -21.839 5.107 26.877 1.00 94.81 344 TYR A O 1
ATOM 2764 N N . THR A 1 345 ? -19.823 5.002 25.905 1.00 94.50 345 THR A N 1
ATOM 2765 C CA . THR A 1 345 ? -20.223 4.060 24.844 1.00 94.50 345 THR A CA 1
ATOM 2766 C C . THR A 1 345 ? -20.249 2.607 25.310 1.00 94.50 345 THR A C 1
ATOM 2768 O O . THR A 1 345 ? -21.026 1.813 24.782 1.00 94.50 345 THR A O 1
ATOM 2771 N N . PHE A 1 346 ? -19.403 2.242 26.272 1.00 94.44 346 PHE A N 1
ATOM 2772 C CA . PHE A 1 346 ? -19.219 0.858 26.705 1.00 94.44 346 PHE A CA 1
ATOM 2773 C C . PHE A 1 346 ? -19.550 0.688 28.184 1.00 94.44 346 PHE A C 1
ATOM 2775 O O . PHE A 1 346 ? -19.513 1.646 28.955 1.00 94.44 346 PHE A O 1
ATOM 2782 N N . SER A 1 347 ? -19.828 -0.551 28.597 1.00 93.94 347 SER A N 1
ATOM 2783 C CA . SER A 1 347 ? -19.974 -0.850 30.022 1.00 93.94 347 SER A CA 1
ATOM 2784 C C . SER A 1 347 ? -18.664 -0.610 30.783 1.00 93.94 347 SER A C 1
ATOM 2786 O O . SER A 1 347 ? -17.574 -0.538 30.197 1.00 93.94 347 SER A O 1
ATOM 2788 N N . GLU A 1 348 ? -18.764 -0.510 32.109 1.00 93.56 348 GLU A N 1
ATOM 2789 C CA . GLU A 1 348 ? -17.603 -0.349 32.989 1.00 93.56 348 GLU A CA 1
ATOM 2790 C C . GLU A 1 348 ? -16.578 -1.474 32.759 1.00 93.56 348 GLU A C 1
ATOM 2792 O O . GLU A 1 348 ? -15.410 -1.202 32.474 1.00 93.56 348 GLU A O 1
ATOM 2797 N N . ASP A 1 349 ? -17.032 -2.731 32.737 1.00 92.38 349 ASP A N 1
ATOM 2798 C CA . ASP A 1 349 ? -16.183 -3.910 32.510 1.00 92.38 349 ASP A CA 1
ATOM 2799 C C . ASP A 1 349 ? -15.437 -3.865 31.168 1.00 92.38 349 ASP A C 1
ATOM 2801 O O . ASP A 1 349 ? -14.267 -4.242 31.074 1.00 92.38 349 ASP A O 1
ATOM 2805 N N . GLN A 1 350 ? -16.096 -3.376 30.114 1.00 92.38 350 GLN A N 1
ATOM 2806 C CA . GLN A 1 350 ? -15.516 -3.289 28.774 1.00 92.38 350 GLN A CA 1
ATOM 2807 C C . GLN A 1 350 ? -14.489 -2.155 28.663 1.00 92.38 350 GLN A C 1
ATOM 2809 O O . GLN A 1 350 ? -13.426 -2.330 28.064 1.00 92.38 350 GLN A O 1
ATOM 2814 N N . SER A 1 351 ? -14.792 -0.983 29.223 1.00 93.88 351 SER A N 1
ATOM 2815 C CA . SER A 1 351 ? -13.973 0.226 29.065 1.00 93.88 351 SER A CA 1
ATOM 2816 C C . SER A 1 351 ? -12.804 0.310 30.050 1.00 93.88 351 SER A C 1
ATOM 2818 O O . SER A 1 351 ? -11.770 0.891 29.703 1.00 93.88 351 SER A O 1
ATOM 2820 N N . THR A 1 352 ? -12.916 -0.303 31.237 1.00 94.50 352 THR A N 1
ATOM 2821 C CA . THR A 1 352 ? -11.954 -0.167 32.348 1.00 94.50 352 THR A CA 1
ATOM 2822 C C . THR A 1 352 ? -10.512 -0.361 31.906 1.00 94.50 352 THR A C 1
ATOM 2824 O O . THR A 1 352 ? -9.660 0.492 32.154 1.00 94.50 352 THR A O 1
ATOM 2827 N N . ARG A 1 353 ? -10.215 -1.451 31.190 1.00 93.00 353 ARG A N 1
ATOM 2828 C CA . ARG A 1 353 ? -8.841 -1.743 30.763 1.00 93.00 353 ARG A CA 1
ATOM 2829 C C . ARG A 1 353 ? -8.264 -0.646 29.863 1.00 93.00 353 ARG A C 1
ATOM 2831 O O . ARG A 1 353 ? -7.097 -0.292 30.016 1.00 93.00 353 ARG A O 1
ATOM 2838 N N . ARG A 1 354 ? -9.058 -0.092 28.941 1.00 92.44 354 ARG A N 1
ATOM 2839 C CA . ARG A 1 354 ? -8.613 0.992 28.049 1.00 92.44 354 ARG A CA 1
ATOM 2840 C C . ARG A 1 354 ? -8.448 2.311 28.782 1.00 92.44 354 ARG A C 1
ATOM 2842 O O . ARG A 1 354 ? -7.467 3.010 28.548 1.00 92.44 354 ARG A O 1
ATOM 2849 N N . LEU A 1 355 ? -9.365 2.623 29.690 1.00 95.38 355 LEU A N 1
ATOM 2850 C CA . LEU A 1 355 ? -9.286 3.817 30.527 1.00 95.38 355 LEU A CA 1
ATOM 2851 C C . LEU A 1 355 ? -8.020 3.798 31.397 1.00 95.38 355 LEU A C 1
ATOM 2853 O O . LEU A 1 355 ? -7.270 4.774 31.406 1.00 95.38 355 LEU A O 1
ATOM 2857 N N . LYS A 1 356 ? -7.701 2.653 32.014 1.00 95.12 356 LYS A N 1
ATOM 2858 C CA . LYS A 1 356 ? -6.440 2.453 32.748 1.00 95.12 356 LYS A CA 1
ATOM 2859 C C . LYS A 1 356 ? -5.207 2.623 31.854 1.00 95.12 356 LYS A C 1
ATOM 2861 O O . LYS A 1 356 ? -4.251 3.294 32.237 1.00 95.12 356 LYS A O 1
ATOM 2866 N N . GLN A 1 357 ? -5.226 2.085 30.631 1.00 93.62 357 GLN A N 1
ATOM 2867 C CA . GLN A 1 357 ? -4.131 2.277 29.666 1.00 93.62 357 GLN A CA 1
ATOM 2868 C C . GLN A 1 357 ? -3.928 3.751 29.282 1.00 93.62 357 GLN A C 1
ATOM 2870 O O . GLN A 1 357 ? -2.789 4.207 29.177 1.00 93.62 357 GLN A O 1
ATOM 2875 N N . LEU A 1 358 ? -5.009 4.517 29.099 1.00 94.75 358 LEU A N 1
ATOM 2876 C CA . LEU A 1 358 ? -4.922 5.958 28.846 1.00 94.75 358 LEU A CA 1
ATOM 2877 C C . LEU A 1 358 ? -4.323 6.710 30.044 1.00 94.75 358 LEU A C 1
ATOM 2879 O O . LEU A 1 358 ? -3.518 7.622 29.844 1.00 94.75 358 LEU A O 1
ATOM 2883 N N . ALA A 1 359 ? -4.673 6.321 31.272 1.00 95.38 359 ALA A N 1
ATOM 2884 C CA . ALA A 1 359 ? -4.166 6.941 32.497 1.00 95.38 359 ALA A CA 1
ATOM 2885 C C . ALA A 1 359 ? -2.670 6.664 32.739 1.00 95.38 359 ALA A C 1
ATOM 2887 O O . ALA A 1 359 ? -1.918 7.561 33.129 1.00 95.38 359 ALA A O 1
ATOM 2888 N N . THR A 1 360 ? -2.229 5.433 32.477 1.00 94.56 360 THR A N 1
ATOM 2889 C CA . THR A 1 360 ? -0.874 4.959 32.806 1.00 94.56 360 THR A CA 1
ATOM 2890 C C . THR A 1 360 ? 0.146 5.191 31.693 1.00 94.56 360 THR A C 1
ATOM 2892 O O . THR A 1 360 ? 1.340 5.311 31.970 1.00 94.56 360 THR A O 1
ATOM 2895 N N . SER A 1 361 ? -0.286 5.318 30.435 1.00 94.19 361 SER A N 1
ATOM 2896 C CA . SER A 1 361 ? 0.621 5.528 29.304 1.00 94.19 361 SER A CA 1
ATOM 2897 C C . SER A 1 361 ? 1.353 6.869 29.382 1.00 94.19 361 SER A C 1
ATOM 2899 O O . SER A 1 361 ? 0.740 7.937 29.413 1.00 94.19 361 SER A O 1
ATOM 2901 N N . ASN A 1 362 ? 2.686 6.831 29.278 1.00 94.06 362 ASN A N 1
ATOM 2902 C CA . ASN A 1 362 ? 3.542 8.025 29.249 1.00 94.06 362 ASN A CA 1
ATOM 2903 C C . ASN A 1 362 ? 3.151 9.038 28.159 1.00 94.06 362 ASN A C 1
ATOM 2905 O O . ASN A 1 362 ? 3.440 10.225 28.291 1.00 94.06 362 ASN A O 1
ATOM 2909 N N . ARG A 1 363 ? 2.484 8.593 27.085 1.00 92.25 363 ARG A N 1
ATOM 2910 C CA . ARG A 1 363 ? 2.047 9.473 25.992 1.00 92.25 363 ARG A CA 1
ATOM 2911 C C . ARG A 1 363 ? 0.852 10.328 26.399 1.00 92.25 363 ARG A C 1
ATOM 2913 O O . ARG A 1 363 ? 0.813 11.503 26.062 1.00 92.25 363 ARG A O 1
ATOM 2920 N N . THR A 1 364 ? -0.113 9.743 27.101 1.00 95.44 364 THR A N 1
ATOM 2921 C CA . THR A 1 364 ? -1.428 10.344 27.373 1.00 95.44 364 THR A CA 1
ATOM 2922 C C . THR A 1 364 ? -1.567 10.848 28.809 1.00 95.44 364 THR A C 1
ATOM 2924 O O . THR A 1 364 ? -2.358 11.757 29.047 1.00 95.44 364 THR A O 1
ATOM 2927 N N . LYS A 1 365 ? -0.757 10.349 29.755 1.00 95.81 365 LYS A N 1
ATOM 2928 C CA . LYS A 1 365 ? -0.856 10.631 31.200 1.00 95.81 365 LYS A CA 1
ATOM 2929 C C . LYS A 1 365 ? -0.955 12.119 31.545 1.00 95.81 365 LYS A C 1
ATOM 2931 O O . LYS A 1 365 ? -1.821 12.503 32.325 1.00 95.81 365 LYS A O 1
ATOM 2936 N N . LYS A 1 366 ? -0.119 12.985 30.951 1.00 96.81 366 LYS A N 1
ATOM 2937 C CA . LYS A 1 366 ? -0.174 14.447 31.189 1.00 96.81 366 LYS A CA 1
ATOM 2938 C C . LYS A 1 366 ? -1.522 15.049 30.774 1.00 96.81 366 LYS A C 1
ATOM 2940 O O . LYS A 1 366 ? -2.054 15.903 31.478 1.00 96.81 366 LYS A O 1
ATOM 2945 N N . TYR A 1 367 ? -2.058 14.616 29.638 1.00 97.12 367 TYR A N 1
ATOM 2946 C CA . TYR A 1 367 ? -3.312 15.129 29.094 1.00 97.12 367 TYR A CA 1
ATOM 2947 C C . TYR A 1 367 ? -4.516 14.599 29.866 1.00 97.12 367 TYR A C 1
ATOM 2949 O O . TYR A 1 367 ? -5.413 15.373 30.177 1.00 97.12 367 TYR A O 1
ATOM 2957 N N . ILE A 1 368 ? -4.484 13.330 30.277 1.00 97.25 368 ILE A N 1
ATOM 2958 C CA . ILE A 1 368 ? -5.497 12.744 31.159 1.00 97.25 368 ILE A CA 1
ATOM 2959 C C . ILE A 1 368 ? -5.527 13.449 32.521 1.00 97.25 368 ILE A C 1
ATOM 2961 O O . ILE A 1 368 ? -6.599 13.834 32.977 1.00 97.25 368 ILE A O 1
ATOM 2965 N N . LYS A 1 369 ? -4.363 13.714 33.134 1.00 96.50 369 LYS A N 1
ATOM 2966 C CA . LYS A 1 369 ? -4.281 14.495 34.381 1.00 96.50 369 LYS A CA 1
ATOM 2967 C C . LYS A 1 369 ? -4.863 15.900 34.237 1.00 96.50 369 LYS A C 1
ATOM 2969 O O . LYS A 1 369 ? -5.473 16.396 35.171 1.00 96.50 369 LYS A O 1
ATOM 2974 N N . LYS A 1 370 ? -4.680 16.549 33.084 1.00 96.88 370 LYS A N 1
ATOM 2975 C CA . LYS A 1 370 ? -5.294 17.856 32.813 1.00 96.88 370 LYS A CA 1
ATOM 2976 C C . LYS A 1 370 ? -6.807 17.740 32.606 1.00 96.88 370 LYS A C 1
ATOM 2978 O O . LYS A 1 370 ? -7.553 18.575 33.093 1.00 96.88 370 LYS A O 1
ATOM 2983 N N . TRP A 1 371 ? -7.258 16.725 31.879 1.00 96.94 371 TRP A N 1
ATOM 2984 C CA . TRP A 1 371 ? -8.676 16.504 31.612 1.00 96.94 371 TRP A CA 1
ATOM 2985 C C . TRP A 1 371 ? -9.463 16.240 32.904 1.00 96.94 371 TRP A C 1
ATOM 2987 O O . TRP A 1 371 ? -10.519 16.833 33.104 1.00 96.94 371 TRP A O 1
ATOM 2997 N N . ILE A 1 372 ? -8.919 15.444 33.831 1.00 96.44 372 ILE A N 1
ATOM 2998 C CA . ILE A 1 372 ? -9.626 15.036 35.054 1.00 96.44 372 ILE A CA 1
ATOM 2999 C C . ILE A 1 372 ? -10.016 16.209 35.966 1.00 96.44 372 ILE A C 1
ATOM 3001 O O . ILE A 1 372 ? -11.008 16.120 36.685 1.00 96.44 372 ILE A O 1
ATOM 3005 N N . THR A 1 373 ? -9.270 17.322 35.923 1.00 95.75 373 THR A N 1
ATOM 3006 C CA . THR A 1 373 ? -9.550 18.510 36.747 1.00 95.75 373 THR A CA 1
ATOM 3007 C C . THR A 1 373 ? -10.757 19.303 36.256 1.00 95.75 373 THR A C 1
ATOM 3009 O O . THR A 1 373 ? -11.305 20.101 37.006 1.00 95.75 373 THR A O 1
ATOM 3012 N N . THR A 1 374 ? -11.152 19.112 34.996 1.00 94.88 374 THR A N 1
ATOM 3013 C CA . THR A 1 374 ? -12.268 19.830 34.361 1.00 94.88 374 THR A CA 1
ATOM 3014 C C . THR A 1 374 ? -13.399 18.905 33.917 1.00 94.88 374 THR A C 1
ATOM 3016 O O . THR A 1 374 ? -14.478 19.388 33.594 1.00 94.88 374 THR A O 1
ATOM 3019 N N . ALA A 1 375 ? -13.160 17.593 33.872 1.00 94.00 375 ALA A N 1
ATOM 3020 C CA . ALA A 1 375 ? -14.142 16.602 33.458 1.00 94.00 375 ALA A CA 1
ATOM 3021 C C . ALA A 1 375 ? -15.321 16.530 34.438 1.00 94.00 375 ALA A C 1
ATOM 3023 O O . ALA A 1 375 ? -15.132 16.543 35.662 1.00 94.00 375 ALA A O 1
ATOM 3024 N N . ALA A 1 376 ? -16.529 16.389 33.891 1.00 92.88 376 ALA A N 1
ATOM 3025 C CA . ALA A 1 376 ? -17.717 16.076 34.675 1.00 92.88 376 ALA A CA 1
ATOM 3026 C C . ALA A 1 376 ? -17.573 14.709 35.365 1.00 92.88 376 ALA A C 1
ATOM 3028 O O . ALA A 1 376 ? -16.828 13.835 34.910 1.00 92.88 376 ALA A O 1
ATOM 3029 N N . ASP A 1 377 ? -18.282 14.521 36.476 1.00 92.50 377 ASP A N 1
ATOM 3030 C CA . ASP A 1 377 ? -18.279 13.236 37.169 1.00 92.50 377 ASP A CA 1
ATOM 3031 C C . ASP A 1 377 ? -18.958 12.154 36.322 1.00 92.50 377 ASP A C 1
ATOM 3033 O O . ASP A 1 377 ? -19.998 12.373 35.703 1.00 92.50 377 ASP A O 1
ATOM 3037 N N . GLY A 1 378 ? -18.340 10.974 36.276 1.00 91.12 378 GLY A N 1
ATOM 3038 C CA . GLY A 1 378 ? -18.810 9.853 35.470 1.00 91.12 378 GLY A CA 1
ATOM 3039 C C . GLY A 1 378 ? -17.892 8.628 35.558 1.00 91.12 378 GLY A C 1
ATOM 3040 O O . GLY A 1 378 ? -16.823 8.704 36.178 1.00 91.12 378 GLY A O 1
ATOM 3041 N N . PRO A 1 379 ? -18.276 7.499 34.925 1.00 91.19 379 PRO A N 1
ATOM 3042 C CA . PRO A 1 379 ? -17.549 6.230 35.031 1.00 91.19 379 PRO A CA 1
ATOM 3043 C C . PRO A 1 379 ? -16.078 6.341 34.612 1.00 91.19 379 PRO A C 1
ATOM 3045 O O . PRO A 1 379 ? -15.190 5.894 35.336 1.00 91.19 379 PRO A O 1
ATOM 3048 N N . ALA A 1 380 ? -15.805 7.024 33.492 1.00 94.69 380 ALA A N 1
ATOM 3049 C CA . ALA A 1 380 ? -14.444 7.227 32.997 1.00 94.69 380 ALA A CA 1
ATOM 3050 C C . ALA A 1 380 ? -13.560 7.976 34.001 1.00 94.69 380 ALA A C 1
ATOM 3052 O O . ALA A 1 380 ? -12.443 7.542 34.281 1.00 94.69 380 ALA A O 1
ATOM 3053 N N . LYS A 1 381 ? -14.073 9.077 34.569 1.00 95.88 381 LYS A N 1
ATOM 3054 C CA . LYS A 1 381 ? -13.351 9.882 35.559 1.00 95.88 381 LYS A CA 1
ATOM 3055 C C . LYS A 1 381 ? -13.064 9.061 36.813 1.00 95.88 381 LYS A C 1
ATOM 3057 O O . LYS A 1 381 ? -11.921 9.028 37.245 1.00 95.88 381 LYS A O 1
ATOM 3062 N N . LYS A 1 382 ? -14.058 8.334 37.339 1.00 95.06 382 LYS A N 1
ATOM 3063 C CA . LYS A 1 382 ? -13.907 7.478 38.529 1.00 95.06 382 LYS A CA 1
ATOM 3064 C C . LYS A 1 382 ? -12.805 6.429 38.350 1.00 95.06 382 LYS A C 1
ATOM 3066 O O . LYS A 1 382 ? -11.911 6.354 39.188 1.00 95.06 382 LYS A O 1
ATOM 3071 N N . ILE A 1 383 ? -12.841 5.666 37.253 1.00 95.56 383 ILE A N 1
ATOM 3072 C CA . ILE A 1 383 ? -11.833 4.632 36.960 1.00 95.56 383 ILE A CA 1
ATOM 3073 C C . ILE A 1 383 ? -10.436 5.249 36.845 1.00 95.56 383 ILE A C 1
ATOM 3075 O O . ILE A 1 383 ? -9.473 4.727 37.402 1.00 95.56 383 ILE A O 1
ATOM 3079 N N . ILE A 1 384 ? -10.317 6.359 36.112 1.00 96.06 384 ILE A N 1
ATOM 3080 C CA . ILE A 1 384 ? -9.029 7.013 35.871 1.00 96.06 384 ILE A CA 1
ATOM 3081 C C . ILE A 1 384 ? -8.462 7.623 37.159 1.00 96.06 384 ILE A C 1
ATOM 3083 O O . ILE A 1 384 ? -7.260 7.504 37.379 1.00 96.06 384 ILE A O 1
ATOM 3087 N N . THR A 1 385 ? -9.286 8.250 38.008 1.00 96.12 385 THR A N 1
ATOM 3088 C CA . THR A 1 385 ? -8.838 8.793 39.302 1.00 96.12 385 THR A CA 1
ATOM 3089 C C . THR A 1 385 ? -8.250 7.684 40.167 1.00 96.12 385 THR A C 1
ATOM 3091 O O . THR A 1 385 ? -7.115 7.811 40.614 1.00 96.12 385 THR A O 1
ATOM 3094 N N . GLN A 1 386 ? -8.974 6.569 40.317 1.00 95.31 386 GLN A N 1
ATOM 3095 C CA . GLN A 1 386 ? -8.520 5.421 41.107 1.00 95.31 386 GLN A CA 1
ATOM 3096 C C . GLN A 1 386 ? -7.190 4.848 40.598 1.00 95.31 386 GLN A C 1
ATOM 3098 O O . GLN A 1 386 ? -6.333 4.484 41.394 1.00 95.31 386 GLN A O 1
ATOM 3103 N N . GLU A 1 387 ? -6.999 4.781 39.278 1.00 96.25 387 GLU A N 1
ATOM 3104 C CA . GLU A 1 387 ? -5.752 4.290 38.677 1.00 96.25 387 GLU A CA 1
ATOM 3105 C C . GLU A 1 387 ? -4.575 5.263 38.862 1.00 96.25 387 GLU A C 1
ATOM 3107 O O . GLU A 1 387 ? -3.427 4.838 38.888 1.00 96.25 387 GLU A O 1
ATOM 3112 N N . LEU A 1 388 ? -4.826 6.572 38.958 1.00 93.44 388 LEU A N 1
ATOM 3113 C CA . LEU A 1 388 ? -3.774 7.579 39.146 1.00 93.44 388 LEU A CA 1
ATOM 3114 C C . LEU A 1 388 ? -3.324 7.737 40.606 1.00 93.44 388 LEU A C 1
ATOM 3116 O O . LEU A 1 388 ? -2.282 8.357 40.833 1.00 93.44 388 LEU A O 1
ATOM 3120 N N . GLU A 1 389 ? -4.118 7.243 41.558 1.00 93.44 389 GLU A N 1
ATOM 3121 C CA . GLU A 1 389 ? -3.823 7.228 42.998 1.00 93.44 389 GLU A CA 1
ATOM 3122 C C . GLU A 1 389 ? -2.977 6.016 43.427 1.00 93.44 389 GLU A C 1
ATOM 3124 O O . GLU A 1 389 ? -2.375 6.049 44.500 1.00 93.44 389 GLU A O 1
ATOM 3129 N N . GLN A 1 390 ? -2.921 4.978 42.585 1.00 90.06 390 GLN A N 1
ATOM 3130 C CA . GLN A 1 390 ? -2.037 3.813 42.716 1.00 90.06 390 GLN A CA 1
ATOM 3131 C C . GLN A 1 390 ? -0.650 4.117 42.138 1.00 90.06 390 GLN A C 1
ATOM 3133 O O . GLN A 1 390 ? 0.338 3.633 42.738 1.00 90.06 390 GLN A O 1
#

Organism: NCBI:txid2979115

Sequence (390 aa):
MKTSLAITLTIAVLFSYLIWNQKNKGDSLLSEQQILLKETAKKGSVTRSTPRTAKRNNRSIREKIDPAAFAAELMRYNRDMKLLMEKGDHGDDKMLTKKIISQMDQLQALSNTELSEVIMHISHAKEFDLYERRRLSWFLLDSLTKHDPHLTLNTLLDSDLRRFLSQYNNDDSRYVNKALESLASKSPDTAIDWFRSHSDIFSKPQQQLNYSALVRGIARVDYAKALEICDESEQGKSMIPNLVFLVPRDSASRLAALNGLRQWSKRHNHSEGSQTVLSNSVMRLAHGGRVHLDKADFGEVMTWMKQAKVTQGELGAFVRTSSVDLIHYIKPEQAGEWAEWLGYTFSEDQSTRRLKQLATSNRTKKYIKKWITTAADGPAKKIITQELEQ

Foldseek 3Di:
DQLVVQLVVLVVVVVVVVVVVVVVVVVVVVVVVVVVVVVCVVPPDDDDDDPPPPPPPPPPDLPPDQLLVLLVVVQVLSVVSSVCSVVVHCDPVVVNVVVSVVNSVVLVSDDLVSLLSNLVSLLPPPVDDLVSSLVVSVSSLVVSLQVPLPVSLVSCVDPSSLVSNCVPPNPSLVSLLSSLLSCCLVPLVVSVVSLVVCLVVDDPVSNLSNLVSSLLSVLAPQVLVSLVSLVVDPSSVVCLLVSLLSFAQDLVSLLNNLVSLVVSCVVVVVPPVSLVSSLLSLLCSLQRRDQPDDADAPVSSVVSCVVSVQDLSSPLSQQDPPPDQVLSRYQLLCLLVVLVCLQVSDDLVRSLVNLLCQCPDPSNVVNLVVSLVVDDDGSSSVSSVVSNVD

Secondary structure (DSSP, 8-state):
-HHHHHHHHHHHHHHHHHHHHHHHHHHHHHHHHHHHHHHHHHS-S--------------TT-----HHHHHHHHHHHHHHHHHHHHHT----HHHHHHHHHHHHHHHHHS-HHHHHHHHHHHHH-TTS-HHHHHHHHHHHHHHHHHH-HHHHHHHTT-HHHHHHHHTTTS-THHHHHHHHHHHHTT-HHHHHHHHHHHGGGS-HHHHHHHHHHHHHHHHTT-HHHHHHHHHTSHHHHHHHHHHGGGS-SSHHHHHHHHHHHHHHHHHTTT-HHHHHHHHHHHHHHHTTS-SSS-PPPHHHHHHHHHHTT--HHHHHHHH--SS--HHHHS-GGGHHHHHHHHHHHS-HHHHHHHHHHHHH-TTTHHHHHHHHTTSPSSHHHHHHHHHHH-